Protein AF-A0A7S3C843-F1 (afdb_monomer)

Radius of gyration: 23.88 Å; Cα contacts (8 Å, |Δi|>4): 652; chains: 1; bounding box: 52×76×63 Å

Mean predicted aligned error: 11.48 Å

Nearest PDB structures (foldseek):
  3i95-assembly1_A  TM=9.327E-01  e=3.873E-18  Synechocystis sp. PCC 6803
  5b4j-assembly1_A  TM=9.428E-01  e=2.076E-17  Synechocystis sp. PCC 6803
  2g18-assembly1_A  TM=9.348E-01  e=5.065E-17  Anabaena sp.
  7ykb-assembly1_A  TM=9.194E-01  e=2.844E-17  Synechocystis sp. PCC 6803 substr. Kazusa
  4eoc-assembly1_A  TM=9.017E-01  e=1.970E-17  Synechocystis sp. PCC 6803 substr. Kazusa

Foldseek 3Di:
DDDDDDDDDDDDDDDDDDDDDDDDDDDDDDDDDDDDDPDQDEDDDDDDDDDDDDDDDDLDFDPLLVLLVVLQVQLVVDLVPDPCPPPDPLVSQLVSQQVCLVRYQSPPDPCLVVDAVLLSSLVSSLSSCLSCLQCVVPVVVPDDGQKFFDPAPPQKDWFDPVVAPQQLTKIKHWGWMGGLFFLIWIWMWMAGNQQKIKTKTWTHTQLQWQAFIWIKMWITGNNRTFKIKIFRFGLAPVRDDDVLLVVQLVVLCCVLPVPFDADDDPPLCSVTGDPSIGIHGDPDVSNSVSVSSSCSSSSSSSSVVSVVTAGHQDLVSSLRSQVSLVSNLVVQLVPVVQLVSCCNRHNNVCSNCCSDPPPRDGQDFAPDQDDQVLFDQWDATSNDIDGEGSADWHFHADPVVHGTTIDHGHRDDPGNSVRRVVSRVVVVPDD

Solvent-accessible surface area (backbone atoms only — not comparable to full-atom values): 25040 Å² total; per-residue (Å²): 143,82,84,82,87,81,91,77,91,84,85,82,82,85,85,81,90,80,89,86,82,88,86,89,84,88,84,82,87,79,94,74,91,76,78,92,78,89,78,67,57,77,62,80,89,84,86,90,84,90,83,92,76,90,79,77,94,68,74,74,62,46,73,68,51,58,53,33,56,49,51,38,52,52,51,57,48,51,64,72,77,45,87,51,82,84,45,53,76,64,60,33,49,33,48,49,25,52,55,45,28,75,49,43,55,70,69,82,54,89,60,49,88,78,50,50,70,67,50,43,42,46,52,33,29,52,52,46,40,57,47,30,63,58,29,68,78,31,64,87,68,80,49,78,76,46,70,41,84,38,94,60,90,62,45,61,48,67,35,54,75,90,83,26,60,68,61,40,30,32,40,40,39,43,47,44,26,28,38,89,60,27,66,34,38,38,41,37,42,37,45,28,68,65,33,45,30,43,37,36,40,38,36,40,46,32,46,33,34,88,46,48,36,36,39,36,42,39,32,29,51,72,79,38,62,55,38,39,37,39,36,61,17,32,30,45,85,85,58,57,61,57,66,70,54,52,53,50,49,54,50,49,43,50,73,59,42,71,86,61,75,69,52,87,73,62,86,72,40,76,77,40,46,32,99,75,48,46,32,38,61,45,88,50,70,64,47,48,52,36,49,49,53,45,50,40,49,50,52,44,51,50,56,60,53,52,71,77,54,65,68,44,85,48,43,68,61,28,20,39,26,40,44,28,43,45,53,42,25,56,56,57,64,64,38,58,72,64,43,54,55,37,28,62,23,61,33,64,70,50,26,52,49,40,39,49,67,64,74,36,52,56,90,78,56,36,80,58,83,79,54,62,85,70,46,61,68,60,33,79,55,87,66,41,80,26,73,35,65,67,68,54,66,30,64,26,57,36,82,92,80,73,45,58,24,33,34,83,30,54,91,62,52,73,30,32,52,52,42,51,54,49,47,54,54,54,63,75,66,60,132

InterPro domains:
  IPR009249 Ferredoxin-dependent bilin reductase [PF05996] (168-361)
  IPR009249 Ferredoxin-dependent bilin reductase [PTHR34557] (167-374)

Secondary structure (DSSP, 8-state):
--PPPPP-----PPP------------------------PEEP-------------------HHHHHHHHHHHHHHHHHHHSGGGGS-HHHHHHHHHHHHHHHEE----TTGGGS-HHHHHHHHHHHHHHHHHTTTTTGGGTPPPS-EE---S-SEEE--TTTS-GGG-EEEEEEEEE-SSEEEEEEEEEEETTSEEEEEEEEEEPTTS---EEEEEEEEETTEEEEEEEEEE--STT-PPPHHHHHHHHHHHHHHHTT--PPPPPGGGGGTS-TT-EEE---SHHHHHHHHHHHHHHHHHHHHHHTTPPPP--HHHHHHHHHHHHHHHHHHHT-HHHHHHHHHHH-HHHHHHIIIIIIS-----BSSPPPGGGS-SEEEETTEEEE-----EEEEEETTTTEEEEEE-SS--HHHHHHHHHHHHHHTT--

Structure (mmCIF, N/CA/C/O backbone):
data_AF-A0A7S3C843-F1
#
_entry.id   AF-A0A7S3C843-F1
#
loop_
_atom_site.group_PDB
_atom_site.id
_atom_site.type_symbol
_atom_site.label_atom_id
_atom_site.label_alt_id
_atom_site.label_comp_id
_atom_site.label_asym_id
_atom_site.label_entity_id
_atom_site.label_seq_id
_atom_site.pdbx_PDB_ins_code
_atom_site.Cartn_x
_atom_site.Cartn_y
_atom_site.Cartn_z
_atom_site.occupancy
_atom_site.B_iso_or_equiv
_atom_site.auth_seq_id
_atom_site.auth_comp_id
_atom_site.auth_asym_id
_atom_site.auth_atom_id
_atom_site.pdbx_PDB_model_num
ATOM 1 N N . LYS A 1 1 ? -27.748 18.998 30.155 1.00 36.44 1 LYS A N 1
ATOM 2 C CA . LYS A 1 1 ? -26.646 19.684 30.873 1.00 36.44 1 LYS A CA 1
ATOM 3 C C . LYS A 1 1 ? -25.645 18.632 31.328 1.00 36.44 1 LYS A C 1
ATOM 5 O O . LYS A 1 1 ? -25.916 17.992 32.326 1.00 36.44 1 LYS A O 1
ATOM 10 N N . MET A 1 2 ? -24.563 18.433 30.580 1.00 24.30 2 MET A N 1
ATOM 11 C CA . MET A 1 2 ? -23.246 17.974 31.047 1.00 24.30 2 MET A CA 1
ATOM 12 C C . MET A 1 2 ? -22.292 18.064 29.848 1.00 24.30 2 MET A C 1
ATOM 14 O O . MET A 1 2 ? -22.716 17.914 28.704 1.00 24.30 2 MET A O 1
ATOM 18 N N . ALA A 1 3 ? -21.071 18.502 30.132 1.00 25.56 3 ALA A N 1
ATOM 19 C CA . ALA A 1 3 ? -20.174 19.208 29.230 1.00 25.56 3 ALA A CA 1
ATOM 20 C C . ALA A 1 3 ? -19.275 18.280 28.397 1.00 25.56 3 ALA A C 1
ATOM 22 O O . ALA A 1 3 ? -18.884 17.208 28.848 1.00 25.56 3 ALA A O 1
ATOM 23 N N . ARG A 1 4 ? -18.930 18.748 27.191 1.00 22.98 4 ARG A N 1
ATOM 24 C CA . ARG A 1 4 ? -17.869 18.219 26.320 1.00 22.98 4 ARG A CA 1
ATOM 25 C C . ARG A 1 4 ? -16.496 18.693 26.832 1.00 22.98 4 ARG A C 1
ATOM 27 O O . ARG A 1 4 ? -16.410 19.873 27.181 1.00 22.98 4 ARG A O 1
ATOM 34 N N . PRO A 1 5 ? -15.426 17.879 26.819 1.00 29.84 5 PRO A N 1
ATOM 35 C CA . PRO A 1 5 ? -14.073 18.385 27.016 1.00 29.84 5 PRO A CA 1
ATOM 36 C C . PRO A 1 5 ? -13.508 18.941 25.700 1.00 29.84 5 PRO A C 1
ATOM 38 O O . PRO A 1 5 ? -13.669 18.343 24.638 1.00 29.84 5 PRO A O 1
ATOM 41 N N . GLN A 1 6 ? -12.867 20.106 25.790 1.00 25.61 6 GLN A N 1
ATOM 42 C CA . GLN A 1 6 ? -12.070 20.730 24.735 1.00 25.61 6 GLN A CA 1
ATOM 43 C C . GLN A 1 6 ? -10.631 20.204 24.806 1.00 25.61 6 GLN A C 1
ATOM 45 O O . GLN A 1 6 ? -10.041 20.166 25.884 1.00 25.61 6 GLN A O 1
ATOM 50 N N . VAL A 1 7 ? -10.069 19.834 23.657 1.00 25.56 7 VAL A N 1
ATOM 51 C CA . VAL A 1 7 ? -8.661 19.451 23.495 1.00 25.56 7 VAL A CA 1
ATOM 52 C C . VAL A 1 7 ? -7.821 20.729 23.403 1.00 25.56 7 VAL A C 1
ATOM 54 O O . VAL A 1 7 ? -8.026 21.542 22.502 1.00 25.56 7 VAL A O 1
ATOM 57 N N . HIS A 1 8 ? -6.893 20.925 24.343 1.00 27.30 8 HIS A N 1
ATOM 58 C CA . HIS A 1 8 ? -5.912 22.011 24.316 1.00 27.30 8 HIS A CA 1
ATOM 59 C C . HIS A 1 8 ? -4.513 21.480 23.985 1.00 27.30 8 HIS A C 1
ATOM 61 O O . HIS A 1 8 ? -4.028 20.523 24.580 1.00 27.30 8 HIS A O 1
ATOM 67 N N . SER A 1 9 ? -3.872 22.177 23.050 1.00 27.25 9 SER A N 1
ATOM 68 C CA . SER A 1 9 ? -2.492 22.044 22.586 1.00 27.25 9 SER A CA 1
ATOM 69 C C . SER A 1 9 ? -1.447 22.109 23.707 1.00 27.25 9 SER A C 1
ATOM 71 O O . SER A 1 9 ? -1.445 23.070 24.482 1.00 27.25 9 SER A O 1
ATOM 73 N N . VAL A 1 10 ? -0.475 21.191 23.706 1.00 28.03 10 VAL A N 1
ATOM 74 C CA . VAL A 1 10 ? 0.749 21.296 24.516 1.00 28.03 10 VAL A CA 1
ATOM 75 C C . VAL A 1 10 ? 1.973 20.948 23.662 1.00 28.03 10 VAL A C 1
ATOM 77 O O . VAL A 1 10 ? 2.312 19.789 23.470 1.00 28.03 10 VAL A O 1
ATOM 80 N N . LEU A 1 11 ? 2.678 21.977 23.185 1.00 26.28 11 LEU A N 1
ATOM 81 C CA . LEU A 1 11 ? 4.095 21.899 22.812 1.00 26.28 11 LEU A CA 1
ATOM 82 C C . LEU A 1 11 ? 4.837 22.966 23.622 1.00 26.28 11 LEU A C 1
ATOM 84 O O . LEU A 1 11 ? 4.934 24.131 23.235 1.00 26.28 11 LEU A O 1
ATOM 88 N N . ALA A 1 12 ? 5.322 22.563 24.797 1.00 28.03 12 ALA A N 1
ATOM 89 C CA . ALA A 1 12 ? 6.159 23.387 25.657 1.00 28.03 12 ALA A CA 1
ATOM 90 C C . ALA A 1 12 ? 7.621 23.325 25.183 1.00 28.03 12 ALA A C 1
ATOM 92 O O . ALA A 1 12 ? 8.272 22.283 25.224 1.00 28.03 12 ALA A O 1
ATOM 93 N N . ARG A 1 13 ? 8.139 24.477 24.747 1.00 29.27 13 ARG A N 1
ATOM 94 C CA . ARG A 1 13 ? 9.551 24.712 24.417 1.00 29.27 13 ARG A CA 1
ATOM 95 C C . ARG A 1 13 ? 10.411 24.688 25.688 1.00 29.27 13 ARG A C 1
ATOM 97 O O . ARG A 1 13 ? 10.157 25.462 26.610 1.00 29.27 13 ARG A O 1
ATOM 104 N N . ARG A 1 14 ? 11.483 23.886 25.711 1.00 28.53 14 ARG A N 1
ATOM 105 C CA . ARG A 1 14 ? 12.612 24.079 26.641 1.00 28.53 14 ARG A CA 1
ATOM 106 C C . ARG A 1 14 ? 13.579 25.102 26.050 1.00 28.53 14 ARG A C 1
ATOM 108 O O . ARG A 1 14 ? 14.001 24.978 24.907 1.00 28.53 14 ARG A O 1
ATOM 115 N N . GLY A 1 15 ? 13.863 26.139 26.832 1.00 23.67 15 GLY A N 1
ATOM 116 C CA . GLY A 1 15 ? 14.666 27.284 26.426 1.00 23.67 15 GLY A CA 1
ATOM 117 C C . GLY A 1 15 ? 16.170 27.093 26.598 1.00 23.67 15 GLY A C 1
ATOM 118 O O . GLY A 1 15 ? 16.641 26.313 27.423 1.00 23.67 15 GLY A O 1
ATOM 119 N N . THR A 1 16 ? 16.916 27.917 25.872 1.00 24.72 16 THR A N 1
ATOM 120 C CA . THR A 1 16 ? 18.294 28.281 26.199 1.00 24.72 16 THR A CA 1
ATOM 121 C C . THR A 1 16 ? 18.397 29.799 26.067 1.00 24.72 16 THR A C 1
ATOM 123 O O . THR A 1 16 ? 18.003 30.378 25.056 1.00 24.72 16 THR A O 1
ATOM 126 N N . ARG A 1 17 ? 18.822 30.456 27.151 1.00 23.31 17 ARG A N 1
ATOM 127 C CA . ARG A 1 17 ? 18.999 31.910 27.259 1.00 23.31 17 ARG A CA 1
ATOM 128 C C . ARG A 1 17 ? 20.296 32.332 26.574 1.00 23.31 17 ARG A C 1
ATOM 130 O O . ARG A 1 17 ? 21.337 31.817 26.958 1.00 23.31 17 ARG A O 1
ATOM 137 N N . VAL A 1 18 ? 20.246 33.380 25.754 1.00 25.23 18 VAL A N 1
ATOM 138 C CA . VAL A 1 18 ? 21.264 34.446 25.728 1.00 25.23 18 VAL A CA 1
ATOM 139 C C . VAL A 1 18 ? 20.517 35.758 25.492 1.00 25.23 18 VAL A C 1
ATOM 141 O O . VAL A 1 18 ? 19.729 35.870 24.557 1.00 25.23 18 VAL A O 1
ATOM 144 N N . GLY A 1 19 ? 20.669 36.706 26.416 1.00 21.83 19 GLY A N 1
ATOM 145 C CA . GLY A 1 19 ? 19.950 37.977 26.396 1.00 21.83 19 GLY A CA 1
ATOM 146 C C . GLY A 1 19 ? 20.633 39.034 25.538 1.00 21.83 19 GLY A C 1
ATOM 147 O O . GLY A 1 19 ? 21.819 38.920 25.259 1.00 21.83 19 GLY A O 1
ATOM 148 N N . LEU A 1 20 ? 19.888 40.093 25.215 1.00 25.27 20 LEU A N 1
ATOM 149 C CA . LEU A 1 20 ? 20.370 41.473 25.251 1.00 25.27 20 LEU A CA 1
ATOM 150 C C . LEU A 1 20 ? 19.180 42.447 25.373 1.00 25.27 20 LEU A C 1
ATOM 152 O O . LEU A 1 20 ? 18.074 42.215 24.899 1.00 25.27 20 LEU A O 1
ATOM 156 N N . THR A 1 21 ? 19.454 43.482 26.150 1.00 22.86 21 THR A N 1
ATOM 157 C CA . THR A 1 21 ? 18.641 44.481 26.859 1.00 22.86 21 THR A CA 1
ATOM 158 C C . THR A 1 21 ? 17.896 45.554 26.041 1.00 22.86 21 THR A C 1
ATOM 160 O O . THR A 1 21 ? 18.440 46.036 25.057 1.00 22.86 21 THR A O 1
ATOM 163 N N . ARG A 1 22 ? 16.809 46.076 26.667 1.00 26.02 22 ARG A N 1
ATOM 164 C CA . ARG A 1 22 ? 16.236 47.462 26.643 1.00 26.02 22 ARG A CA 1
ATOM 165 C C . ARG A 1 22 ? 15.576 47.925 25.326 1.00 26.02 22 ARG A C 1
ATOM 167 O O . ARG A 1 22 ? 16.169 47.810 24.276 1.00 26.02 22 ARG A O 1
ATOM 174 N N . GLY A 1 23 ? 14.391 48.538 25.281 1.00 25.89 23 GLY A N 1
ATOM 175 C CA . GLY A 1 23 ? 13.518 49.179 26.272 1.00 25.89 23 GLY A CA 1
ATOM 176 C C . GLY A 1 23 ? 12.208 49.664 25.591 1.00 25.89 23 GLY A C 1
ATOM 177 O O . GLY A 1 23 ? 11.987 49.342 24.429 1.00 25.89 23 GLY A O 1
ATOM 178 N N . PRO A 1 24 ? 11.316 50.384 26.296 1.00 28.98 24 PRO A N 1
ATOM 179 C CA . PRO A 1 24 ? 9.861 50.199 26.194 1.00 28.98 24 PRO A CA 1
ATOM 180 C C . PRO A 1 24 ? 9.113 51.350 25.499 1.00 28.98 24 PRO A C 1
ATOM 182 O O . PRO A 1 24 ? 9.615 52.472 25.503 1.00 28.98 24 PRO A O 1
ATOM 185 N N . ARG A 1 25 ? 7.863 51.115 25.049 1.00 25.77 25 ARG A N 1
ATOM 186 C CA . ARG A 1 25 ? 6.730 52.049 25.264 1.00 25.77 25 ARG A CA 1
ATOM 187 C C . ARG A 1 25 ? 5.358 51.534 24.781 1.00 25.77 25 ARG A C 1
ATOM 189 O O . ARG A 1 25 ? 5.129 51.342 23.598 1.00 25.77 25 ARG A O 1
ATOM 196 N N . THR A 1 26 ? 4.467 51.398 25.769 1.00 25.95 26 THR A N 1
ATOM 197 C CA . THR A 1 26 ? 3.042 51.802 25.803 1.00 25.95 26 THR A CA 1
ATOM 198 C C . THR A 1 26 ? 2.061 51.290 24.740 1.00 25.95 26 THR A C 1
ATOM 200 O O . THR A 1 26 ? 1.999 51.808 23.632 1.00 25.95 26 THR A O 1
ATOM 203 N N . LEU A 1 27 ? 1.158 50.410 25.185 1.00 22.50 27 LEU A N 1
ATOM 204 C CA . LEU A 1 27 ? -0.226 50.298 24.706 1.00 22.50 27 LEU A CA 1
ATOM 205 C C . LEU A 1 27 ? -1.167 50.941 25.742 1.00 22.50 27 LEU A C 1
ATOM 207 O O . LEU A 1 27 ? -0.947 50.751 26.942 1.00 22.50 27 LEU A O 1
ATOM 211 N N . PRO A 1 28 ? -2.261 51.584 25.307 1.00 26.00 28 PRO A N 1
ATOM 212 C CA . PRO A 1 28 ? -3.542 51.423 25.979 1.00 26.00 28 PRO A CA 1
ATOM 213 C C . PRO A 1 28 ? -4.562 50.772 25.037 1.00 26.00 28 PRO A C 1
ATOM 215 O O . PRO A 1 28 ? -4.565 50.991 23.828 1.00 26.00 28 PRO A O 1
ATOM 218 N N . GLY A 1 29 ? -5.377 49.898 25.623 1.00 21.94 29 GLY A N 1
ATOM 219 C CA . GLY A 1 29 ? -6.205 48.934 24.918 1.00 21.94 29 GLY A CA 1
ATOM 220 C C . GLY A 1 29 ? -7.397 49.480 24.140 1.00 21.94 29 GLY A C 1
ATOM 221 O O . GLY A 1 29 ? -7.821 50.622 24.266 1.00 21.94 29 GLY A O 1
ATOM 222 N N . SER A 1 30 ? -8.010 48.570 23.397 1.00 23.31 30 SER A N 1
ATOM 223 C CA . SER A 1 30 ? -9.452 48.331 23.445 1.00 23.31 30 SER A CA 1
ATOM 224 C C . SER A 1 30 ? -9.757 47.025 22.717 1.00 23.31 30 SER A C 1
ATOM 226 O O . SER A 1 30 ? -9.279 46.758 21.619 1.00 23.31 30 SER A O 1
ATOM 228 N N . TYR A 1 31 ? -10.531 46.182 23.394 1.00 22.77 31 TYR A N 1
ATOM 229 C CA . TYR A 1 31 ? -11.172 45.002 22.837 1.00 22.77 31 TYR A CA 1
ATOM 230 C C . TYR A 1 31 ? -12.146 45.424 21.729 1.00 22.77 31 TYR A C 1
ATOM 232 O O . TYR A 1 31 ? -13.127 46.112 22.007 1.00 22.77 31 TYR A O 1
ATOM 240 N N . GLN A 1 32 ? -11.953 44.914 20.515 1.00 23.64 32 GLN A N 1
ATOM 241 C CA . GLN A 1 32 ? -13.051 44.650 19.590 1.00 23.64 32 GLN A CA 1
ATOM 242 C C . GLN A 1 32 ? -12.909 43.232 19.042 1.00 23.64 32 GLN A C 1
ATOM 244 O O . GLN A 1 32 ? -11.845 42.808 18.598 1.00 23.64 32 GLN A O 1
ATOM 249 N N . ARG A 1 33 ? -14.011 42.486 19.155 1.00 29.23 33 ARG A N 1
ATOM 250 C CA . ARG A 1 33 ? -14.178 41.120 18.664 1.00 29.23 33 ARG A CA 1
ATOM 251 C C . ARG A 1 33 ? -13.987 41.085 17.149 1.00 29.23 33 ARG A C 1
ATOM 253 O O . ARG A 1 33 ? -14.754 41.709 16.425 1.00 29.23 33 ARG A O 1
ATOM 260 N N . LEU A 1 34 ? -13.057 40.256 16.702 1.00 24.86 34 LEU A N 1
ATOM 261 C CA . LEU A 1 34 ? -13.110 39.535 15.434 1.00 24.86 34 LEU A CA 1
ATOM 262 C C . LEU A 1 34 ? -13.009 38.065 15.860 1.00 24.86 34 LEU A C 1
ATOM 264 O O . LEU A 1 34 ? -12.123 37.705 16.624 1.00 24.86 34 LEU A O 1
ATOM 268 N N . GLY A 1 35 ? -13.997 37.221 15.606 1.00 24.06 35 GLY A N 1
ATOM 269 C CA . GLY A 1 35 ? -14.542 36.994 14.280 1.00 24.06 35 GLY A CA 1
ATOM 270 C C . GLY A 1 35 ? -14.019 35.626 13.873 1.00 24.06 35 GLY A C 1
ATOM 271 O O . GLY A 1 35 ? -12.868 35.491 13.485 1.00 24.06 35 GLY A O 1
ATOM 272 N N . ASP A 1 36 ? -14.868 34.635 14.103 1.00 34.62 36 ASP A N 1
ATOM 273 C CA . ASP A 1 36 ? -14.740 33.224 13.762 1.00 34.62 36 ASP A CA 1
ATOM 274 C C . ASP A 1 36 ? -14.067 32.996 12.392 1.00 34.62 36 ASP A C 1
ATOM 276 O O . ASP A 1 36 ? -14.477 33.580 11.386 1.00 34.62 36 ASP A O 1
ATOM 280 N N . SER A 1 37 ? -13.042 32.143 12.335 1.00 26.69 37 SER A N 1
ATOM 281 C CA . SER A 1 37 ? -12.449 31.703 11.068 1.00 26.69 37 SER A CA 1
ATOM 282 C C . SER A 1 37 ? -11.856 30.300 11.176 1.00 26.69 37 SER A C 1
ATOM 284 O O . SER A 1 37 ? -10.647 30.099 11.095 1.00 26.69 37 SER A O 1
ATOM 286 N N . SER A 1 38 ? -12.733 29.305 11.302 1.00 31.91 38 SER A N 1
ATOM 287 C CA . SER A 1 38 ? -12.462 27.942 10.841 1.00 31.91 38 SER A CA 1
ATOM 288 C C . SER A 1 38 ? -12.795 27.850 9.345 1.00 31.91 38 SER A C 1
ATOM 290 O O . SER A 1 38 ? -13.901 27.496 8.942 1.00 31.91 38 SER A O 1
ATOM 292 N N . ARG A 1 39 ? -11.845 28.211 8.473 1.00 35.91 39 ARG A N 1
ATOM 293 C CA . ARG A 1 39 ? -11.982 27.993 7.022 1.00 35.91 39 ARG A CA 1
ATOM 294 C C . ARG A 1 39 ? -11.252 26.715 6.616 1.00 35.91 39 ARG A C 1
ATOM 296 O O . ARG A 1 39 ? -10.141 26.775 6.111 1.00 35.91 39 ARG A O 1
ATOM 303 N N . ARG A 1 40 ? -11.903 25.559 6.788 1.00 41.59 40 ARG A N 1
ATOM 304 C CA . ARG A 1 40 ? -11.527 24.348 6.036 1.00 41.59 40 ARG A CA 1
ATOM 305 C C . ARG A 1 40 ? -11.926 24.541 4.575 1.00 41.59 40 ARG A C 1
ATOM 307 O O . ARG A 1 40 ? -13.097 24.807 4.287 1.00 41.59 40 ARG A O 1
ATOM 314 N N . ARG A 1 41 ? -10.967 24.434 3.655 1.00 43.31 41 ARG A N 1
ATOM 315 C CA . ARG A 1 41 ? -11.225 24.515 2.210 1.00 43.31 41 ARG A CA 1
ATOM 316 C C . ARG A 1 41 ? -11.734 23.150 1.742 1.00 43.31 41 ARG A C 1
ATOM 318 O O . ARG A 1 41 ? -11.061 22.145 1.926 1.00 43.31 41 ARG A O 1
ATOM 325 N N . ARG A 1 42 ? -12.951 23.103 1.191 1.00 43.72 42 ARG A N 1
ATOM 326 C CA . ARG A 1 42 ? -13.553 21.869 0.661 1.00 43.72 42 ARG A CA 1
ATOM 327 C C . ARG A 1 42 ? -13.195 21.710 -0.811 1.00 43.72 42 ARG A C 1
ATOM 329 O O . ARG A 1 42 ? -13.479 22.618 -1.591 1.00 43.72 42 ARG A O 1
ATOM 336 N N . LEU A 1 43 ? -12.665 20.549 -1.179 1.00 43.09 43 LEU A N 1
ATOM 337 C CA . LEU A 1 43 ? -12.611 20.092 -2.563 1.00 43.09 43 LEU A CA 1
ATOM 338 C C . LEU A 1 43 ? -13.863 19.253 -2.833 1.00 43.09 43 LEU A C 1
ATOM 340 O O . LEU A 1 43 ? -14.112 18.260 -2.156 1.00 43.09 43 LEU A O 1
ATOM 344 N N . ALA A 1 44 ? -14.716 19.714 -3.748 1.00 35.34 44 ALA A N 1
ATOM 345 C CA . ALA A 1 44 ? -15.945 19.019 -4.120 1.00 35.34 44 ALA A CA 1
ATOM 346 C C . ALA A 1 44 ? -15.765 18.339 -5.481 1.00 35.34 44 ALA A C 1
ATOM 348 O O . ALA A 1 44 ? -15.570 19.026 -6.483 1.00 35.34 44 ALA A O 1
ATOM 349 N N . SER A 1 45 ? -15.897 17.014 -5.526 1.00 35.88 45 SER A N 1
ATOM 350 C CA . SER A 1 45 ? -16.210 16.279 -6.750 1.00 35.88 45 SER A CA 1
ATOM 351 C C . SER A 1 45 ? -17.714 16.403 -7.046 1.00 35.88 45 SER A C 1
ATOM 353 O O . SER A 1 45 ? -18.552 16.318 -6.146 1.00 35.88 45 SER A O 1
ATOM 355 N N . ARG A 1 46 ? -18.091 16.664 -8.304 1.00 30.20 46 ARG A N 1
ATOM 356 C CA . ARG A 1 46 ? -19.495 16.626 -8.770 1.00 30.20 46 ARG A CA 1
ATOM 357 C C . ARG A 1 46 ? -19.689 15.407 -9.673 1.00 30.20 46 ARG A C 1
ATOM 359 O O . ARG A 1 46 ? -18.890 15.262 -10.594 1.00 30.20 46 ARG A O 1
ATOM 366 N N . PRO A 1 47 ? -20.793 14.644 -9.532 1.00 34.94 47 PRO A N 1
ATOM 367 C CA . PRO A 1 47 ? -21.258 13.807 -10.634 1.00 34.94 47 PRO A CA 1
ATOM 368 C C . PRO A 1 47 ? -22.717 14.058 -11.083 1.00 34.94 47 PRO A C 1
ATOM 370 O O . PRO A 1 47 ? -23.619 14.306 -10.286 1.00 34.94 47 PRO A O 1
ATOM 373 N N . SER A 1 48 ? -22.903 13.862 -12.396 1.00 28.83 48 SER A N 1
ATOM 374 C CA . SER A 1 48 ? -24.099 13.465 -13.171 1.00 28.83 48 SER A CA 1
ATOM 375 C C . SER A 1 48 ? -25.253 14.449 -13.466 1.00 28.83 48 SER A C 1
ATOM 377 O O . SER A 1 48 ? -26.005 14.861 -12.589 1.00 28.83 48 SER A O 1
ATOM 379 N N . SER A 1 49 ? -25.478 14.679 -14.768 1.00 29.89 49 SER A N 1
ATOM 380 C CA . SER A 1 49 ? -26.806 14.696 -15.410 1.00 29.89 49 SER A CA 1
ATOM 381 C C . SER A 1 49 ? -26.646 14.381 -16.907 1.00 29.89 49 SER A C 1
ATOM 383 O O . SER A 1 49 ? -25.865 15.046 -17.585 1.00 29.89 49 SER A O 1
ATOM 385 N N . GLY A 1 50 ? -27.340 13.351 -17.402 1.00 28.59 50 GLY A N 1
ATOM 386 C CA . GLY A 1 50 ? -27.248 12.859 -18.782 1.00 28.59 50 GLY A CA 1
ATOM 387 C C . GLY A 1 50 ? -28.101 13.606 -19.819 1.00 28.59 50 GLY A C 1
ATOM 388 O O . GLY A 1 50 ? -29.010 14.358 -19.477 1.00 28.59 50 GLY A O 1
ATOM 389 N N . GLY A 1 51 ? -27.804 13.327 -21.093 1.00 27.17 51 GLY A N 1
ATOM 390 C CA . GLY A 1 51 ? -28.563 13.693 -22.298 1.00 27.17 51 GLY A CA 1
ATOM 391 C C . GLY A 1 51 ? -27.692 13.527 -23.560 1.00 27.17 51 GLY A C 1
ATOM 392 O O . GLY A 1 51 ? -26.534 13.937 -23.513 1.00 27.17 51 GLY A O 1
ATOM 393 N N . PRO A 1 52 ? -28.169 12.900 -24.658 1.00 40.22 52 PRO A N 1
ATOM 394 C CA . PRO A 1 52 ? -27.310 12.448 -25.752 1.00 40.22 52 PRO A CA 1
ATOM 395 C C . PRO A 1 52 ? -27.074 13.553 -26.791 1.00 40.22 52 PRO A C 1
ATOM 397 O O . PRO A 1 52 ? -28.014 14.189 -27.264 1.00 40.22 52 PRO A O 1
ATOM 400 N N . GLY A 1 53 ? -25.820 13.739 -27.193 1.00 28.30 53 GLY A N 1
ATOM 401 C CA . GLY A 1 53 ? -25.431 14.611 -28.298 1.00 28.30 53 GLY A CA 1
ATOM 402 C C . GLY A 1 53 ? -24.029 14.245 -28.769 1.00 28.30 53 GLY A C 1
ATOM 403 O O . GLY A 1 53 ? -23.090 14.263 -27.981 1.00 28.30 53 GLY A O 1
ATOM 404 N N . ALA A 1 54 ? -23.911 13.840 -30.030 1.00 40.72 54 ALA A N 1
ATOM 405 C CA . ALA A 1 54 ? -22.671 13.379 -30.635 1.00 40.72 54 ALA A CA 1
ATOM 406 C C . ALA A 1 54 ? -21.713 14.541 -30.977 1.00 40.72 54 ALA A C 1
ATOM 408 O O . ALA A 1 54 ? -22.122 15.500 -31.633 1.00 40.72 54 ALA A O 1
ATOM 409 N N . GLY A 1 55 ? -20.434 14.366 -30.607 1.00 27.19 55 GLY A N 1
ATOM 410 C CA . GLY A 1 55 ? -19.238 15.060 -31.121 1.00 27.19 55 GLY A CA 1
ATOM 411 C C . GLY A 1 55 ? -18.642 16.157 -30.215 1.00 27.19 55 GLY A C 1
ATOM 412 O O . GLY A 1 55 ? -19.382 16.752 -29.435 1.00 27.19 55 GLY A O 1
ATOM 413 N N . PRO A 1 56 ? -17.348 16.525 -30.364 1.00 33.19 56 PRO A N 1
ATOM 414 C CA . PRO A 1 56 ? -16.159 15.731 -30.709 1.00 33.19 56 PRO A CA 1
ATOM 415 C C . PRO A 1 56 ? -15.501 15.153 -29.432 1.00 33.19 56 PRO A C 1
ATOM 417 O O . PRO A 1 56 ? -15.755 15.640 -28.333 1.00 33.19 56 PRO A O 1
ATOM 420 N N . GLU A 1 57 ? -14.662 14.121 -29.553 1.00 41.12 57 GLU A N 1
ATOM 421 C CA . GLU A 1 57 ? -13.939 13.505 -28.425 1.00 41.12 57 GLU A CA 1
ATOM 422 C C . GLU A 1 57 ? -12.999 14.509 -27.735 1.00 41.12 57 GLU A C 1
ATOM 424 O O . GLU A 1 57 ? -11.833 14.671 -28.084 1.00 41.12 57 GLU A O 1
ATOM 429 N N . THR A 1 58 ? -13.517 15.214 -26.732 1.00 33.88 58 THR A N 1
ATOM 430 C CA . THR A 1 58 ? -12.704 15.896 -25.731 1.00 33.88 58 THR A CA 1
ATOM 431 C C . THR A 1 58 ? -12.068 14.828 -24.856 1.00 33.88 58 THR A C 1
ATOM 433 O O . THR A 1 58 ? -12.792 14.053 -24.230 1.00 33.88 58 THR A O 1
ATOM 436 N N . THR A 1 59 ? -10.739 14.790 -24.800 1.00 38.19 59 THR A N 1
ATOM 437 C CA . THR A 1 59 ? -9.954 13.982 -23.862 1.00 38.19 59 THR A CA 1
ATOM 438 C C . THR A 1 59 ? -10.461 14.206 -22.436 1.00 38.19 59 THR A C 1
ATOM 440 O O . THR A 1 59 ? -10.145 15.198 -21.782 1.00 38.19 59 THR A O 1
ATOM 443 N N . THR A 1 60 ? -11.318 13.310 -21.945 1.00 46.41 60 THR A N 1
ATOM 444 C CA . THR A 1 60 ? -11.868 13.401 -20.592 1.00 46.41 60 THR A CA 1
ATOM 445 C C . THR A 1 60 ? -10.773 13.032 -19.596 1.00 46.41 60 THR A C 1
ATOM 447 O O . THR A 1 60 ? -10.455 11.856 -19.423 1.00 46.41 60 THR A O 1
ATOM 450 N N . THR A 1 61 ? -10.175 14.031 -18.949 1.00 56.72 61 THR A N 1
ATOM 451 C CA . THR A 1 61 ? -9.240 13.834 -17.834 1.00 56.72 61 THR A CA 1
ATOM 452 C C . THR A 1 61 ? -9.940 13.088 -16.693 1.00 56.72 61 THR A C 1
ATOM 454 O O . THR A 1 61 ? -11.048 13.454 -16.299 1.00 56.72 61 THR A O 1
ATOM 457 N N . SER A 1 62 ? -9.313 12.032 -16.164 1.00 67.94 62 SER A N 1
ATOM 458 C CA . SER A 1 62 ? -9.907 11.222 -15.090 1.00 67.94 62 SER A CA 1
ATOM 459 C C . SER A 1 62 ? -10.075 12.027 -13.790 1.00 67.94 62 SER A C 1
ATOM 461 O O . SER A 1 62 ? -9.278 12.918 -13.496 1.00 67.94 62 SER A O 1
ATOM 463 N N . GLU A 1 63 ? -11.078 11.690 -12.967 1.00 70.81 63 GLU A N 1
ATOM 464 C CA . GLU A 1 63 ? -11.296 12.333 -11.656 1.00 70.81 63 GLU A CA 1
ATOM 465 C C . GLU A 1 63 ? -10.054 12.233 -10.757 1.00 70.81 63 GLU A C 1
ATOM 467 O O . GLU A 1 63 ? -9.674 13.205 -10.104 1.00 70.81 63 GLU A O 1
ATOM 472 N N . SER A 1 64 ? -9.372 11.083 -10.776 1.00 68.75 64 SER A N 1
ATOM 473 C CA . SER A 1 64 ? -8.128 10.894 -10.025 1.00 68.75 64 SER A CA 1
ATOM 474 C C . SER A 1 64 ? -7.046 11.882 -10.455 1.00 68.75 64 SER A C 1
ATOM 476 O O . SER A 1 64 ? -6.344 12.413 -9.594 1.00 68.75 64 SER A O 1
ATOM 478 N N . GLN A 1 65 ? -6.935 12.164 -11.756 1.00 70.19 65 GLN A N 1
ATOM 479 C CA . GLN A 1 65 ? -5.939 13.099 -12.268 1.00 70.19 65 GLN A CA 1
ATOM 480 C C . GLN A 1 65 ? -6.258 14.544 -11.873 1.00 70.19 65 GLN A C 1
ATOM 482 O O . GLN A 1 65 ? -5.369 15.270 -11.444 1.00 70.19 65 GLN A O 1
ATOM 487 N N . LEU A 1 66 ? -7.530 14.950 -11.908 1.00 72.38 66 LEU A N 1
ATOM 488 C CA . LEU A 1 66 ? -7.932 16.286 -11.452 1.00 72.38 66 LEU A CA 1
ATOM 489 C C . LEU A 1 66 ? -7.593 16.517 -9.971 1.00 72.38 66 LEU A C 1
ATOM 491 O O . LEU A 1 66 ? -7.107 17.586 -9.600 1.00 72.38 66 LEU A O 1
ATOM 495 N N . VAL A 1 67 ? -7.828 15.508 -9.125 1.00 72.88 67 VAL A N 1
ATOM 496 C CA . VAL A 1 67 ? -7.454 15.560 -7.703 1.00 72.88 67 VAL A CA 1
ATOM 497 C C . VAL A 1 67 ? -5.936 15.606 -7.543 1.00 72.88 67 VAL A C 1
ATOM 499 O O . VAL A 1 67 ? -5.436 16.352 -6.707 1.00 72.88 67 VAL A O 1
ATOM 502 N N . HIS A 1 68 ? -5.199 14.832 -8.340 1.00 72.25 68 HIS A N 1
ATOM 503 C CA . HIS A 1 68 ? -3.740 14.834 -8.335 1.00 72.25 68 HIS A CA 1
ATOM 504 C C . HIS A 1 68 ? -3.177 16.233 -8.641 1.00 72.25 68 HIS A C 1
ATOM 506 O O . HIS A 1 68 ? -2.434 16.780 -7.827 1.00 72.25 68 HIS A O 1
ATOM 512 N N . ASP A 1 69 ? -3.613 16.849 -9.743 1.00 70.75 69 ASP A N 1
ATOM 513 C CA . ASP A 1 69 ? -3.141 18.168 -10.181 1.00 70.75 69 ASP A CA 1
ATOM 514 C C . ASP A 1 69 ? -3.452 19.272 -9.154 1.00 70.75 69 ASP A C 1
ATOM 516 O O . ASP A 1 69 ? -2.661 20.192 -8.935 1.00 70.75 69 ASP A O 1
ATOM 520 N N . GLU A 1 70 ? -4.618 19.208 -8.504 1.00 74.06 70 GLU A N 1
ATOM 521 C CA . GLU A 1 70 ? -4.980 20.151 -7.444 1.00 74.06 70 GLU A CA 1
ATOM 522 C C . GLU A 1 70 ? -4.130 19.961 -6.185 1.00 74.06 70 GLU A C 1
ATOM 524 O O . GLU A 1 70 ? -3.652 20.950 -5.629 1.00 74.06 70 GLU A O 1
ATOM 529 N N . VAL A 1 71 ? -3.913 18.717 -5.743 1.00 72.12 71 VAL A N 1
ATOM 530 C CA . VAL A 1 71 ? -3.044 18.431 -4.592 1.00 72.12 71 VAL A CA 1
ATOM 531 C C . VAL A 1 71 ? -1.631 18.939 -4.860 1.00 72.12 71 VAL A C 1
ATOM 533 O O . VAL A 1 71 ? -1.080 19.627 -4.002 1.00 72.12 71 VAL A O 1
ATOM 536 N N . GLY A 1 72 ? -1.085 18.699 -6.056 1.00 67.19 72 GLY A N 1
ATOM 537 C CA . GLY A 1 72 ? 0.204 19.258 -6.472 1.00 67.19 72 GLY A CA 1
ATOM 538 C C . GLY A 1 72 ? 0.241 20.784 -6.340 1.00 67.19 72 GLY A C 1
ATOM 539 O O . GLY A 1 72 ? 1.116 21.331 -5.668 1.00 67.19 72 GLY A O 1
ATOM 540 N N . ARG A 1 73 ? -0.778 21.488 -6.858 1.00 70.81 73 ARG A N 1
ATOM 541 C CA . ARG A 1 73 ? -0.879 22.955 -6.729 1.00 70.81 73 ARG A CA 1
ATOM 542 C C . ARG A 1 73 ? -0.954 23.440 -5.281 1.00 70.81 73 ARG A C 1
ATOM 544 O O . ARG A 1 73 ? -0.370 24.478 -4.966 1.00 70.81 73 ARG A O 1
ATOM 551 N N . LEU A 1 74 ? -1.680 22.737 -4.411 1.00 71.19 74 LEU A N 1
ATOM 552 C CA . LEU A 1 74 ? -1.792 23.089 -2.992 1.00 71.19 74 LEU A CA 1
ATOM 553 C C . LEU A 1 74 ? -0.467 22.885 -2.254 1.00 71.19 74 LEU A C 1
ATOM 555 O O . LEU A 1 74 ? -0.081 23.747 -1.467 1.00 71.19 74 LEU A O 1
ATOM 559 N N . VAL A 1 75 ? 0.249 21.799 -2.547 1.00 66.62 75 VAL A N 1
ATOM 560 C CA . VAL A 1 75 ? 1.591 21.527 -2.014 1.00 66.62 75 VAL A CA 1
ATOM 561 C C . VAL A 1 75 ? 2.570 22.614 -2.444 1.00 66.62 75 VAL A C 1
ATOM 563 O O . VAL A 1 75 ? 3.245 23.196 -1.594 1.00 66.62 75 VAL A O 1
ATOM 566 N N . ASP A 1 76 ? 2.584 22.977 -3.726 1.00 65.00 76 ASP A N 1
ATOM 567 C CA . ASP A 1 76 ? 3.456 24.035 -4.241 1.00 65.00 76 ASP A CA 1
ATOM 568 C C . ASP A 1 76 ? 3.155 25.408 -3.633 1.00 65.00 76 ASP A C 1
ATOM 570 O O . ASP A 1 76 ? 4.067 26.215 -3.425 1.00 65.00 76 ASP A O 1
ATOM 574 N N . ALA A 1 77 ? 1.878 25.716 -3.390 1.00 66.44 77 ALA A N 1
ATOM 575 C CA . ALA A 1 77 ? 1.467 26.952 -2.730 1.00 66.44 77 ALA A CA 1
ATOM 576 C C . ALA A 1 77 ? 1.888 26.951 -1.253 1.00 66.44 77 ALA A C 1
ATOM 578 O O . ALA A 1 77 ? 2.535 27.896 -0.801 1.00 66.44 77 ALA A O 1
ATOM 579 N N . ALA A 1 78 ? 1.620 25.858 -0.531 1.00 65.12 78 ALA A N 1
ATOM 580 C CA . ALA A 1 78 ? 1.993 25.705 0.869 1.00 65.12 78 ALA A CA 1
ATOM 581 C C . ALA A 1 78 ? 3.508 25.826 1.064 1.00 65.12 78 ALA A C 1
ATOM 583 O O . ALA A 1 78 ? 3.947 26.551 1.950 1.00 65.12 78 ALA A O 1
ATOM 584 N N . VAL A 1 79 ? 4.323 25.202 0.204 1.00 59.38 79 VAL A N 1
ATOM 585 C CA . VAL A 1 79 ? 5.795 25.307 0.237 1.00 59.38 79 VAL A CA 1
ATOM 586 C C . VAL A 1 79 ? 6.287 26.745 0.034 1.00 59.38 79 VAL A C 1
ATOM 588 O O . VAL A 1 79 ? 7.307 27.121 0.613 1.00 59.38 79 VAL A O 1
ATOM 591 N N . ARG A 1 80 ? 5.582 27.554 -0.766 1.00 60.78 80 ARG A N 1
ATOM 592 C CA . ARG A 1 80 ? 5.936 28.959 -1.036 1.00 60.78 80 ARG A CA 1
ATOM 593 C C . ARG A 1 80 ? 5.539 29.918 0.088 1.00 60.78 80 ARG A C 1
ATOM 595 O O . ARG A 1 80 ? 6.225 30.917 0.284 1.00 60.78 80 ARG A O 1
ATOM 602 N N . GLU A 1 81 ? 4.454 29.637 0.806 1.00 58.97 81 GLU A N 1
ATOM 603 C CA . GLU A 1 81 ? 3.854 30.559 1.786 1.00 58.97 81 GLU A CA 1
ATOM 604 C C . GLU A 1 81 ? 4.350 30.371 3.234 1.00 58.97 81 GLU A C 1
ATOM 606 O O . GLU A 1 81 ? 4.070 31.194 4.105 1.00 58.97 81 GLU A O 1
ATOM 611 N N . SER A 1 82 ? 5.106 29.314 3.517 1.00 55.44 82 SER A N 1
ATOM 612 C CA . SER A 1 82 ? 5.378 28.828 4.877 1.00 55.44 82 SER A CA 1
ATOM 613 C C . SER A 1 82 ? 6.868 28.818 5.250 1.00 55.44 82 SER A C 1
ATOM 615 O O . SER A 1 82 ? 7.772 28.819 4.415 1.00 55.44 82 SER A O 1
ATOM 617 N N . GLY A 1 83 ? 7.148 28.762 6.556 1.00 58.72 83 GLY A N 1
ATOM 618 C CA . GLY A 1 83 ? 8.500 28.739 7.128 1.00 58.72 83 GLY A CA 1
ATOM 619 C C . GLY A 1 83 ? 9.318 27.461 6.873 1.00 58.72 83 GLY A C 1
ATOM 620 O O . GLY A 1 83 ? 10.316 27.249 7.562 1.00 58.72 83 GLY A O 1
ATOM 621 N N . TYR A 1 84 ? 8.944 26.602 5.916 1.00 62.97 84 TYR A N 1
ATOM 622 C CA . TYR A 1 84 ? 9.660 25.347 5.640 1.00 62.97 84 TYR A CA 1
ATOM 623 C C . TYR A 1 84 ? 11.008 25.537 4.927 1.00 62.97 84 TYR A C 1
ATOM 625 O O . TYR A 1 84 ? 11.704 24.557 4.669 1.00 62.97 84 TYR A O 1
ATOM 633 N N . GLY A 1 85 ? 11.411 26.777 4.626 1.00 56.47 85 GLY A N 1
ATOM 634 C CA . GLY A 1 85 ? 12.686 27.093 3.972 1.00 56.47 85 GLY A CA 1
ATOM 635 C C . GLY A 1 85 ? 13.926 26.539 4.688 1.00 56.47 85 GLY A C 1
ATOM 636 O O . GLY A 1 85 ? 14.930 26.288 4.029 1.00 56.47 85 GLY A O 1
ATOM 637 N N . ALA A 1 86 ? 13.837 26.304 6.003 1.00 61.34 86 ALA A N 1
ATOM 638 C CA . ALA A 1 86 ? 14.915 25.745 6.822 1.00 61.34 86 ALA A CA 1
ATOM 639 C C . ALA A 1 86 ? 14.950 24.202 6.881 1.00 61.34 86 ALA A C 1
ATOM 641 O O . ALA A 1 86 ? 15.908 23.651 7.414 1.00 61.34 86 ALA A O 1
ATOM 642 N N . LEU A 1 87 ? 13.925 23.508 6.370 1.00 62.34 87 LEU A N 1
ATOM 643 C CA . LEU A 1 87 ? 13.868 22.042 6.333 1.00 62.34 87 LEU A CA 1
ATOM 644 C C . LEU A 1 87 ? 14.527 21.509 5.058 1.00 62.34 87 LEU A C 1
ATOM 646 O O . LEU A 1 87 ? 14.426 22.143 3.995 1.00 62.34 87 LEU A O 1
ATOM 650 N N . SER A 1 88 ? 15.138 20.322 5.144 1.00 62.69 88 SER A N 1
ATOM 651 C CA . SER A 1 88 ? 15.574 19.587 3.951 1.00 62.69 88 SER A CA 1
ATOM 652 C C . SER A 1 88 ? 14.375 19.292 3.027 1.00 62.69 88 SER A C 1
ATOM 654 O O . SER A 1 88 ? 13.233 19.284 3.497 1.00 62.69 88 SER A O 1
ATOM 656 N N . PRO A 1 89 ? 14.581 19.061 1.715 1.00 58.34 89 PRO A N 1
ATOM 657 C CA . PRO A 1 89 ? 13.481 18.781 0.787 1.00 58.34 89 PRO A CA 1
ATOM 658 C C . PRO A 1 89 ? 12.544 17.652 1.249 1.00 58.34 89 PRO A C 1
ATOM 660 O O . PRO A 1 89 ? 11.328 17.786 1.123 1.00 58.34 89 PRO A O 1
ATOM 663 N N . GLY A 1 90 ? 13.083 16.592 1.860 1.00 56.72 90 GLY A N 1
ATOM 664 C CA . GLY A 1 90 ? 12.272 15.478 2.352 1.00 56.72 90 GLY A CA 1
ATOM 665 C C . GLY A 1 90 ? 11.515 15.755 3.643 1.00 56.72 90 GLY A C 1
ATOM 666 O O . GLY A 1 90 ? 10.311 15.513 3.724 1.00 56.72 90 GLY A O 1
ATOM 667 N N . GLU A 1 91 ? 12.162 16.373 4.633 1.00 63.78 91 GLU A N 1
ATOM 668 C CA . GLU A 1 91 ? 11.465 16.820 5.848 1.00 63.78 91 GLU A CA 1
ATOM 669 C C . GLU A 1 91 ? 10.356 17.825 5.518 1.00 63.78 91 GLU A C 1
ATOM 671 O O . GLU A 1 91 ? 9.294 17.822 6.140 1.00 63.78 91 GLU A O 1
ATOM 676 N N . ARG A 1 92 ? 10.590 18.666 4.505 1.00 65.25 92 ARG A N 1
ATOM 677 C CA . ARG A 1 92 ? 9.609 19.612 3.988 1.00 65.25 92 ARG A CA 1
ATOM 678 C C . ARG A 1 92 ? 8.400 18.900 3.399 1.00 65.25 92 ARG A C 1
ATOM 680 O O . ARG A 1 92 ? 7.294 19.272 3.764 1.00 65.25 92 ARG A O 1
ATOM 687 N N . ARG A 1 93 ? 8.576 17.883 2.550 1.00 64.94 93 ARG A N 1
ATOM 688 C CA . ARG A 1 93 ? 7.455 17.117 1.977 1.00 64.94 93 ARG A CA 1
ATOM 689 C C . ARG A 1 93 ? 6.619 16.425 3.045 1.00 64.94 93 ARG A C 1
ATOM 691 O O . ARG A 1 93 ? 5.409 16.622 3.071 1.00 64.94 93 ARG A O 1
ATOM 698 N N . ALA A 1 94 ? 7.251 15.692 3.963 1.00 63.75 94 ALA A N 1
ATOM 699 C CA . ALA A 1 94 ? 6.538 15.027 5.055 1.00 63.75 94 ALA A CA 1
ATOM 700 C C . ALA A 1 94 ? 5.768 16.036 5.923 1.00 63.75 94 ALA A C 1
ATOM 702 O O . ALA A 1 94 ? 4.608 15.816 6.273 1.00 63.75 94 ALA A O 1
ATOM 703 N N . ARG A 1 95 ? 6.388 17.183 6.234 1.00 70.12 95 ARG A N 1
ATOM 704 C CA . ARG A 1 95 ? 5.748 18.223 7.040 1.00 70.12 95 ARG A CA 1
ATOM 705 C C . ARG A 1 95 ? 4.605 18.922 6.307 1.00 70.12 95 ARG A C 1
ATOM 707 O O . ARG A 1 95 ? 3.551 19.116 6.900 1.00 70.12 95 ARG A O 1
ATOM 714 N N . VAL A 1 96 ? 4.794 19.258 5.034 1.00 69.62 96 VAL A N 1
ATOM 715 C CA . VAL A 1 96 ? 3.754 19.844 4.179 1.00 69.62 96 VAL A CA 1
ATOM 716 C C . VAL A 1 96 ? 2.593 18.874 4.019 1.00 69.62 96 VAL A C 1
ATOM 718 O O . VAL A 1 96 ? 1.451 19.302 4.099 1.00 69.62 96 VAL A O 1
ATOM 721 N N . ALA A 1 97 ? 2.856 17.576 3.859 1.00 68.31 97 ALA A N 1
ATOM 722 C CA . ALA A 1 97 ? 1.807 16.570 3.774 1.00 68.31 97 ALA A CA 1
ATOM 723 C C . ALA A 1 97 ? 0.997 16.469 5.071 1.00 68.31 97 ALA A C 1
ATOM 725 O O . ALA A 1 97 ? -0.224 16.433 5.004 1.00 68.31 97 ALA A O 1
ATOM 726 N N . LEU A 1 98 ? 1.648 16.482 6.239 1.00 67.62 98 LEU A N 1
ATOM 727 C CA . LEU A 1 98 ? 0.962 16.496 7.537 1.00 67.62 98 LEU A CA 1
ATOM 728 C C . LEU A 1 98 ? 0.127 17.767 7.734 1.00 67.62 98 LEU A C 1
ATOM 730 O O . LEU A 1 98 ? -1.042 17.684 8.115 1.00 67.62 98 LEU A O 1
ATOM 734 N N . ASP A 1 99 ? 0.711 18.931 7.447 1.00 73.12 99 ASP A N 1
ATOM 735 C CA . ASP A 1 99 ? 0.037 20.217 7.613 1.00 73.12 99 ASP A CA 1
ATOM 736 C C . ASP A 1 99 ? -1.150 20.320 6.623 1.00 73.12 99 ASP A C 1
ATOM 738 O O . ASP A 1 99 ? -2.278 20.584 7.042 1.00 73.12 99 ASP A O 1
ATOM 742 N N . LEU A 1 100 ? -0.970 19.958 5.345 1.00 69.19 100 LEU A N 1
ATOM 743 C CA . LEU A 1 100 ? -2.053 19.911 4.350 1.00 69.19 100 LEU A CA 1
ATOM 744 C C . LEU A 1 100 ? -3.116 18.866 4.669 1.00 69.19 100 LEU A C 1
ATOM 746 O O . LEU A 1 100 ? -4.297 19.163 4.532 1.00 69.19 100 LEU A O 1
ATOM 750 N N . ALA A 1 101 ? -2.742 17.665 5.108 1.00 67.50 101 ALA A N 1
ATOM 751 C CA . ALA A 1 101 ? -3.699 16.621 5.472 1.00 67.50 101 ALA A CA 1
ATOM 752 C C . ALA A 1 101 ? -4.603 17.043 6.643 1.00 67.50 101 ALA A C 1
ATOM 754 O O . ALA A 1 101 ? -5.733 16.561 6.753 1.00 67.50 101 ALA A O 1
ATOM 755 N N . SER A 1 102 ? -4.123 17.956 7.497 1.00 66.81 102 SER A N 1
ATOM 756 C CA . SER A 1 102 ? -4.896 18.529 8.603 1.00 66.81 102 SER A CA 1
ATOM 757 C C . SER A 1 102 ? -5.857 19.653 8.173 1.00 66.81 102 SER A C 1
ATOM 759 O O . SER A 1 102 ? -6.880 19.884 8.827 1.00 66.81 102 SER A O 1
ATOM 761 N N . GLU A 1 103 ? -5.567 20.324 7.054 1.00 68.19 103 GLU A N 1
ATOM 762 C CA . GLU A 1 103 ? -6.312 21.489 6.556 1.00 68.19 103 GLU A CA 1
ATOM 763 C C . GLU A 1 103 ? -7.249 21.165 5.383 1.00 68.19 103 GLU A C 1
ATOM 765 O O . GLU A 1 103 ? -8.305 21.795 5.226 1.00 68.19 103 GLU A O 1
ATOM 770 N N . VAL A 1 104 ? -6.876 20.172 4.574 1.00 64.56 104 VAL A N 1
ATOM 771 C CA . VAL A 1 104 ? -7.547 19.766 3.341 1.00 64.56 104 VAL A CA 1
ATOM 772 C C . VAL A 1 104 ? -8.307 18.466 3.579 1.00 64.56 104 VAL A C 1
ATOM 774 O O . VAL A 1 104 ? -7.737 17.407 3.819 1.00 64.56 104 VAL A O 1
ATOM 777 N N . ASP A 1 105 ? -9.630 18.547 3.467 1.00 68.50 105 ASP A N 1
ATOM 778 C CA . ASP A 1 105 ? -10.493 17.371 3.394 1.00 68.50 105 ASP A CA 1
ATOM 779 C C . ASP A 1 105 ? -10.564 16.927 1.928 1.00 68.50 105 ASP A C 1
ATOM 781 O O . ASP A 1 105 ? -11.356 17.473 1.153 1.00 68.50 105 ASP A O 1
ATOM 785 N N . LEU A 1 106 ? -9.692 15.988 1.538 1.00 67.62 106 LEU A N 1
ATOM 786 C CA . LEU A 1 106 ? -9.618 15.501 0.158 1.00 67.62 106 LEU A CA 1
ATOM 787 C C . LEU A 1 106 ? -10.898 14.780 -0.277 1.00 67.62 106 LEU A C 1
ATOM 789 O O . LEU A 1 106 ? -11.164 14.706 -1.475 1.00 67.62 106 LEU A O 1
ATOM 793 N N . ARG A 1 107 ? -11.677 14.239 0.677 1.00 68.69 107 ARG A N 1
ATOM 794 C CA . ARG A 1 107 ? -12.883 13.424 0.429 1.00 68.69 107 ARG A CA 1
ATOM 795 C C . ARG A 1 107 ? -12.688 12.379 -0.659 1.00 68.69 107 ARG A C 1
ATOM 797 O O . ARG A 1 107 ? -13.619 12.053 -1.392 1.00 68.69 107 ARG A O 1
ATOM 804 N N . THR A 1 108 ? -11.470 11.863 -0.779 1.00 73.56 108 THR A N 1
ATOM 805 C CA . THR A 1 108 ? -11.154 10.856 -1.780 1.00 73.56 108 THR A CA 1
ATOM 806 C C . THR A 1 108 ? -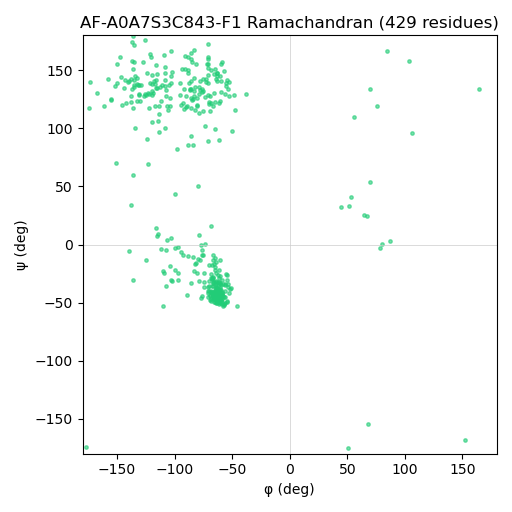12.009 9.626 -1.515 1.00 73.56 108 THR A C 1
ATOM 808 O O . THR A 1 108 ? -12.574 9.084 -2.458 1.00 73.56 108 THR A O 1
ATOM 811 N N . HIS A 1 109 ? -12.175 9.243 -0.254 1.00 83.25 109 HIS A N 1
ATOM 812 C CA . HIS A 1 109 ? -12.953 8.077 0.138 1.00 83.25 109 HIS A CA 1
ATOM 813 C C . HIS A 1 109 ? -14.337 8.451 0.695 1.00 83.25 109 HIS A C 1
ATOM 815 O O . HIS A 1 109 ? -14.484 9.385 1.488 1.00 83.25 109 HIS A O 1
ATOM 821 N N . ARG A 1 110 ? -15.355 7.681 0.306 1.00 88.06 110 ARG A N 1
ATOM 822 C CA . ARG A 1 110 ? -16.747 7.781 0.770 1.00 88.06 110 ARG A CA 1
ATOM 823 C C . ARG A 1 110 ? -16.907 7.374 2.232 1.00 88.06 110 ARG A C 1
ATOM 825 O O . ARG A 1 110 ? -17.799 7.896 2.890 1.00 88.06 110 ARG A O 1
ATOM 832 N N . LEU A 1 111 ? -16.056 6.479 2.733 1.00 90.75 111 LEU A N 1
ATOM 833 C CA . LEU A 1 111 ? -16.075 5.989 4.112 1.00 90.75 111 LEU A CA 1
ATOM 834 C C . LEU A 1 111 ? -15.434 6.946 5.122 1.00 90.75 111 LEU A C 1
ATOM 836 O O . LEU A 1 111 ? -15.635 6.756 6.318 1.00 90.75 111 LEU A O 1
ATOM 840 N N . LEU A 1 112 ? -14.708 7.987 4.690 1.00 87.56 112 LEU A N 1
ATOM 841 C CA . LEU A 1 112 ? -14.023 8.915 5.610 1.00 87.56 112 LEU A CA 1
ATOM 842 C C . LEU A 1 112 ? -14.930 9.517 6.695 1.00 87.56 112 LEU A C 1
ATOM 844 O O . LEU A 1 112 ? -14.487 9.586 7.839 1.00 87.56 112 LEU A O 1
ATOM 848 N N . PRO A 1 113 ? -16.180 9.930 6.407 1.00 87.75 113 PRO A N 1
ATOM 849 C CA . PRO A 1 113 ? -17.068 10.468 7.436 1.00 87.75 113 PRO A CA 1
ATOM 850 C C . PRO A 1 113 ? -17.463 9.458 8.522 1.00 87.75 113 PRO A C 1
ATOM 852 O O . PRO A 1 113 ? -17.893 9.876 9.595 1.00 87.75 113 PRO A O 1
ATOM 855 N N . ASP A 1 114 ? -17.325 8.158 8.246 1.00 90.06 114 ASP A N 1
ATOM 856 C CA . ASP A 1 114 ? -17.816 7.067 9.092 1.00 90.06 114 ASP A CA 1
ATOM 857 C C . ASP A 1 114 ? -16.689 6.319 9.830 1.00 90.06 114 ASP A C 1
ATOM 859 O O . ASP A 1 114 ? -16.958 5.420 10.633 1.00 90.06 114 ASP A O 1
ATOM 863 N N . VAL A 1 115 ? -15.424 6.662 9.568 1.00 93.00 115 VAL A N 1
ATOM 864 C CA . VAL A 1 115 ? -14.250 6.043 10.204 1.00 93.00 115 VAL A CA 1
ATOM 865 C C . VAL A 1 115 ? -13.646 6.932 11.288 1.00 93.00 115 VAL A C 1
ATOM 867 O O . VAL A 1 115 ? -13.953 8.115 11.419 1.00 93.00 115 VAL A O 1
ATOM 870 N N . ASN A 1 116 ? -12.770 6.339 12.093 1.00 93.88 116 ASN A N 1
ATOM 871 C CA . ASN A 1 116 ? -12.003 7.015 13.124 1.00 93.88 116 ASN A CA 1
ATOM 872 C C . ASN A 1 116 ? -11.251 8.235 12.560 1.00 93.88 116 ASN A C 1
ATOM 874 O O . ASN A 1 116 ? -10.659 8.165 11.485 1.00 93.88 116 ASN A O 1
ATOM 878 N N . GLU A 1 117 ? -11.206 9.338 13.308 1.00 92.06 117 GLU A N 1
ATOM 879 C CA . GLU A 1 117 ? -10.539 10.572 12.864 1.00 92.06 117 GLU A CA 1
ATOM 880 C C . GLU A 1 117 ? -9.048 10.379 12.542 1.00 92.06 117 GLU A C 1
ATOM 882 O O . GLU A 1 117 ? -8.523 11.003 11.620 1.00 92.06 117 GLU A O 1
ATOM 887 N N . SER A 1 118 ? -8.384 9.449 13.232 1.00 93.69 118 SER A N 1
ATOM 888 C CA . SER A 1 118 ? -6.992 9.083 12.960 1.00 93.69 118 SER A CA 1
ATOM 889 C C . SER A 1 118 ? -6.840 8.393 11.604 1.00 93.69 118 SER A C 1
ATOM 891 O O . SER A 1 118 ? -5.812 8.546 10.952 1.00 93.69 118 SER A O 1
ATOM 893 N N . PHE A 1 119 ? -7.869 7.673 11.142 1.00 94.19 119 PHE A N 1
ATOM 894 C CA . PHE A 1 119 ? -7.868 7.032 9.824 1.00 94.19 119 PHE A CA 1
ATOM 895 C C . PHE A 1 119 ? -8.072 8.072 8.734 1.00 94.19 119 PHE A C 1
ATOM 897 O O . PHE A 1 119 ? -7.444 7.975 7.686 1.00 94.19 119 PHE A O 1
ATOM 904 N N . VAL A 1 120 ? -8.901 9.088 8.995 1.00 91.31 120 VAL A N 1
ATOM 905 C CA . VAL A 1 120 ? -9.061 10.226 8.083 1.00 91.31 120 VAL A CA 1
ATOM 906 C C . VAL A 1 120 ? -7.731 10.947 7.900 1.00 91.31 120 VAL A C 1
ATOM 908 O O . VAL A 1 120 ? -7.311 11.180 6.768 1.00 91.31 120 VAL A O 1
ATOM 911 N N . LEU A 1 121 ? -7.040 11.248 9.003 1.00 89.94 121 LEU A N 1
ATOM 912 C CA . LEU A 1 121 ? -5.727 11.883 8.950 1.00 89.94 121 LEU A CA 1
ATOM 913 C C . LEU A 1 121 ? -4.707 11.009 8.209 1.00 89.94 121 LEU A C 1
ATOM 915 O O . LEU A 1 121 ? -4.044 11.498 7.300 1.00 89.94 121 LEU A O 1
ATOM 919 N N . LEU A 1 122 ? -4.606 9.724 8.556 1.00 92.69 122 LEU A N 1
ATOM 920 C CA . LEU A 1 122 ? -3.685 8.786 7.914 1.00 92.69 122 LEU A CA 1
ATOM 921 C C . LEU A 1 122 ? -3.954 8.648 6.406 1.00 92.69 122 LEU A C 1
ATOM 923 O O . LEU A 1 122 ? -3.019 8.743 5.615 1.00 92.69 122 LEU A O 1
ATOM 927 N N . ALA A 1 123 ? -5.213 8.466 6.000 1.00 92.44 123 ALA A N 1
ATOM 928 C CA . ALA A 1 123 ? -5.597 8.353 4.594 1.00 92.44 123 ALA A CA 1
ATOM 929 C C . ALA A 1 123 ? -5.247 9.627 3.813 1.00 92.44 123 ALA A C 1
ATOM 931 O O . ALA A 1 123 ? -4.683 9.543 2.723 1.00 92.44 123 ALA A O 1
ATOM 932 N N . ASN A 1 124 ? -5.512 10.804 4.390 1.00 88.56 124 ASN A N 1
ATOM 933 C CA . ASN A 1 124 ? -5.128 12.076 3.782 1.00 88.56 124 ASN A CA 1
ATOM 934 C C . ASN A 1 124 ? -3.606 12.207 3.655 1.00 88.56 124 ASN A C 1
ATOM 936 O O . ASN A 1 124 ? -3.131 12.614 2.600 1.00 88.56 124 ASN A O 1
ATOM 940 N N . VAL A 1 125 ? -2.839 11.847 4.690 1.00 88.25 125 VAL A N 1
ATOM 941 C CA . VAL A 1 125 ? -1.368 11.853 4.637 1.00 88.25 125 VAL A CA 1
ATOM 942 C C . VAL A 1 125 ? -0.878 10.963 3.498 1.00 88.25 125 VAL A C 1
ATOM 944 O O . VAL A 1 125 ? -0.121 11.433 2.655 1.00 88.25 125 VAL A O 1
ATOM 947 N N . VAL A 1 126 ? -1.346 9.715 3.422 1.00 91.81 126 VAL A N 1
ATOM 948 C CA . VAL A 1 126 ? -0.948 8.769 2.369 1.00 91.81 126 VAL A CA 1
ATOM 949 C C . VAL A 1 126 ? -1.286 9.314 0.976 1.00 91.81 126 VAL A C 1
ATOM 951 O O . VAL A 1 126 ? -0.411 9.370 0.116 1.00 91.81 126 VAL A O 1
ATOM 954 N N . GLU A 1 127 ? -2.518 9.780 0.758 1.00 87.94 127 GLU A N 1
ATOM 955 C CA . GLU A 1 127 ? -2.966 10.324 -0.532 1.00 87.94 127 GLU A CA 1
ATOM 956 C C . GLU A 1 127 ? -2.194 11.585 -0.943 1.00 87.94 127 GLU A C 1
ATOM 958 O O . GLU A 1 127 ? -1.753 11.687 -2.089 1.00 87.94 127 GLU A O 1
ATOM 963 N N . VAL A 1 128 ? -1.982 12.536 -0.025 1.00 83.12 128 VAL A N 1
ATOM 964 C CA . VAL A 1 128 ? -1.182 13.739 -0.307 1.00 83.12 128 VAL A CA 1
ATOM 965 C C . VAL A 1 128 ? 0.249 13.349 -0.655 1.00 83.12 128 VAL A C 1
ATOM 967 O O . VAL A 1 128 ? 0.817 13.887 -1.604 1.00 83.12 128 VAL A O 1
ATOM 970 N N . MET A 1 129 ? 0.837 12.403 0.072 1.00 84.69 129 MET A N 1
ATOM 971 C CA . MET A 1 129 ? 2.218 11.987 -0.143 1.00 84.69 129 MET A CA 1
ATOM 972 C C . MET A 1 129 ? 2.420 11.209 -1.430 1.00 84.69 129 MET A C 1
ATOM 974 O O . MET A 1 129 ? 3.407 11.444 -2.111 1.00 84.69 129 MET A O 1
ATOM 978 N N . TRP A 1 130 ? 1.503 10.324 -1.802 1.00 88.00 130 TRP A N 1
ATOM 979 C CA . TRP A 1 130 ? 1.575 9.655 -3.094 1.00 88.00 130 TRP A CA 1
ATOM 980 C C . TRP A 1 130 ? 1.393 10.646 -4.243 1.00 88.00 130 TRP A C 1
ATOM 982 O O . TRP A 1 130 ? 2.191 10.663 -5.173 1.00 88.00 130 TRP A O 1
ATOM 992 N N . ARG A 1 131 ? 0.400 11.535 -4.159 1.00 80.56 131 ARG A N 1
ATOM 993 C CA . ARG A 1 131 ? 0.111 12.493 -5.237 1.00 80.56 131 ARG A CA 1
ATOM 994 C C . ARG A 1 131 ? 1.172 13.575 -5.370 1.00 80.56 131 ARG A C 1
ATOM 996 O O . ARG A 1 131 ? 1.407 14.058 -6.461 1.00 80.56 131 ARG A O 1
ATOM 1003 N N . SER A 1 132 ? 1.813 13.975 -4.282 1.00 74.31 132 SER A N 1
ATOM 1004 C CA . SER A 1 132 ? 2.904 14.944 -4.366 1.00 74.31 132 SER A CA 1
ATOM 1005 C C . SER A 1 132 ? 4.250 14.266 -4.580 1.00 74.31 132 SER A C 1
ATOM 1007 O O . SER A 1 132 ? 5.020 14.704 -5.416 1.00 74.31 132 SER A O 1
ATOM 1009 N N . GLY A 1 133 ? 4.547 13.174 -3.885 1.00 72.25 133 GLY A N 1
ATOM 1010 C CA . GLY A 1 133 ? 5.885 12.592 -3.817 1.00 72.25 133 GLY A CA 1
ATOM 1011 C C . GLY A 1 133 ? 6.419 12.028 -5.133 1.00 72.25 133 GLY A C 1
ATOM 1012 O O . GLY A 1 133 ? 7.624 12.111 -5.358 1.00 72.25 133 GLY A O 1
ATOM 1013 N N . PHE A 1 134 ? 5.561 11.499 -6.011 1.00 71.56 134 PHE A N 1
ATOM 1014 C CA . PHE A 1 134 ? 6.000 10.968 -7.310 1.00 71.56 134 PHE A CA 1
ATOM 1015 C C . PHE A 1 134 ? 6.195 12.049 -8.382 1.00 71.56 134 PHE A C 1
ATOM 1017 O O . PHE A 1 134 ? 6.906 11.805 -9.354 1.00 71.56 134 PHE A O 1
ATOM 1024 N N . ASP A 1 135 ? 5.660 13.256 -8.158 1.00 63.28 135 ASP A N 1
ATOM 1025 C CA . ASP A 1 135 ? 5.591 14.325 -9.162 1.00 63.28 135 ASP A CA 1
ATOM 1026 C C . ASP A 1 135 ? 6.227 15.655 -8.736 1.00 63.28 135 ASP A C 1
ATOM 1028 O O . ASP A 1 135 ? 6.524 16.499 -9.586 1.00 63.28 135 ASP A O 1
ATOM 1032 N N . PHE A 1 136 ? 6.532 15.821 -7.443 1.00 48.03 136 PHE A N 1
ATOM 1033 C CA . PHE A 1 136 ? 7.111 17.042 -6.867 1.00 48.03 136 PHE A CA 1
ATOM 1034 C C . PHE A 1 136 ? 8.423 17.448 -7.550 1.00 48.03 136 PHE A C 1
ATOM 1036 O O . PHE A 1 136 ? 8.682 18.632 -7.747 1.00 48.03 136 PHE A O 1
ATOM 1043 N N . ASP A 1 137 ? 9.227 16.467 -7.969 1.00 48.81 137 ASP A N 1
ATOM 1044 C CA . ASP A 1 137 ? 10.504 16.705 -8.649 1.00 48.81 137 ASP A CA 1
ATOM 1045 C C . ASP A 1 137 ? 10.382 16.677 -10.195 1.00 48.81 137 ASP A C 1
ATOM 1047 O O . ASP A 1 137 ? 11.339 17.007 -10.899 1.00 48.81 137 ASP A O 1
ATOM 1051 N N . LEU A 1 138 ? 9.215 16.315 -10.757 1.00 48.38 138 LEU A N 1
ATOM 1052 C CA . LEU A 1 138 ? 9.006 16.129 -12.205 1.00 48.38 138 LEU A CA 1
ATOM 1053 C C . LEU A 1 138 ? 8.404 17.354 -12.909 1.00 48.38 138 LEU A C 1
ATOM 1055 O O . LEU A 1 138 ? 8.741 17.609 -14.071 1.00 48.38 138 LEU A O 1
ATOM 1059 N N . ALA A 1 139 ? 7.591 18.156 -12.213 1.00 45.69 139 ALA A N 1
ATOM 1060 C CA . ALA A 1 139 ? 6.991 19.370 -12.778 1.00 45.69 139 ALA A CA 1
ATOM 1061 C C . ALA A 1 139 ? 8.049 20.411 -13.199 1.00 45.69 139 ALA A C 1
ATOM 1063 O O . ALA A 1 139 ? 7.911 21.064 -14.234 1.00 45.69 139 ALA A O 1
ATOM 1064 N N . ALA A 1 140 ? 9.161 20.506 -12.461 1.00 44.41 140 ALA A N 1
ATOM 1065 C CA . ALA A 1 140 ? 10.290 21.372 -12.810 1.00 44.41 140 ALA A CA 1
ATOM 1066 C C . ALA A 1 140 ? 11.041 20.922 -14.083 1.00 44.41 140 ALA A C 1
ATOM 1068 O O . ALA A 1 140 ? 11.770 21.714 -14.678 1.00 44.41 140 ALA A O 1
ATOM 1069 N N . ALA A 1 141 ? 10.861 19.667 -14.512 1.00 48.97 141 ALA A N 1
ATOM 1070 C CA . ALA A 1 141 ? 11.561 19.058 -15.641 1.00 48.97 141 ALA A CA 1
ATOM 1071 C C . ALA A 1 141 ? 10.686 18.887 -16.900 1.00 48.97 141 ALA A C 1
ATOM 1073 O O . ALA A 1 141 ? 11.150 18.302 -17.879 1.00 48.97 141 ALA A O 1
ATOM 1074 N N . GLY A 1 142 ? 9.430 19.356 -16.890 1.00 53.59 142 GLY A N 1
ATOM 1075 C CA . GLY A 1 142 ? 8.510 19.225 -18.029 1.00 53.59 142 GLY A CA 1
ATOM 1076 C C . GLY A 1 142 ? 8.129 17.777 -18.364 1.00 53.59 142 GLY A C 1
ATOM 1077 O O . GLY A 1 142 ? 7.834 17.471 -19.518 1.00 53.59 142 GLY A O 1
ATOM 1078 N N . ARG A 1 143 ? 8.184 16.871 -17.379 1.00 59.91 143 ARG A N 1
ATOM 1079 C CA . ARG A 1 143 ? 7.860 15.446 -17.551 1.00 59.91 143 ARG A CA 1
ATOM 1080 C C . ARG A 1 143 ? 6.393 15.173 -17.210 1.00 59.91 143 ARG A C 1
ATOM 1082 O O . ARG A 1 143 ? 5.804 15.869 -16.390 1.00 59.91 143 ARG A O 1
ATOM 1089 N N . THR A 1 144 ? 5.815 14.158 -17.850 1.00 61.03 144 THR A N 1
ATOM 1090 C CA . THR A 1 144 ? 4.469 13.654 -17.535 1.00 61.03 144 THR A CA 1
ATOM 1091 C C . THR A 1 144 ? 4.415 13.089 -16.114 1.00 61.03 144 THR A C 1
ATOM 1093 O O . THR A 1 144 ? 5.420 12.502 -15.696 1.00 61.03 144 THR A O 1
ATOM 1096 N N . PRO A 1 145 ? 3.270 13.197 -15.412 1.00 67.56 145 PRO A N 1
ATOM 1097 C CA . PRO A 1 145 ? 3.131 12.657 -14.065 1.00 67.56 145 PRO A CA 1
ATOM 1098 C C . PRO A 1 145 ? 3.487 11.166 -13.983 1.00 67.56 145 PRO A C 1
ATOM 1100 O O . PRO A 1 145 ? 3.157 10.414 -14.899 1.00 67.56 145 PRO A O 1
ATOM 1103 N N . ASP A 1 146 ? 4.137 10.714 -12.915 1.00 77.50 146 ASP A N 1
ATOM 1104 C CA . ASP A 1 146 ? 4.443 9.302 -12.643 1.00 77.50 146 ASP A CA 1
ATOM 1105 C C . ASP A 1 146 ? 3.447 8.691 -11.643 1.00 77.50 146 ASP A C 1
ATOM 1107 O O . ASP A 1 146 ? 3.818 7.973 -10.714 1.00 77.50 146 ASP A O 1
ATOM 1111 N N . PHE A 1 147 ? 2.162 8.995 -11.829 1.00 83.50 147 PHE A N 1
ATOM 1112 C CA . PHE A 1 147 ? 1.073 8.544 -10.970 1.00 83.50 147 PHE A CA 1
ATOM 1113 C C . PHE A 1 147 ? -0.203 8.300 -11.786 1.00 83.50 147 PHE A C 1
ATOM 1115 O O . PHE A 1 147 ? -0.736 9.201 -12.437 1.00 83.50 147 PHE A O 1
ATOM 1122 N N . TYR A 1 148 ? -0.706 7.066 -11.751 1.00 83.06 148 TYR A N 1
ATOM 1123 C CA . TYR A 1 148 ? -1.823 6.618 -12.586 1.00 83.06 148 TYR A CA 1
ATOM 1124 C C . TYR A 1 148 ? -2.814 5.789 -11.776 1.00 83.06 148 TYR A C 1
ATOM 1126 O O . TYR A 1 148 ? -2.434 5.106 -10.829 1.00 83.06 148 TYR A O 1
ATOM 1134 N N . ALA A 1 149 ? -4.089 5.802 -12.165 1.00 83.12 149 ALA A N 1
ATOM 1135 C CA . ALA A 1 149 ? -5.073 4.886 -11.593 1.00 83.12 149 ALA A CA 1
ATOM 1136 C C . ALA A 1 149 ? -4.712 3.422 -11.912 1.00 83.12 149 ALA A C 1
ATOM 1138 O O . ALA A 1 149 ? -4.202 3.117 -12.996 1.00 83.12 149 ALA A O 1
ATOM 1139 N N . TYR A 1 150 ? -4.999 2.523 -10.973 1.00 82.38 150 TYR A N 1
ATOM 1140 C CA . TYR A 1 150 ? -4.855 1.081 -11.158 1.00 82.38 150 TYR A CA 1
ATOM 1141 C C . TYR A 1 150 ? -6.241 0.417 -11.265 1.00 82.38 150 TYR A C 1
ATOM 1143 O O . TYR A 1 150 ? -7.161 0.834 -10.556 1.00 82.38 150 TYR A O 1
ATOM 1151 N N . PRO A 1 151 ? -6.438 -0.597 -12.132 1.00 78.31 151 PRO A N 1
ATOM 1152 C CA . PRO A 1 151 ? -7.705 -1.324 -12.221 1.00 78.31 151 PRO A CA 1
ATOM 1153 C C . PRO A 1 151 ? -8.011 -2.096 -10.927 1.00 78.31 151 PRO A C 1
ATOM 1155 O O . PRO A 1 151 ? -7.503 -3.189 -10.697 1.00 78.31 151 PRO A O 1
ATOM 1158 N N . THR A 1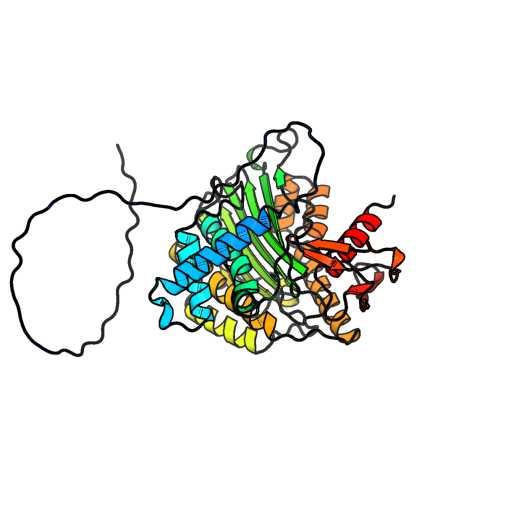 152 ? -8.856 -1.524 -10.073 1.00 79.62 152 THR A N 1
ATOM 1159 C CA . THR A 1 152 ? -9.258 -2.140 -8.804 1.00 79.62 152 THR A CA 1
ATOM 1160 C C . THR A 1 152 ? -10.360 -3.180 -9.015 1.00 79.62 152 THR A C 1
ATOM 1162 O O . THR A 1 152 ? -11.414 -2.859 -9.560 1.00 79.62 152 THR A O 1
ATOM 1165 N N . ILE A 1 153 ? -10.154 -4.411 -8.533 1.00 82.56 153 ILE A N 1
ATOM 1166 C CA . ILE A 1 153 ? -1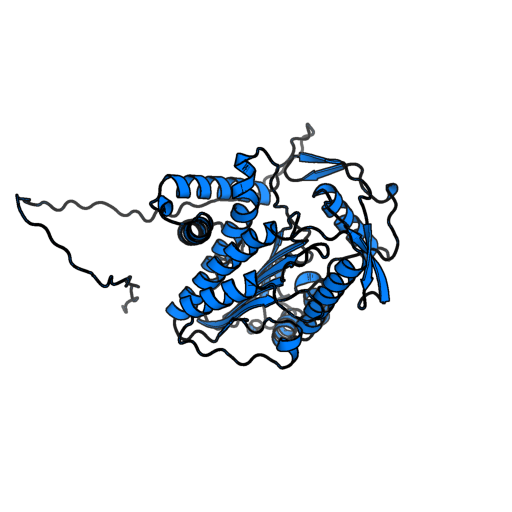1.137 -5.510 -8.639 1.00 82.56 153 ILE A CA 1
ATOM 1167 C C . ILE A 1 153 ? -12.342 -5.267 -7.715 1.00 82.56 153 ILE A C 1
ATOM 1169 O O . ILE A 1 153 ? -13.493 -5.466 -8.106 1.00 82.56 153 ILE A O 1
ATOM 1173 N N . HIS A 1 154 ? -12.087 -4.802 -6.490 1.00 87.75 154 HIS A N 1
ATOM 1174 C CA . HIS A 1 154 ? -13.115 -4.529 -5.483 1.00 87.75 154 HIS A CA 1
ATOM 1175 C C . HIS A 1 154 ? -13.045 -3.072 -4.997 1.00 87.75 154 HIS A C 1
ATOM 1177 O O . HIS A 1 154 ? -12.660 -2.839 -3.857 1.00 87.75 154 HIS A O 1
ATOM 1183 N N . PRO A 1 155 ? -13.392 -2.060 -5.817 1.00 89.56 155 PRO A N 1
ATOM 1184 C CA . PRO A 1 155 ? -13.244 -0.650 -5.425 1.00 89.56 155 PRO A CA 1
ATOM 1185 C C . PRO A 1 155 ? -14.139 -0.288 -4.236 1.00 89.56 155 PRO A C 1
ATOM 1187 O O . PRO A 1 155 ? -13.757 0.487 -3.362 1.00 89.56 155 PRO A O 1
ATOM 1190 N N . HIS A 1 156 ? -15.314 -0.911 -4.173 1.00 93.62 156 HIS A N 1
ATOM 1191 C CA . HIS A 1 156 ? -16.227 -0.850 -3.044 1.00 93.62 156 HIS A CA 1
ATOM 1192 C C . HIS A 1 156 ? -16.830 -2.236 -2.830 1.00 93.62 156 HIS A C 1
ATOM 1194 O O . HIS A 1 156 ? -17.187 -2.906 -3.801 1.00 93.62 156 HIS A O 1
ATOM 1200 N N . ALA A 1 157 ? -16.977 -2.649 -1.576 1.00 94.50 157 ALA A N 1
ATOM 1201 C CA . ALA A 1 157 ? -17.747 -3.834 -1.222 1.00 94.50 157 ALA A CA 1
ATOM 1202 C C . ALA A 1 157 ? -18.558 -3.568 0.045 1.00 94.50 157 ALA A C 1
ATOM 1204 O O . ALA A 1 157 ? -18.086 -2.922 0.977 1.00 94.50 157 ALA A O 1
ATOM 1205 N N . GLU A 1 158 ? -19.785 -4.068 0.074 1.00 96.69 158 GLU A N 1
ATOM 1206 C CA . GLU A 1 158 ? -20.691 -3.953 1.212 1.00 96.69 158 GLU A CA 1
ATOM 1207 C C . GLU A 1 158 ? -21.348 -5.309 1.453 1.00 96.69 158 GLU A C 1
ATOM 1209 O O . GLU A 1 158 ? -21.719 -6.003 0.503 1.00 96.69 158 GLU A O 1
ATOM 1214 N N . SER A 1 159 ? -21.410 -5.725 2.717 1.00 96.56 159 SER A N 1
ATOM 1215 C CA . SER A 1 159 ? -22.039 -6.984 3.111 1.00 96.56 159 SER A CA 1
ATOM 1216 C C . SER A 1 159 ? -23.508 -7.009 2.703 1.00 96.56 159 SER A C 1
ATOM 1218 O O . SER A 1 159 ? -24.220 -6.025 2.893 1.00 96.56 159 SER A O 1
ATOM 1220 N N . ASP A 1 160 ? -23.994 -8.162 2.240 1.00 95.12 160 ASP A N 1
ATOM 1221 C CA . ASP A 1 160 ? -25.423 -8.341 1.987 1.00 95.12 160 ASP A CA 1
ATOM 1222 C C . ASP A 1 160 ? -26.191 -8.365 3.327 1.00 95.12 160 ASP A C 1
ATOM 1224 O O . ASP A 1 160 ? -26.010 -9.294 4.128 1.00 95.12 160 ASP A O 1
ATOM 1228 N N . PRO A 1 161 ? -27.066 -7.377 3.598 1.00 94.19 161 PRO A N 1
ATOM 1229 C CA . PRO A 1 161 ? -27.787 -7.297 4.862 1.00 94.19 161 PRO A CA 1
ATOM 1230 C C . PRO A 1 161 ? -28.771 -8.457 5.079 1.00 94.19 161 PRO A C 1
ATOM 1232 O O . PRO A 1 161 ? -29.196 -8.657 6.221 1.00 94.19 161 PRO A O 1
ATOM 1235 N N . ALA A 1 162 ? -29.135 -9.202 4.027 1.00 95.56 162 ALA A N 1
ATOM 1236 C CA . ALA A 1 162 ? -29.978 -10.393 4.107 1.00 95.56 162 ALA A CA 1
ATOM 1237 C C . ALA A 1 162 ? -29.194 -11.662 4.485 1.00 95.56 162 ALA A C 1
ATOM 1239 O O . ALA A 1 162 ? -29.787 -12.605 5.008 1.00 95.56 162 ALA A O 1
ATOM 1240 N N . LEU A 1 163 ? -27.878 -11.691 4.243 1.00 93.62 163 LEU A N 1
ATOM 1241 C CA . LEU A 1 163 ? -27.021 -12.857 4.498 1.00 93.62 163 LEU A CA 1
ATOM 1242 C C . LEU A 1 163 ? -26.163 -12.710 5.760 1.00 93.62 163 LEU A C 1
ATOM 1244 O O . LEU A 1 163 ? -25.657 -13.706 6.276 1.00 93.62 163 LEU A O 1
ATOM 1248 N N . VAL A 1 164 ? -25.991 -11.482 6.257 1.00 96.44 164 VAL A N 1
ATOM 1249 C CA . VAL A 1 164 ? -25.045 -11.154 7.330 1.00 96.44 164 VAL A CA 1
ATOM 1250 C C . VAL A 1 164 ? -25.759 -10.461 8.488 1.00 96.44 164 VAL A C 1
ATOM 1252 O O . VAL A 1 164 ? -26.483 -9.473 8.309 1.00 96.44 164 VAL A O 1
ATOM 1255 N N . GLU A 1 165 ? -25.539 -10.975 9.700 1.00 95.19 165 GLU A N 1
ATOM 1256 C CA . GLU A 1 165 ? -26.073 -10.375 10.925 1.00 95.19 165 GLU A CA 1
ATOM 1257 C C . GLU A 1 165 ? -25.555 -8.938 11.110 1.00 95.19 165 GLU A C 1
ATOM 1259 O O . GLU A 1 165 ? -24.392 -8.685 10.789 1.00 95.19 165 GLU A O 1
ATOM 1264 N N . PRO A 1 166 ? -26.365 -8.005 11.656 1.00 95.12 166 PRO A N 1
ATOM 1265 C CA . PRO A 1 166 ? -26.021 -6.583 11.728 1.00 95.12 166 PRO A CA 1
ATOM 1266 C C . PRO A 1 166 ? -24.597 -6.311 12.217 1.00 95.12 166 PRO A C 1
ATOM 1268 O O . PRO A 1 166 ? -23.802 -5.740 11.487 1.00 95.12 166 PRO A O 1
ATOM 1271 N N . ALA A 1 167 ? -24.211 -6.872 13.367 1.00 95.69 167 ALA A N 1
ATOM 1272 C CA . ALA A 1 167 ? -22.886 -6.686 13.965 1.00 95.69 167 ALA A CA 1
ATOM 1273 C C . ALA A 1 167 ? -21.700 -7.031 13.036 1.00 95.69 167 ALA A C 1
ATOM 1275 O O . ALA A 1 167 ? -20.609 -6.494 13.207 1.00 95.69 167 ALA A O 1
ATOM 1276 N N . LYS A 1 168 ? -21.893 -7.918 12.053 1.00 97.00 168 LYS A N 1
ATOM 1277 C CA . LYS A 1 168 ? -20.852 -8.329 11.101 1.00 97.00 168 LYS A CA 1
ATOM 1278 C C . LYS A 1 168 ? -20.941 -7.625 9.752 1.00 97.00 168 LYS A C 1
ATOM 1280 O O . LYS A 1 168 ? -20.071 -7.839 8.915 1.00 97.00 168 LYS A O 1
ATOM 1285 N N . ARG A 1 169 ? -21.945 -6.782 9.515 1.00 97.81 169 ARG A N 1
ATOM 1286 C CA . ARG A 1 169 ? -22.057 -6.039 8.257 1.00 97.81 169 ARG A CA 1
ATOM 1287 C C . ARG A 1 169 ? -20.917 -5.050 8.135 1.00 97.81 169 ARG A C 1
ATOM 1289 O O . ARG A 1 169 ? -20.625 -4.300 9.067 1.00 97.81 169 ARG A O 1
ATOM 1296 N N . MET A 1 170 ? -20.269 -5.077 6.983 1.00 97.62 170 MET A N 1
ATOM 1297 C CA . MET A 1 170 ? -19.020 -4.385 6.741 1.00 97.62 170 MET A CA 1
ATOM 1298 C C . MET A 1 170 ? -19.061 -3.666 5.402 1.00 97.62 170 MET A C 1
ATOM 1300 O O . MET A 1 170 ? -19.571 -4.189 4.414 1.00 97.62 170 MET A O 1
ATOM 1304 N N . ARG A 1 171 ? -18.475 -2.474 5.377 1.00 97.56 171 ARG A N 1
ATOM 1305 C CA . ARG A 1 171 ? -18.185 -1.714 4.165 1.00 97.56 171 ARG A CA 1
ATOM 1306 C C . ARG A 1 171 ? -16.677 -1.632 3.985 1.00 97.56 171 ARG A C 1
ATOM 1308 O O . ARG A 1 171 ? -15.951 -1.375 4.945 1.00 97.56 171 ARG A O 1
ATOM 1315 N N . LEU A 1 172 ? -16.238 -1.854 2.757 1.00 97.06 172 LEU A N 1
ATOM 1316 C CA . LEU A 1 172 ? -14.861 -1.787 2.292 1.00 97.06 172 LEU A CA 1
ATOM 1317 C C . LEU A 1 172 ? -14.779 -0.759 1.168 1.00 97.06 172 LEU A C 1
ATOM 1319 O O . LEU A 1 172 ? -15.646 -0.705 0.291 1.00 97.06 172 LEU A O 1
ATOM 1323 N N . GLU A 1 173 ? -13.717 0.030 1.172 1.00 96.50 173 GLU A N 1
ATOM 1324 C CA . GLU A 1 173 ? -13.403 0.972 0.110 1.00 96.50 173 GLU A CA 1
ATOM 1325 C C . GLU A 1 173 ? -11.916 0.927 -0.207 1.00 96.50 173 GLU A C 1
ATOM 1327 O O . GLU A 1 173 ? -11.081 1.183 0.659 1.00 96.50 173 GLU A O 1
ATOM 1332 N N . ASN A 1 174 ? -11.605 0.652 -1.470 1.00 95.31 174 ASN A N 1
ATOM 1333 C CA . ASN A 1 174 ? -10.251 0.524 -1.976 1.00 95.31 174 ASN A CA 1
ATOM 1334 C C . ASN A 1 174 ? -9.965 1.611 -2.997 1.00 95.31 174 ASN A C 1
ATOM 1336 O O . ASN A 1 174 ? -10.753 1.857 -3.913 1.00 95.31 174 ASN A O 1
ATOM 1340 N N . LYS A 1 175 ? -8.794 2.222 -2.862 1.00 92.94 175 LYS A N 1
ATOM 1341 C CA . LYS A 1 175 ? -8.206 3.071 -3.886 1.00 92.94 175 LYS A CA 1
ATOM 1342 C C . LYS A 1 175 ? -6.844 2.561 -4.258 1.00 92.94 175 LYS A C 1
ATOM 1344 O O . LYS A 1 175 ? -6.016 2.294 -3.389 1.00 92.94 175 LYS A O 1
ATOM 1349 N N . GLU A 1 176 ? -6.636 2.437 -5.559 1.00 91.88 176 GLU A N 1
ATOM 1350 C CA . GLU A 1 176 ? -5.416 1.864 -6.082 1.00 91.88 176 GLU A CA 1
ATOM 1351 C C . GLU A 1 176 ? -4.837 2.709 -7.200 1.00 91.88 176 GLU A C 1
ATOM 1353 O O . GLU A 1 176 ? -5.535 3.197 -8.095 1.00 91.88 176 GLU A O 1
ATOM 1358 N N . TYR A 1 177 ? -3.524 2.847 -7.137 1.00 90.81 177 TYR A N 1
ATOM 1359 C CA . TYR A 1 177 ? -2.733 3.606 -8.082 1.00 90.81 177 TYR A CA 1
ATOM 1360 C C . TYR A 1 177 ? -1.489 2.816 -8.466 1.00 90.81 177 TYR A C 1
ATOM 1362 O O . TYR A 1 177 ? -1.180 1.778 -7.884 1.00 90.81 177 TYR A O 1
ATOM 1370 N N . GLN A 1 178 ? -0.758 3.315 -9.446 1.00 89.38 178 GLN A N 1
ATOM 1371 C CA . GLN A 1 178 ? 0.511 2.756 -9.880 1.00 89.38 178 GLN A CA 1
ATOM 1372 C C . GLN A 1 178 ? 1.444 3.860 -10.365 1.00 89.38 178 GLN A C 1
ATOM 1374 O O . GLN A 1 178 ? 1.010 4.956 -10.723 1.00 89.38 178 GLN A O 1
ATOM 1379 N N . THR A 1 179 ? 2.728 3.529 -10.412 1.00 88.19 179 THR A N 1
ATOM 1380 C CA . THR A 1 179 ? 3.798 4.383 -10.933 1.00 88.19 179 THR A CA 1
ATOM 1381 C C . THR A 1 179 ? 4.737 3.550 -11.803 1.00 88.19 179 THR A C 1
ATOM 1383 O O . THR A 1 179 ? 4.588 2.329 -11.946 1.00 88.19 179 THR A O 1
ATOM 1386 N N . SER A 1 180 ? 5.758 4.178 -12.372 1.00 85.12 180 SER A N 1
ATOM 1387 C CA . SER A 1 180 ? 6.834 3.497 -13.090 1.00 85.12 180 SER A CA 1
ATOM 1388 C C . SER A 1 180 ? 7.628 2.525 -12.210 1.00 85.12 180 SER A C 1
ATOM 1390 O O . SER A 1 180 ? 8.236 1.595 -12.743 1.00 85.12 180 SER A O 1
ATOM 1392 N N . ARG A 1 181 ? 7.601 2.705 -10.879 1.00 90.31 181 ARG A N 1
ATOM 1393 C CA . ARG A 1 181 ? 8.338 1.904 -9.882 1.00 90.31 181 ARG A CA 1
ATOM 1394 C C . ARG A 1 181 ? 7.465 0.975 -9.061 1.00 90.31 181 ARG A C 1
ATOM 1396 O O . ARG A 1 181 ? 7.892 -0.131 -8.740 1.00 90.31 181 ARG A O 1
ATOM 1403 N N . PHE A 1 182 ? 6.254 1.410 -8.742 1.00 93.25 182 PHE A N 1
ATOM 1404 C CA . PHE A 1 182 ? 5.306 0.650 -7.946 1.00 93.25 182 PHE A CA 1
ATOM 1405 C C . PHE A 1 182 ? 4.200 0.130 -8.848 1.00 93.25 182 PHE A C 1
ATOM 1407 O O . PHE A 1 182 ? 3.486 0.912 -9.474 1.00 93.25 182 PHE A O 1
ATOM 1414 N N . ARG A 1 183 ? 4.052 -1.197 -8.917 1.00 92.12 183 ARG A N 1
ATOM 1415 C CA . ARG A 1 183 ? 2.956 -1.809 -9.679 1.00 92.12 183 ARG A CA 1
ATOM 1416 C C . ARG A 1 183 ? 1.611 -1.487 -9.048 1.00 92.12 183 ARG A C 1
ATOM 1418 O O . ARG A 1 183 ? 0.611 -1.469 -9.750 1.00 92.12 183 ARG A O 1
ATOM 1425 N N . ARG A 1 184 ? 1.597 -1.272 -7.727 1.00 93.19 184 ARG A N 1
ATOM 1426 C CA . ARG A 1 184 ? 0.373 -1.078 -6.964 1.00 93.19 184 ARG A CA 1
ATOM 1427 C C . ARG A 1 184 ? 0.630 -0.280 -5.691 1.00 93.19 184 ARG A C 1
ATOM 1429 O O . ARG A 1 184 ? 1.465 -0.657 -4.876 1.00 93.19 184 ARG A O 1
ATOM 1436 N N . LEU A 1 185 ? -0.107 0.807 -5.537 1.00 95.62 185 LEU A N 1
ATOM 1437 C CA . LEU A 1 185 ? -0.232 1.630 -4.342 1.00 95.62 185 LEU A CA 1
ATOM 1438 C C . LEU A 1 185 ? -1.676 1.481 -3.878 1.00 95.62 185 LEU A C 1
ATOM 1440 O O . LEU A 1 185 ? -2.575 1.980 -4.547 1.00 95.62 185 LEU A O 1
ATOM 1444 N N . HIS A 1 186 ? -1.914 0.749 -2.799 1.00 96.88 186 HIS A N 1
ATOM 1445 C CA . HIS A 1 186 ? -3.252 0.353 -2.371 1.00 96.88 186 HIS A CA 1
ATOM 1446 C C . HIS A 1 186 ? -3.574 0.958 -1.013 1.00 96.88 186 HIS A C 1
ATOM 1448 O O . HIS A 1 186 ? -2.869 0.684 -0.049 1.00 96.88 186 HIS A O 1
ATOM 1454 N N . LEU A 1 187 ? -4.622 1.778 -0.949 1.00 96.88 187 LEU A N 1
ATOM 1455 C CA . LEU A 1 187 ? -5.194 2.324 0.278 1.00 96.88 187 LEU A CA 1
ATOM 1456 C C . LEU A 1 187 ? -6.602 1.750 0.478 1.00 96.88 187 LEU A C 1
ATOM 1458 O O . LEU A 1 187 ? -7.492 1.955 -0.349 1.00 96.88 187 LEU A O 1
ATOM 1462 N N . GLU A 1 188 ? -6.799 1.043 1.583 1.00 97.44 188 GLU A N 1
ATOM 1463 C CA . GLU A 1 188 ? -8.056 0.411 1.974 1.00 97.44 188 GLU A CA 1
ATOM 1464 C C . GLU A 1 188 ? -8.595 1.045 3.257 1.00 97.44 188 GLU A C 1
ATOM 1466 O O . GLU A 1 188 ? -7.867 1.209 4.241 1.00 97.44 188 GLU A O 1
ATOM 1471 N N . LEU A 1 189 ? -9.896 1.333 3.263 1.00 97.69 189 LEU A N 1
ATOM 1472 C CA . LEU A 1 189 ? -10.666 1.665 4.454 1.00 97.69 189 LEU A CA 1
ATOM 1473 C C . LEU A 1 189 ? -11.789 0.654 4.647 1.00 97.69 189 LEU A C 1
ATOM 1475 O O . LEU A 1 189 ? -12.488 0.275 3.709 1.00 97.69 189 LEU A O 1
ATOM 1479 N N . ALA A 1 190 ? -11.987 0.259 5.895 1.00 97.31 190 ALA A N 1
ATOM 1480 C CA . ALA A 1 190 ? -12.942 -0.751 6.291 1.00 97.31 190 ALA A CA 1
ATOM 1481 C C . ALA A 1 190 ? -13.701 -0.311 7.543 1.00 97.31 190 ALA A C 1
ATOM 1483 O O . ALA A 1 190 ? -13.086 0.113 8.524 1.00 97.31 190 ALA A O 1
ATOM 1484 N N . ALA A 1 191 ? -15.022 -0.471 7.542 1.00 97.75 191 ALA A N 1
ATOM 1485 C CA . ALA A 1 191 ? -15.870 -0.187 8.695 1.00 97.75 191 ALA A CA 1
ATOM 1486 C C . ALA A 1 191 ? -16.939 -1.269 8.871 1.00 97.75 191 ALA A C 1
ATOM 1488 O O . ALA A 1 191 ? -17.678 -1.569 7.935 1.00 97.75 191 ALA A O 1
ATOM 1489 N N . ARG A 1 192 ? -17.034 -1.829 10.078 1.00 97.06 192 ARG A N 1
ATOM 1490 C CA . ARG A 1 192 ? -18.019 -2.841 10.471 1.00 97.06 192 ARG A CA 1
ATOM 1491 C C . ARG A 1 192 ? -18.960 -2.291 11.543 1.00 97.06 192 ARG A C 1
ATOM 1493 O O . ARG A 1 192 ? -18.552 -1.467 12.361 1.00 97.06 192 ARG A O 1
ATOM 1500 N N . GLU A 1 193 ? -20.220 -2.724 11.537 1.00 96.25 193 GLU A N 1
ATOM 1501 C CA . GLU A 1 193 ? -21.261 -2.170 12.423 1.00 96.25 193 GLU A CA 1
ATOM 1502 C C . GLU A 1 193 ? -21.014 -2.428 13.922 1.00 96.25 193 GLU A C 1
ATOM 1504 O O . GLU A 1 193 ? -21.508 -1.673 14.756 1.00 96.25 193 GLU A O 1
ATOM 1509 N N . ASP A 1 194 ? -20.211 -3.433 14.293 1.00 95.69 194 ASP A N 1
ATOM 1510 C CA . ASP A 1 194 ? -19.782 -3.669 15.683 1.00 95.69 194 ASP A CA 1
ATOM 1511 C C . ASP A 1 194 ? -18.642 -2.752 16.163 1.00 95.69 194 ASP A C 1
ATOM 1513 O O . ASP A 1 194 ? -18.088 -2.958 17.244 1.00 95.69 194 ASP A O 1
ATOM 1517 N N . GLY A 1 195 ? -18.275 -1.749 15.365 1.00 96.12 195 GLY A N 1
ATOM 1518 C CA . GLY A 1 195 ? -17.254 -0.767 15.706 1.00 96.12 195 GLY A CA 1
ATOM 1519 C C . GLY A 1 195 ? -15.828 -1.182 15.345 1.00 96.12 195 GLY A C 1
ATOM 1520 O O . GLY A 1 195 ? -14.910 -0.414 15.643 1.00 96.12 195 GLY A O 1
ATOM 1521 N N . LEU A 1 196 ? -15.611 -2.345 14.712 1.00 97.88 196 LEU A N 1
ATOM 1522 C CA . LEU A 1 196 ? -14.320 -2.679 14.105 1.00 97.88 196 LEU A CA 1
ATOM 1523 C C . LEU A 1 196 ? -14.090 -1.822 12.855 1.00 97.88 196 LEU A C 1
ATOM 1525 O O . LEU A 1 196 ? -14.910 -1.797 11.939 1.00 97.88 196 LEU A O 1
ATOM 1529 N N . GLN A 1 197 ? -12.937 -1.170 12.784 1.00 98.12 197 GLN A N 1
ATOM 1530 C CA . GLN A 1 197 ? -12.497 -0.427 11.611 1.00 98.12 197 GLN A CA 1
ATOM 1531 C C . GLN A 1 197 ? -11.037 -0.753 11.307 1.00 98.12 197 GLN A C 1
ATOM 1533 O O . GLN A 1 197 ? -10.234 -0.934 12.227 1.00 98.12 197 GLN A O 1
ATOM 1538 N N . VAL A 1 198 ? -10.683 -0.800 10.022 1.00 97.69 198 VAL A N 1
ATOM 1539 C CA . VAL A 1 198 ? -9.302 -1.014 9.564 1.00 97.69 198 VAL A CA 1
ATOM 1540 C C . VAL A 1 198 ? -8.940 0.031 8.508 1.00 97.69 198 VAL A C 1
ATOM 1542 O O . VAL A 1 198 ? -9.750 0.335 7.637 1.00 97.69 198 VAL A O 1
ATOM 1545 N N . ALA A 1 199 ? -7.733 0.581 8.600 1.00 97.81 199 ALA A N 1
ATOM 1546 C CA . ALA A 1 199 ? -7.091 1.345 7.538 1.00 97.81 199 ALA A CA 1
ATOM 1547 C C . ALA A 1 199 ? -5.786 0.644 7.162 1.00 97.81 199 ALA A C 1
ATOM 1549 O O . ALA A 1 199 ? -5.004 0.290 8.046 1.00 97.81 199 ALA A O 1
ATOM 1550 N N . ARG A 1 200 ? -5.554 0.443 5.867 1.00 97.25 200 ARG A N 1
ATOM 1551 C CA . ARG A 1 200 ? -4.371 -0.244 5.345 1.00 97.25 200 ARG A CA 1
ATOM 1552 C C . ARG A 1 200 ? -3.797 0.523 4.171 1.00 97.25 200 ARG A C 1
ATOM 1554 O O . ARG A 1 200 ? -4.551 0.944 3.302 1.00 97.25 200 ARG A O 1
ATOM 1561 N N . ALA A 1 201 ? -2.476 0.654 4.121 1.00 97.81 201 ALA A N 1
ATOM 1562 C CA . ALA A 1 201 ? -1.783 1.126 2.931 1.00 97.81 201 ALA A CA 1
ATOM 1563 C C . ALA A 1 201 ? -0.624 0.190 2.583 1.00 97.81 201 ALA A C 1
ATOM 1565 O O . ALA A 1 201 ? 0.200 -0.107 3.446 1.00 97.81 201 ALA A O 1
ATOM 1566 N N . VAL A 1 202 ? -0.548 -0.260 1.331 1.00 98.00 202 VAL A N 1
ATOM 1567 C CA . VAL A 1 202 ? 0.523 -1.139 0.841 1.00 98.00 202 VAL A CA 1
ATOM 1568 C C . VAL A 1 202 ? 1.077 -0.607 -0.476 1.00 98.00 202 VAL A C 1
ATOM 1570 O O . VAL A 1 202 ? 0.323 -0.184 -1.351 1.00 98.00 202 VAL A O 1
ATOM 1573 N N . MET A 1 203 ? 2.398 -0.631 -0.629 1.00 97.88 203 MET A N 1
ATOM 1574 C CA . MET A 1 203 ? 3.093 -0.261 -1.859 1.00 97.88 203 MET A CA 1
ATOM 1575 C C . MET A 1 203 ? 3.883 -1.463 -2.356 1.00 97.88 203 MET A C 1
ATOM 1577 O O . MET A 1 203 ? 4.928 -1.811 -1.808 1.00 97.88 203 MET A O 1
ATOM 1581 N N . PHE A 1 204 ? 3.379 -2.099 -3.408 1.00 96.56 204 PHE A N 1
ATOM 1582 C CA . PHE A 1 204 ? 4.072 -3.187 -4.072 1.00 96.56 204 PHE A CA 1
ATOM 1583 C C . PHE A 1 204 ? 4.970 -2.630 -5.180 1.00 96.56 204 PHE A C 1
ATOM 1585 O O . PHE A 1 204 ? 4.466 -2.018 -6.135 1.00 96.56 204 PHE A O 1
ATOM 1592 N N . PRO A 1 205 ? 6.292 -2.844 -5.098 1.00 95.31 205 PRO A N 1
ATOM 1593 C CA . PRO A 1 205 ? 7.192 -2.476 -6.170 1.00 95.31 205 PRO A CA 1
ATOM 1594 C C . PRO A 1 205 ? 7.002 -3.397 -7.373 1.00 95.31 205 PRO A C 1
ATOM 1596 O O . PRO A 1 205 ? 6.434 -4.489 -7.276 1.00 95.31 205 PRO A O 1
ATOM 1599 N N . ARG A 1 206 ? 7.472 -2.942 -8.531 1.00 93.56 206 ARG A N 1
ATOM 1600 C CA . ARG A 1 206 ? 7.629 -3.801 -9.706 1.00 93.56 206 ARG A CA 1
ATOM 1601 C C . ARG A 1 206 ? 8.853 -4.682 -9.512 1.00 93.56 206 ARG A C 1
ATOM 1603 O O . ARG A 1 206 ? 9.875 -4.202 -9.037 1.00 93.56 206 ARG A O 1
ATOM 1610 N N . VAL A 1 207 ? 8.797 -5.931 -9.955 1.00 93.88 207 VAL A N 1
ATOM 1611 C CA . VAL A 1 207 ? 9.832 -6.961 -9.724 1.00 93.88 207 VAL A CA 1
ATOM 1612 C C . VAL A 1 207 ? 11.177 -6.661 -10.379 1.00 93.88 207 VAL A C 1
ATOM 1614 O O . VAL A 1 207 ? 12.181 -7.298 -10.084 1.00 93.88 207 VAL A O 1
ATOM 1617 N N . ARG A 1 208 ? 11.221 -5.666 -11.267 1.00 92.81 208 ARG A N 1
ATOM 1618 C CA . ARG A 1 208 ? 12.469 -5.112 -11.801 1.00 92.81 208 ARG A CA 1
ATOM 1619 C C . ARG A 1 208 ? 13.196 -4.186 -10.824 1.00 92.81 208 ARG A C 1
ATOM 1621 O O . ARG A 1 208 ? 14.313 -3.795 -11.134 1.00 92.81 208 ARG A O 1
ATOM 1628 N N . TYR A 1 209 ? 12.602 -3.808 -9.698 1.00 93.25 209 TYR A N 1
ATOM 1629 C CA . TYR A 1 209 ? 13.246 -2.985 -8.681 1.00 93.25 209 TYR A CA 1
ATOM 1630 C C . TYR A 1 209 ? 13.331 -3.749 -7.364 1.00 93.25 209 TYR A C 1
ATOM 1632 O O . TYR A 1 209 ? 12.324 -4.231 -6.855 1.00 93.25 209 TYR A O 1
ATOM 1640 N N . ASP A 1 210 ? 14.524 -3.773 -6.778 1.00 92.94 210 ASP A N 1
ATOM 1641 C CA . ASP A 1 210 ? 14.781 -4.311 -5.437 1.00 92.94 210 ASP A CA 1
ATOM 1642 C C . ASP A 1 210 ? 14.376 -3.304 -4.343 1.00 92.94 210 ASP A C 1
ATOM 1644 O O . ASP A 1 210 ? 15.158 -2.896 -3.489 1.00 92.94 210 ASP A O 1
ATOM 1648 N N . ILE A 1 211 ? 13.152 -2.791 -4.447 1.00 96.06 211 ILE A N 1
ATOM 1649 C CA . ILE A 1 211 ? 12.585 -1.843 -3.490 1.00 96.06 211 ILE A CA 1
ATOM 1650 C C . ILE A 1 211 ? 11.822 -2.654 -2.428 1.00 96.06 211 ILE A C 1
ATOM 1652 O O . ILE A 1 211 ? 11.044 -3.526 -2.800 1.00 96.06 211 ILE A O 1
ATOM 1656 N N . PRO A 1 212 ? 11.98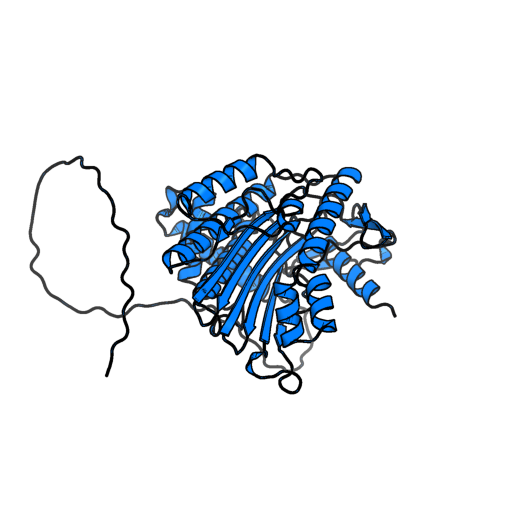5 -2.381 -1.122 1.00 97.69 212 PRO A N 1
ATOM 1657 C CA . PRO A 1 212 ? 11.180 -3.019 -0.077 1.00 97.69 212 PRO A CA 1
ATOM 1658 C C . PRO A 1 212 ? 9.665 -2.809 -0.251 1.00 97.69 212 PRO A C 1
ATOM 1660 O O . PRO A 1 212 ? 9.237 -1.760 -0.727 1.00 97.69 212 PRO A O 1
ATOM 1663 N N . ILE A 1 213 ? 8.835 -3.760 0.186 1.00 98.19 213 ILE A N 1
ATOM 1664 C CA . ILE A 1 213 ? 7.371 -3.588 0.229 1.00 98.19 213 ILE A CA 1
ATOM 1665 C C . ILE A 1 213 ? 7.019 -2.746 1.453 1.00 98.19 213 ILE A C 1
ATOM 1667 O O . ILE A 1 213 ? 7.175 -3.204 2.584 1.00 98.19 213 ILE A O 1
ATOM 1671 N N . PHE A 1 214 ? 6.514 -1.532 1.250 1.00 98.50 214 PHE A N 1
ATOM 1672 C CA . PHE A 1 214 ? 5.940 -0.752 2.344 1.00 98.50 214 PHE A CA 1
ATOM 1673 C C . PHE A 1 214 ? 4.530 -1.252 2.655 1.00 98.50 214 PHE A C 1
ATOM 1675 O O . PHE A 1 214 ? 3.702 -1.363 1.751 1.00 98.50 214 PHE A O 1
ATOM 1682 N N . ALA A 1 215 ? 4.240 -1.521 3.923 1.00 98.06 215 ALA A N 1
ATOM 1683 C CA . ALA A 1 215 ? 2.910 -1.907 4.374 1.00 98.06 215 ALA A CA 1
ATOM 1684 C C . ALA A 1 215 ? 2.621 -1.320 5.753 1.00 98.06 215 ALA A C 1
ATOM 1686 O O . ALA A 1 215 ? 3.449 -1.426 6.656 1.00 98.06 215 ALA A O 1
ATOM 1687 N N . LEU A 1 216 ? 1.432 -0.748 5.927 1.00 97.44 216 LEU A N 1
ATOM 1688 C CA . LEU A 1 216 ? 0.906 -0.335 7.223 1.00 97.44 216 LEU A CA 1
ATOM 1689 C C . LEU A 1 216 ? -0.529 -0.819 7.399 1.00 97.44 216 LEU A C 1
ATOM 1691 O O . LEU A 1 216 ? -1.321 -0.733 6.462 1.00 97.44 216 LEU A O 1
ATOM 1695 N N . ASP A 1 217 ? -0.864 -1.211 8.627 1.00 97.50 217 ASP A N 1
ATOM 1696 C CA . ASP A 1 217 ? -2.233 -1.454 9.075 1.00 97.50 217 ASP A CA 1
ATOM 1697 C C . ASP A 1 217 ? -2.488 -0.699 10.387 1.00 97.50 217 ASP A C 1
ATOM 1699 O O . ASP A 1 217 ? -1.686 -0.731 11.325 1.00 97.50 217 ASP A O 1
ATOM 1703 N N . MET A 1 218 ? -3.658 -0.077 10.489 1.00 97.94 218 MET A N 1
ATOM 1704 C CA . MET A 1 218 ? -4.180 0.536 11.704 1.00 97.94 218 MET A CA 1
ATOM 1705 C C . MET A 1 218 ? -5.577 -0.023 11.982 1.00 97.94 218 MET A C 1
ATOM 1707 O O . MET A 1 218 ? -6.450 -0.004 11.118 1.00 97.94 218 MET A O 1
ATOM 1711 N N . VAL A 1 219 ? -5.797 -0.524 13.198 1.00 98.00 219 VAL A N 1
ATOM 1712 C CA . VAL A 1 219 ? -7.056 -1.158 13.609 1.00 98.00 219 VAL A CA 1
ATOM 1713 C C . VAL A 1 219 ? -7.663 -0.395 14.775 1.00 98.00 219 VAL A C 1
ATOM 1715 O O . VAL A 1 219 ? -7.016 -0.171 15.802 1.00 98.00 219 VAL A O 1
ATOM 1718 N N . SER A 1 220 ? -8.937 -0.042 14.638 1.00 97.81 220 SER A N 1
ATOM 1719 C CA . SER A 1 220 ? -9.737 0.617 15.662 1.00 97.81 220 SER A CA 1
ATOM 1720 C C . SER A 1 220 ? -10.906 -0.272 16.060 1.00 97.81 220 SER A C 1
ATOM 1722 O O . SER A 1 220 ? -11.495 -0.951 15.223 1.00 97.81 220 SER A O 1
ATOM 1724 N N . VAL A 1 221 ? -11.218 -0.294 17.351 1.00 97.12 221 VAL A N 1
ATOM 1725 C CA . VAL A 1 221 ? -12.384 -0.992 17.897 1.00 97.12 221 VAL A CA 1
ATOM 1726 C C . VAL A 1 221 ? -13.121 -0.010 18.792 1.00 97.12 221 VAL A C 1
ATOM 1728 O O . VAL A 1 221 ? -12.531 0.539 19.724 1.00 97.12 221 VAL A O 1
ATOM 1731 N N . ASN A 1 222 ? -14.403 0.220 18.507 1.00 95.12 222 ASN A N 1
ATOM 1732 C CA . ASN A 1 222 ? -15.258 1.148 19.254 1.00 95.12 222 ASN A CA 1
ATOM 1733 C C . ASN A 1 222 ? -14.655 2.560 19.369 1.00 95.12 222 ASN A C 1
ATOM 1735 O O . ASN A 1 222 ? -14.696 3.188 20.425 1.00 95.12 222 ASN A O 1
ATOM 1739 N N . GLY A 1 223 ? -14.052 3.043 18.279 1.00 93.31 223 GLY A N 1
ATOM 1740 C CA . GLY A 1 223 ? -13.470 4.384 18.204 1.00 93.31 223 GLY A CA 1
ATOM 1741 C C . GLY A 1 223 ? -12.083 4.532 18.836 1.00 93.31 223 GLY A C 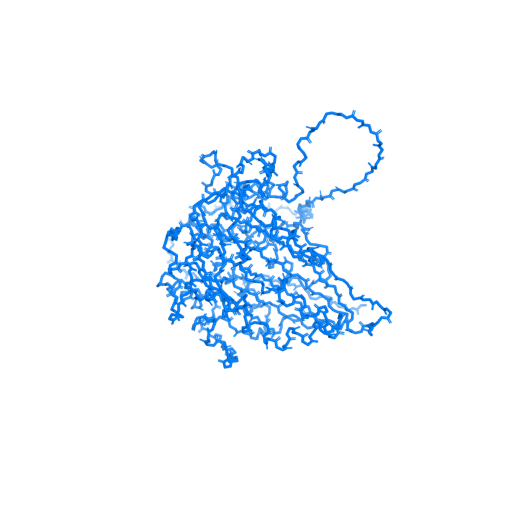1
ATOM 1742 O O . GLY A 1 223 ? -11.522 5.620 18.768 1.00 93.31 223 GLY A O 1
ATOM 1743 N N . ARG A 1 224 ? -11.492 3.469 19.396 1.00 96.31 224 ARG A N 1
ATOM 1744 C CA . ARG A 1 224 ? -10.123 3.483 19.931 1.00 96.31 224 ARG A CA 1
ATOM 1745 C C . ARG A 1 224 ? -9.184 2.699 19.022 1.00 96.31 224 ARG A C 1
ATOM 1747 O O . ARG A 1 224 ? -9.433 1.523 18.763 1.00 96.31 224 ARG A O 1
ATOM 1754 N N . VAL A 1 225 ? -8.065 3.297 18.613 1.00 97.88 225 VAL A N 1
ATOM 1755 C CA . VAL A 1 225 ? -6.995 2.568 17.911 1.00 97.88 225 VAL A CA 1
ATOM 1756 C C . VAL A 1 225 ? -6.364 1.561 18.876 1.00 97.88 225 VAL A C 1
ATOM 1758 O O . VAL A 1 225 ? -5.869 1.920 19.943 1.00 97.88 225 VAL A O 1
ATOM 1761 N N . THR A 1 226 ? -6.430 0.275 18.536 1.00 96.88 226 THR A N 1
ATOM 1762 C CA . THR A 1 226 ? -6.014 -0.833 19.417 1.00 96.88 226 THR A CA 1
ATOM 1763 C C . THR A 1 226 ? -4.757 -1.539 18.942 1.00 96.88 226 THR A C 1
ATOM 1765 O O . THR A 1 226 ? -4.072 -2.170 19.749 1.00 96.88 226 THR A O 1
ATOM 1768 N N . PHE A 1 227 ? -4.451 -1.444 17.652 1.00 97.25 227 PHE A N 1
ATOM 1769 C CA . PHE A 1 227 ? -3.321 -2.120 17.043 1.00 97.25 227 PHE A CA 1
ATOM 1770 C C . PHE A 1 227 ? -2.836 -1.328 15.837 1.00 97.25 227 PHE A C 1
ATOM 1772 O O . PHE A 1 227 ? -3.647 -0.863 15.034 1.00 97.25 227 PHE A O 1
ATOM 1779 N N . VAL A 1 228 ? -1.520 -1.188 15.727 1.00 97.88 228 VAL A N 1
ATOM 1780 C CA . VAL A 1 228 ? -0.862 -0.574 14.578 1.00 97.88 228 VAL A CA 1
ATOM 1781 C C . VAL A 1 228 ? 0.372 -1.373 14.204 1.00 97.88 228 VAL A C 1
ATOM 1783 O O . VAL A 1 228 ? 1.084 -1.868 15.081 1.00 97.88 228 VAL A O 1
ATOM 1786 N N . ILE A 1 229 ? 0.626 -1.492 12.909 1.00 97.75 229 ILE A N 1
ATOM 1787 C CA . ILE A 1 229 ? 1.834 -2.107 12.371 1.00 97.75 229 ILE A CA 1
ATOM 1788 C C . ILE A 1 229 ? 2.267 -1.356 11.118 1.00 97.75 229 ILE A C 1
ATOM 1790 O O . ILE A 1 229 ? 1.424 -0.916 10.342 1.00 97.75 229 ILE A O 1
ATOM 1794 N N . VAL A 1 230 ? 3.571 -1.183 10.941 1.00 98.31 230 VAL A N 1
ATOM 1795 C CA . VAL A 1 230 ? 4.162 -0.618 9.729 1.00 98.31 230 VAL A CA 1
ATOM 1796 C C . VAL A 1 230 ? 5.549 -1.205 9.505 1.00 98.31 230 VAL A C 1
ATOM 1798 O O . VAL A 1 230 ? 6.325 -1.374 10.451 1.00 98.31 230 VAL A O 1
ATOM 1801 N N . ASP A 1 231 ? 5.857 -1.509 8.252 1.00 98.12 231 ASP A N 1
ATOM 1802 C CA . ASP A 1 231 ? 7.142 -2.059 7.852 1.00 98.12 231 ASP A CA 1
ATOM 1803 C C . ASP A 1 231 ? 7.517 -1.657 6.421 1.00 98.12 231 ASP A C 1
ATOM 1805 O O . ASP A 1 231 ? 6.652 -1.395 5.585 1.00 98.12 231 ASP A O 1
ATOM 1809 N N . CYS A 1 232 ? 8.822 -1.657 6.151 1.00 98.12 232 CYS A N 1
ATOM 1810 C CA . CYS A 1 232 ? 9.365 -1.798 4.806 1.00 98.12 232 CYS A CA 1
ATOM 1811 C C . CYS A 1 232 ? 9.982 -3.193 4.745 1.00 98.12 232 CYS A C 1
ATOM 1813 O O . CYS A 1 232 ? 11.069 -3.405 5.271 1.00 98.12 232 CYS A O 1
ATOM 1815 N N . SER A 1 233 ? 9.272 -4.140 4.150 1.00 97.31 233 SER A N 1
ATOM 1816 C CA . SER A 1 233 ? 9.637 -5.552 4.120 1.00 97.31 233 SER A CA 1
ATOM 1817 C C . SER A 1 233 ? 10.649 -5.846 3.003 1.00 97.31 233 SER A C 1
ATOM 1819 O O . SER A 1 233 ? 10.442 -5.397 1.872 1.00 97.31 233 SER A O 1
ATOM 1821 N N . PRO A 1 234 ? 11.746 -6.576 3.274 1.00 95.31 234 PRO A N 1
ATOM 1822 C CA . PRO A 1 234 ? 12.792 -6.847 2.287 1.00 95.31 234 PRO A CA 1
ATOM 1823 C C . PRO A 1 234 ? 12.279 -7.725 1.137 1.00 95.31 234 PRO A C 1
ATOM 1825 O O . PRO A 1 234 ? 11.450 -8.613 1.338 1.00 95.31 234 PRO A O 1
ATOM 1828 N N . VAL A 1 235 ? 12.802 -7.500 -0.072 1.00 92.62 235 VAL A N 1
ATOM 1829 C CA . VAL A 1 235 ? 12.422 -8.257 -1.283 1.00 92.62 235 VAL A CA 1
ATOM 1830 C C . VAL A 1 235 ? 13.576 -9.076 -1.875 1.00 92.62 235 VAL A C 1
ATOM 1832 O O . VAL A 1 235 ? 13.472 -9.603 -2.983 1.00 92.62 235 VAL A O 1
ATOM 1835 N N . THR A 1 236 ? 14.654 -9.254 -1.115 1.00 83.25 236 THR A N 1
ATOM 1836 C CA . THR A 1 236 ? 15.773 -10.140 -1.453 1.00 83.25 236 THR A CA 1
ATOM 1837 C C . THR A 1 236 ? 15.558 -11.544 -0.881 1.00 83.25 236 THR A C 1
ATOM 1839 O O . THR A 1 236 ? 14.728 -11.774 0.009 1.00 83.25 236 THR A O 1
ATOM 1842 N N . ARG A 1 237 ? 16.281 -12.547 -1.393 1.00 71.81 237 ARG A N 1
ATOM 1843 C CA . ARG A 1 237 ? 16.176 -13.933 -0.903 1.00 71.81 237 ARG A CA 1
ATOM 1844 C C . ARG A 1 237 ? 16.694 -14.110 0.516 1.00 71.81 237 ARG A C 1
ATOM 1846 O O . ARG A 1 237 ? 16.155 -14.940 1.243 1.00 71.81 237 ARG A O 1
ATOM 1853 N N . ASP A 1 238 ? 17.740 -13.384 0.880 1.00 80.50 238 ASP A N 1
ATOM 1854 C CA . ASP A 1 238 ? 18.343 -13.433 2.212 1.00 80.50 238 ASP A CA 1
ATOM 1855 C C . ASP A 1 238 ? 17.520 -12.680 3.270 1.00 80.50 238 ASP A C 1
ATOM 1857 O O . ASP A 1 238 ? 17.844 -12.763 4.453 1.00 80.50 238 ASP A O 1
ATOM 1861 N N . GLY A 1 239 ? 16.437 -12.001 2.868 1.00 82.38 239 GLY A N 1
ATOM 1862 C CA . GLY A 1 239 ? 15.566 -11.262 3.782 1.00 82.38 239 GLY A CA 1
ATOM 1863 C C . GLY A 1 239 ? 16.267 -10.054 4.402 1.00 82.38 239 GLY A C 1
ATOM 1864 O O . GLY A 1 239 ? 15.909 -9.624 5.498 1.00 82.38 239 GLY A O 1
ATOM 1865 N N . VAL A 1 240 ? 17.288 -9.522 3.730 1.00 88.38 240 VAL A N 1
ATOM 1866 C CA . VAL A 1 240 ? 18.085 -8.404 4.227 1.00 88.38 240 VAL A CA 1
ATOM 1867 C C . VAL A 1 240 ? 17.545 -7.100 3.661 1.00 88.38 240 VAL A C 1
ATOM 1869 O O . VAL A 1 240 ? 17.371 -6.938 2.455 1.00 88.38 240 VAL A O 1
ATOM 1872 N N . LEU A 1 241 ? 17.287 -6.136 4.544 1.00 92.69 241 LEU A N 1
ATOM 1873 C CA . LEU A 1 241 ? 16.963 -4.788 4.102 1.00 92.69 241 LEU A CA 1
ATOM 1874 C C . LEU A 1 241 ? 18.200 -4.075 3.551 1.00 92.69 241 LEU A C 1
ATOM 1876 O O . LEU A 1 241 ? 19.273 -4.175 4.153 1.00 92.69 241 LEU A O 1
ATOM 1880 N N . PRO A 1 242 ? 18.054 -3.262 2.487 1.00 93.19 242 PRO A N 1
ATOM 1881 C CA . PRO A 1 242 ? 19.124 -2.377 2.060 1.00 93.19 242 PRO A CA 1
ATOM 1882 C C . PRO A 1 242 ? 19.575 -1.475 3.216 1.00 93.19 242 PRO A C 1
ATOM 1884 O O . PRO A 1 242 ? 18.748 -0.930 3.948 1.00 93.19 242 PRO A O 1
ATOM 1887 N N . GLU A 1 243 ? 20.884 -1.261 3.351 1.00 93.94 243 GLU A N 1
ATOM 1888 C CA . GLU A 1 243 ? 21.477 -0.531 4.485 1.00 93.94 243 GLU A CA 1
ATOM 1889 C C . GLU A 1 243 ? 20.856 0.861 4.696 1.00 93.94 243 GLU A C 1
ATOM 1891 O O . GLU A 1 243 ? 20.623 1.289 5.827 1.00 93.94 243 GLU A O 1
ATOM 1896 N N . VAL A 1 244 ? 20.507 1.548 3.604 1.00 93.88 244 VAL A N 1
ATOM 1897 C CA . VAL A 1 244 ? 19.822 2.848 3.654 1.00 93.88 244 VAL A CA 1
ATOM 1898 C C . VAL A 1 244 ? 18.459 2.770 4.358 1.00 93.88 244 VAL A C 1
ATOM 1900 O O . VAL A 1 244 ? 18.128 3.672 5.126 1.00 93.88 244 VAL A O 1
ATOM 1903 N N . TYR A 1 245 ? 17.696 1.686 4.169 1.00 96.12 245 TYR A N 1
ATOM 1904 C CA . TYR A 1 245 ? 16.435 1.445 4.882 1.00 96.12 245 TYR A CA 1
ATOM 1905 C C . TYR A 1 245 ? 16.692 1.106 6.344 1.00 96.12 245 TYR A C 1
ATOM 1907 O O . TYR A 1 245 ? 16.047 1.681 7.220 1.00 96.12 245 TYR A O 1
ATOM 1915 N N . THR A 1 246 ? 17.666 0.235 6.617 1.00 96.19 246 THR A N 1
ATOM 1916 C CA . THR A 1 246 ? 18.047 -0.149 7.983 1.00 96.19 246 THR A CA 1
ATOM 1917 C C . THR A 1 246 ? 18.377 1.082 8.828 1.00 96.19 246 THR A C 1
ATOM 1919 O O . THR A 1 246 ? 17.832 1.268 9.919 1.00 96.19 246 THR A O 1
ATOM 1922 N N . GLN A 1 247 ? 19.212 1.982 8.304 1.00 95.69 247 GLN A N 1
ATOM 1923 C CA . GLN A 1 247 ? 19.593 3.212 8.996 1.00 95.69 247 GLN A CA 1
ATOM 1924 C C . GLN A 1 247 ? 18.408 4.162 9.190 1.00 95.69 247 GLN A C 1
ATOM 1926 O O . GLN A 1 247 ? 18.210 4.665 10.301 1.00 95.69 247 GLN A O 1
ATOM 1931 N N . ALA A 1 248 ? 17.614 4.399 8.142 1.00 94.62 248 ALA A N 1
ATOM 1932 C CA . ALA A 1 248 ? 16.473 5.308 8.199 1.00 94.62 248 ALA A CA 1
ATOM 1933 C C . ALA A 1 248 ? 15.407 4.818 9.189 1.00 94.62 248 ALA A C 1
ATOM 1935 O O . ALA A 1 248 ? 15.021 5.552 10.099 1.00 94.62 248 ALA A O 1
ATOM 1936 N N . MET A 1 249 ? 14.991 3.553 9.092 1.00 96.88 249 MET A N 1
ATOM 1937 C CA . MET A 1 249 ? 13.992 2.966 9.987 1.00 96.88 249 MET A CA 1
ATOM 1938 C C . MET A 1 249 ? 14.470 2.946 11.442 1.00 96.88 249 MET A C 1
ATOM 1940 O O . MET A 1 249 ? 13.694 3.269 12.342 1.00 96.88 249 MET A O 1
ATOM 1944 N N . ALA A 1 250 ? 15.749 2.647 11.697 1.00 96.06 250 ALA A N 1
ATOM 1945 C CA . ALA A 1 250 ? 16.313 2.681 13.046 1.00 96.06 250 ALA A CA 1
ATOM 1946 C C . ALA A 1 250 ? 16.370 4.106 13.630 1.00 96.06 250 ALA A C 1
ATOM 1948 O O . ALA A 1 250 ? 16.177 4.299 14.834 1.00 96.06 250 ALA A O 1
ATOM 1949 N N . GLN A 1 251 ? 16.640 5.122 12.806 1.00 95.25 251 GLN A N 1
ATOM 1950 C CA . GLN A 1 251 ? 16.585 6.527 13.224 1.00 95.25 251 GLN A CA 1
ATOM 1951 C C . GLN A 1 251 ? 15.150 6.967 13.526 1.00 95.25 251 GLN A C 1
ATOM 1953 O O . GLN A 1 251 ? 14.896 7.503 14.605 1.00 95.25 251 GLN A O 1
ATOM 1958 N N . LEU A 1 252 ? 14.206 6.678 12.628 1.00 95.06 252 LEU A N 1
ATOM 1959 C CA . LEU A 1 252 ? 12.794 7.018 12.806 1.00 95.06 252 LEU A CA 1
ATOM 1960 C C . LEU A 1 252 ? 12.189 6.317 14.022 1.00 95.06 252 LEU A C 1
ATOM 1962 O O . LEU A 1 252 ? 11.484 6.944 14.810 1.00 95.06 252 LEU A O 1
ATOM 1966 N N . ARG A 1 253 ? 12.520 5.040 14.239 1.00 94.88 253 ARG A N 1
ATOM 1967 C CA . ARG A 1 253 ? 12.044 4.288 15.404 1.00 94.88 253 ARG A CA 1
ATOM 1968 C C . ARG A 1 253 ? 12.572 4.892 16.703 1.00 94.88 253 ARG A C 1
ATOM 1970 O O . ARG A 1 253 ? 11.802 5.058 17.640 1.00 94.88 253 ARG A O 1
ATOM 1977 N N . ARG A 1 254 ? 13.848 5.292 16.760 1.00 94.44 254 ARG A N 1
ATOM 1978 C CA . ARG A 1 254 ? 14.398 6.013 17.924 1.00 94.44 254 ARG A CA 1
ATOM 1979 C C . ARG A 1 254 ? 13.745 7.378 18.132 1.00 94.44 254 ARG A C 1
ATOM 1981 O O . ARG A 1 254 ? 13.574 7.785 19.271 1.00 94.44 254 ARG A O 1
ATOM 1988 N N . LYS A 1 255 ? 13.389 8.084 17.058 1.00 93.19 255 LYS A N 1
ATOM 1989 C CA . LYS A 1 255 ? 12.743 9.400 17.130 1.00 93.19 255 LYS A CA 1
ATOM 1990 C C . LYS A 1 255 ? 11.318 9.323 17.687 1.00 93.19 255 LYS A C 1
ATOM 1992 O O . LYS A 1 255 ? 10.970 10.128 18.542 1.00 93.19 255 LYS A O 1
ATOM 1997 N N . HIS A 1 256 ? 10.513 8.380 17.197 1.00 93.31 256 HIS A N 1
ATOM 1998 C CA . HIS A 1 256 ? 9.075 8.308 17.498 1.00 93.31 256 HIS A CA 1
ATOM 1999 C C . HIS A 1 256 ? 8.728 7.336 18.630 1.00 93.31 256 HIS A C 1
ATOM 2001 O O . HIS A 1 256 ? 7.715 7.512 19.295 1.00 93.31 256 HIS A O 1
ATOM 2007 N N . PHE A 1 257 ? 9.570 6.328 18.874 1.00 94.00 257 PHE A N 1
ATOM 2008 C CA . PHE A 1 257 ? 9.249 5.184 19.733 1.00 94.00 257 PHE A CA 1
ATOM 2009 C C . PHE A 1 257 ? 10.411 4.773 20.647 1.00 94.00 257 PHE A C 1
ATOM 2011 O O . PHE A 1 257 ? 10.588 3.585 20.920 1.00 94.00 257 PHE A O 1
ATOM 2018 N N . ALA A 1 258 ? 11.220 5.733 21.116 1.00 85.75 258 ALA A N 1
ATOM 2019 C CA . ALA A 1 258 ? 12.387 5.468 21.968 1.00 85.75 258 ALA A CA 1
ATOM 2020 C C . ALA A 1 258 ? 12.070 4.586 23.191 1.00 85.75 258 ALA A C 1
ATOM 2022 O O . ALA A 1 258 ? 12.885 3.749 23.568 1.00 85.75 258 ALA A O 1
ATOM 2023 N N . GLU A 1 259 ? 10.890 4.778 23.784 1.00 84.06 259 GLU A N 1
ATOM 2024 C CA . GLU A 1 259 ? 10.454 4.123 25.024 1.00 84.06 259 GLU A CA 1
ATOM 2025 C C . GLU A 1 259 ? 9.264 3.168 24.810 1.00 84.06 259 GLU A C 1
ATOM 2027 O O . GLU A 1 259 ? 8.668 2.699 25.776 1.00 84.06 259 GLU A O 1
ATOM 2032 N N . ALA A 1 260 ? 8.878 2.888 23.558 1.00 86.44 260 ALA A N 1
ATOM 2033 C CA . ALA A 1 260 ? 7.686 2.091 23.280 1.00 86.44 260 ALA A CA 1
ATOM 2034 C C . ALA A 1 260 ? 7.974 0.580 23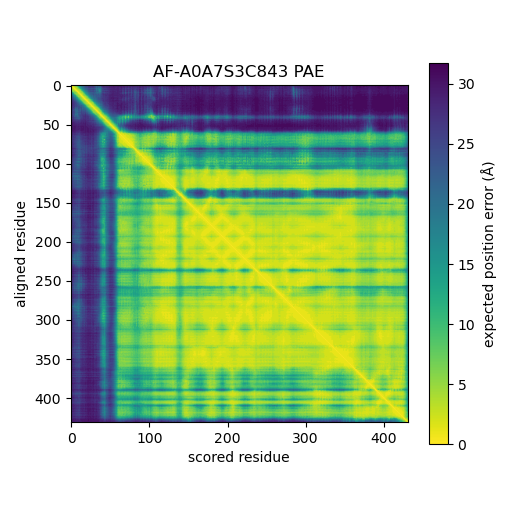.297 1.00 86.44 260 ALA A C 1
ATOM 2036 O O . ALA A 1 260 ? 8.902 0.096 22.642 1.00 86.44 260 ALA A O 1
ATOM 2037 N N . ASP A 1 261 ? 7.105 -0.172 23.973 1.00 87.19 261 ASP A N 1
ATOM 2038 C CA . ASP A 1 261 ? 7.126 -1.635 23.969 1.00 87.19 261 ASP A CA 1
ATOM 2039 C C . ASP A 1 261 ? 6.567 -2.179 22.646 1.00 87.19 261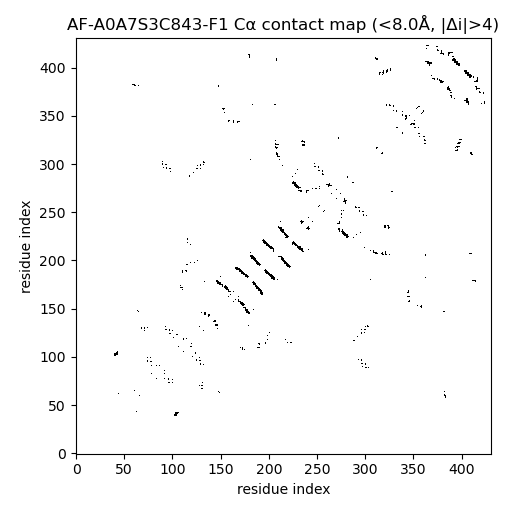 ASP A C 1
ATOM 2041 O O . ASP A 1 261 ? 5.373 -2.042 22.356 1.00 87.19 261 ASP A O 1
ATOM 2045 N N . MET A 1 262 ? 7.415 -2.842 21.856 1.00 92.00 262 MET A N 1
ATOM 2046 C CA . MET A 1 262 ? 6.983 -3.514 20.628 1.00 92.00 262 MET A CA 1
ATOM 2047 C C . MET A 1 262 ? 6.182 -4.778 20.953 1.00 92.00 262 MET A C 1
ATOM 2049 O O . MET A 1 262 ? 6.514 -5.549 21.854 1.00 92.00 262 MET A O 1
ATOM 2053 N N . VAL A 1 263 ? 5.121 -5.009 20.189 1.00 92.38 263 VAL A N 1
ATOM 2054 C CA . VAL A 1 263 ? 4.307 -6.220 20.273 1.00 92.38 263 VAL A CA 1
ATOM 2055 C C . VAL A 1 263 ? 5.064 -7.372 19.606 1.00 92.38 263 VAL A C 1
ATOM 2057 O O . VAL A 1 263 ? 5.513 -7.205 18.472 1.00 92.38 263 VAL A O 1
ATOM 2060 N N . PRO A 1 264 ? 5.164 -8.552 20.251 1.00 88.75 264 PRO A N 1
ATOM 2061 C CA . PRO A 1 264 ? 5.721 -9.737 19.613 1.00 88.75 264 PRO A CA 1
ATOM 2062 C C . PRO A 1 264 ? 4.968 -10.082 18.328 1.00 88.75 264 PRO A C 1
ATOM 2064 O O . PRO A 1 264 ? 3.733 -10.158 18.318 1.00 88.75 264 PRO A O 1
ATOM 2067 N N . LEU A 1 265 ? 5.722 -10.286 17.253 1.00 90.19 265 LEU A N 1
ATOM 2068 C CA . LEU A 1 265 ? 5.184 -10.687 15.963 1.00 90.19 265 LEU A CA 1
ATOM 2069 C C . LEU A 1 265 ? 4.924 -12.209 15.933 1.00 90.19 265 LEU A C 1
ATOM 2071 O O . LEU A 1 265 ? 5.529 -12.952 16.708 1.00 90.19 265 LEU A O 1
ATOM 2075 N N . PRO A 1 266 ? 4.001 -12.695 15.082 1.00 86.12 266 PRO A N 1
ATOM 2076 C CA . PRO A 1 266 ? 3.842 -14.129 14.831 1.00 86.12 266 PRO A CA 1
ATOM 2077 C C . PRO A 1 266 ? 5.125 -14.765 14.274 1.00 86.12 266 PRO A C 1
ATOM 2079 O O . PRO A 1 266 ? 5.883 -14.094 13.591 1.00 86.12 266 PRO A O 1
ATOM 2082 N N . GLU A 1 267 ? 5.315 -16.073 14.460 1.00 86.25 267 GLU A N 1
ATOM 2083 C CA . GLU A 1 267 ? 6.513 -16.802 13.991 1.00 86.25 267 GLU A CA 1
ATOM 2084 C C . GLU A 1 267 ? 6.766 -16.670 12.478 1.00 86.25 267 GLU A C 1
ATOM 2086 O O . GLU A 1 267 ? 7.904 -16.593 12.028 1.00 86.25 267 GLU A O 1
ATOM 2091 N N . TRP A 1 268 ? 5.705 -16.590 11.670 1.00 85.62 268 TRP A N 1
ATOM 2092 C CA . TRP A 1 268 ? 5.842 -16.396 10.226 1.00 85.62 268 TRP A CA 1
ATOM 2093 C C . TRP A 1 268 ? 6.334 -14.996 9.841 1.00 85.62 268 TRP A C 1
ATOM 2095 O O . TRP A 1 268 ? 6.778 -14.804 8.711 1.00 85.62 268 TRP A O 1
ATOM 2105 N N . ALA A 1 269 ? 6.243 -14.016 10.743 1.00 88.44 269 ALA A N 1
ATOM 2106 C CA . ALA A 1 269 ? 6.588 -12.635 10.447 1.00 88.44 269 ALA A CA 1
ATOM 2107 C C . ALA A 1 269 ? 8.071 -12.477 10.121 1.00 88.44 269 ALA A C 1
ATOM 2109 O O . ALA A 1 269 ? 8.385 -11.752 9.189 1.00 88.44 269 ALA A O 1
ATOM 2110 N N . ASP A 1 270 ? 8.961 -13.214 10.787 1.00 87.56 270 ASP A N 1
ATOM 2111 C CA . ASP A 1 270 ? 10.409 -13.150 10.536 1.00 87.56 270 ASP A CA 1
ATOM 2112 C C . ASP A 1 270 ? 10.792 -13.624 9.120 1.00 87.56 270 ASP A C 1
ATOM 2114 O O . ASP A 1 270 ? 11.897 -13.368 8.650 1.00 87.56 270 ASP A O 1
ATOM 2118 N N . GLN A 1 271 ? 9.881 -14.305 8.413 1.00 89.62 271 GLN A N 1
ATOM 2119 C CA . GLN A 1 271 ? 10.100 -14.744 7.032 1.00 89.62 271 GLN A CA 1
ATOM 2120 C C . GLN A 1 271 ? 9.823 -13.650 5.998 1.00 89.62 271 GLN A C 1
ATOM 2122 O O . GLN A 1 271 ? 10.208 -13.811 4.836 1.00 89.62 271 GLN A O 1
ATOM 2127 N N . ILE A 1 272 ? 9.106 -12.584 6.378 1.00 93.06 272 ILE A N 1
ATOM 2128 C CA . ILE A 1 272 ? 8.667 -11.550 5.432 1.00 93.06 272 ILE A CA 1
ATOM 2129 C C . ILE A 1 272 ? 8.845 -10.118 5.935 1.00 93.06 272 ILE A C 1
ATOM 2131 O O . ILE A 1 272 ? 9.035 -9.232 5.114 1.00 93.06 272 ILE A O 1
ATOM 2135 N N . LEU A 1 273 ? 8.760 -9.870 7.241 1.00 95.00 273 LEU A N 1
ATOM 2136 C CA . LEU A 1 273 ? 8.870 -8.545 7.838 1.00 95.00 273 LEU A CA 1
ATOM 2137 C C . LEU A 1 273 ? 10.317 -8.252 8.204 1.00 95.00 273 LEU A C 1
ATOM 2139 O O . LEU A 1 273 ? 11.096 -9.145 8.537 1.00 95.00 273 LEU A O 1
ATOM 2143 N N . SER A 1 274 ? 10.672 -6.975 8.179 1.00 94.75 274 SER A N 1
ATOM 2144 C CA . SER A 1 274 ? 11.996 -6.564 8.602 1.00 94.75 274 SER A CA 1
ATOM 2145 C C . SER A 1 274 ? 12.178 -6.675 10.123 1.00 94.75 274 SER A C 1
ATOM 2147 O O . SER A 1 274 ? 11.223 -6.487 10.887 1.00 94.75 274 SER A O 1
ATOM 2149 N N . PRO A 1 275 ? 13.426 -6.829 10.607 1.00 91.75 275 PRO A N 1
ATOM 2150 C CA . PRO A 1 275 ? 13.742 -6.737 12.038 1.00 91.75 275 PRO A CA 1
ATOM 2151 C C . PRO A 1 275 ? 13.397 -5.375 12.670 1.00 91.75 275 PRO A C 1
ATOM 2153 O O . PRO A 1 275 ? 13.424 -5.217 13.894 1.00 91.75 275 PRO A O 1
ATOM 2156 N N . LEU A 1 276 ? 13.128 -4.361 11.841 1.00 94.69 276 LEU A N 1
ATOM 2157 C CA . LEU A 1 276 ? 12.789 -3.002 12.251 1.00 94.69 276 LEU A CA 1
ATOM 2158 C C . LEU A 1 276 ? 11.292 -2.699 12.133 1.00 94.69 276 LEU A C 1
ATOM 2160 O O . LEU A 1 276 ? 10.909 -1.559 12.408 1.00 94.69 276 LEU A O 1
ATOM 2164 N N . CYS A 1 277 ? 10.467 -3.697 11.795 1.00 96.44 277 CYS A N 1
ATOM 2165 C CA . CYS A 1 277 ? 9.014 -3.596 11.797 1.00 96.44 277 CYS A CA 1
ATOM 2166 C C . CYS A 1 277 ? 8.524 -2.981 13.115 1.00 96.44 277 CYS A C 1
ATOM 2168 O O . CYS A 1 277 ? 8.868 -3.431 14.214 1.00 96.44 277 CYS A O 1
ATOM 2170 N N . VAL A 1 278 ? 7.690 -1.949 13.009 1.00 97.06 278 VAL A N 1
ATOM 2171 C CA . VAL A 1 278 ? 7.047 -1.321 14.163 1.00 97.06 278 VAL A CA 1
ATOM 2172 C C . VAL A 1 278 ? 5.680 -1.956 14.330 1.00 97.06 278 VAL A C 1
ATOM 2174 O O . VAL A 1 278 ? 4.848 -1.868 13.438 1.00 97.06 278 VAL A O 1
ATOM 2177 N N . CYS A 1 279 ? 5.437 -2.576 15.481 1.00 96.75 279 CYS A N 1
ATOM 2178 C CA . CYS A 1 279 ? 4.160 -3.196 15.820 1.00 96.75 279 CYS A CA 1
ATOM 2179 C C . CYS A 1 279 ? 3.798 -2.820 17.256 1.00 96.75 279 CYS A C 1
ATOM 2181 O O . CYS A 1 279 ? 4.544 -3.133 18.183 1.00 96.75 279 CYS A O 1
ATOM 2183 N N . LEU A 1 280 ? 2.687 -2.110 17.453 1.00 96.12 280 LEU A N 1
ATOM 2184 C CA . LEU A 1 280 ? 2.343 -1.467 18.724 1.00 96.12 280 LEU A CA 1
ATOM 2185 C C . LEU A 1 280 ? 0.864 -1.659 19.081 1.00 96.12 280 LEU A C 1
ATOM 2187 O O . LEU A 1 280 ? -0.000 -1.867 18.227 1.00 96.12 280 LEU A O 1
ATOM 2191 N N . ARG A 1 281 ? 0.564 -1.525 20.377 1.00 96.50 281 ARG A N 1
ATOM 2192 C CA . ARG A 1 281 ? -0.796 -1.306 20.891 1.00 96.50 281 ARG A CA 1
ATOM 2193 C C . ARG A 1 281 ? -0.868 0.089 21.512 1.00 96.50 281 ARG A C 1
ATOM 2195 O O . ARG A 1 281 ? -0.471 0.221 22.673 1.00 96.50 281 ARG A O 1
ATOM 2202 N N . PRO A 1 282 ? -1.354 1.104 20.777 1.00 95.19 282 PRO A N 1
ATOM 2203 C CA . PRO A 1 282 ? -1.451 2.464 21.293 1.00 95.19 282 PRO A CA 1
ATOM 2204 C C . PRO A 1 282 ? -2.247 2.522 22.603 1.00 95.19 282 PRO A C 1
ATOM 2206 O O . PRO A 1 282 ? -3.286 1.863 22.767 1.00 95.19 282 PRO A O 1
ATOM 2209 N N . ARG A 1 283 ? -1.737 3.284 23.570 1.00 93.38 283 ARG A N 1
ATOM 2210 C CA . ARG A 1 283 ? -2.336 3.485 24.894 1.00 93.38 283 ARG A CA 1
ATOM 2211 C C . ARG A 1 283 ? -3.050 4.830 24.979 1.00 93.38 283 ARG A C 1
ATOM 2213 O O . ARG A 1 283 ? -4.091 4.878 25.637 1.00 93.38 283 ARG A O 1
ATOM 2220 N N . SER A 1 284 ? -2.571 5.839 24.254 1.00 93.88 284 SER A N 1
ATOM 2221 C CA . SER A 1 284 ? -3.156 7.182 24.184 1.00 93.88 284 SER A CA 1
ATOM 2222 C C . SER A 1 284 ? -3.200 7.753 22.760 1.00 93.88 284 SER A C 1
ATOM 2224 O O . SER A 1 284 ? -2.676 7.154 21.819 1.00 93.88 284 SER A O 1
ATOM 2226 N N . ASP A 1 285 ? -3.821 8.923 22.605 1.00 92.94 285 ASP A N 1
ATOM 2227 C CA . ASP A 1 285 ? -3.888 9.643 21.326 1.00 92.94 285 ASP A CA 1
ATOM 2228 C C . ASP A 1 285 ? -2.508 10.175 20.898 1.00 92.94 285 ASP A C 1
ATOM 2230 O O . ASP A 1 285 ? -2.231 10.316 19.704 1.00 92.94 285 ASP A O 1
ATOM 2234 N N . GLU A 1 286 ? -1.603 10.415 21.852 1.00 93.56 286 GLU A N 1
ATOM 2235 C CA . GLU A 1 286 ? -0.203 10.741 21.572 1.00 93.56 286 GLU A CA 1
ATOM 2236 C C . GLU A 1 286 ? 0.525 9.574 20.896 1.00 93.56 286 GLU A C 1
ATOM 2238 O O . GLU A 1 286 ? 1.255 9.809 19.934 1.00 93.56 286 GLU A O 1
ATOM 2243 N N . ASP A 1 287 ? 0.286 8.326 21.321 1.00 95.00 287 ASP A N 1
ATOM 2244 C CA . ASP A 1 287 ? 0.865 7.143 20.666 1.00 95.00 287 ASP A CA 1
ATOM 2245 C C . ASP A 1 287 ? 0.367 7.012 19.220 1.00 95.00 287 ASP A C 1
ATOM 2247 O O . ASP A 1 287 ? 1.136 6.693 18.309 1.00 95.00 287 ASP A O 1
ATOM 2251 N N . VAL A 1 288 ? -0.924 7.279 18.993 1.00 96.12 288 VAL A N 1
ATOM 2252 C CA . VAL A 1 288 ? -1.522 7.267 17.648 1.00 96.12 288 VAL A CA 1
ATOM 2253 C C . VAL A 1 288 ? -0.920 8.375 16.784 1.00 96.12 288 VAL A C 1
ATOM 2255 O O . VAL A 1 288 ? -0.544 8.130 15.637 1.00 96.12 288 VAL A O 1
ATOM 2258 N N . SER A 1 289 ? -0.760 9.575 17.341 1.00 92.81 289 SER A N 1
ATOM 2259 C CA . SER A 1 289 ? -0.149 10.716 16.651 1.00 92.81 289 SER A CA 1
ATOM 2260 C C . SER A 1 289 ? 1.320 10.457 16.304 1.00 92.81 289 SER A C 1
ATOM 2262 O O . SER A 1 289 ? 1.746 10.748 15.186 1.00 92.81 289 SER A O 1
ATOM 2264 N N . ALA A 1 290 ? 2.088 9.862 17.224 1.00 93.75 290 ALA A N 1
ATOM 2265 C CA . ALA A 1 290 ? 3.468 9.444 16.983 1.00 93.75 290 ALA A CA 1
ATOM 2266 C C . ALA A 1 290 ? 3.545 8.388 15.872 1.00 93.75 290 ALA A C 1
ATOM 2268 O O . ALA A 1 290 ? 4.409 8.467 15.001 1.00 93.75 290 ALA A O 1
ATOM 2269 N N . PHE A 1 291 ? 2.597 7.447 15.837 1.00 96.62 291 PHE A N 1
ATOM 2270 C CA . PHE A 1 291 ? 2.515 6.461 14.764 1.00 96.62 291 PHE A CA 1
ATOM 2271 C C . PHE A 1 291 ? 2.214 7.069 13.396 1.00 96.62 291 PHE A C 1
ATOM 2273 O O . PHE A 1 291 ? 2.891 6.735 12.424 1.00 96.62 291 PHE A O 1
ATOM 2280 N N . ILE A 1 292 ? 1.260 7.995 13.309 1.00 94.81 292 ILE A N 1
ATOM 2281 C CA . ILE A 1 292 ? 0.966 8.697 12.052 1.00 94.81 292 ILE A CA 1
ATOM 2282 C C . ILE A 1 292 ? 2.180 9.524 11.603 1.00 94.81 292 ILE A C 1
ATOM 2284 O O . ILE A 1 292 ? 2.540 9.484 10.427 1.00 94.81 292 ILE A O 1
ATOM 2288 N N . GLY A 1 293 ? 2.855 10.213 12.530 1.00 90.56 293 GLY A N 1
ATOM 2289 C CA . GLY A 1 293 ? 4.086 10.957 12.246 1.00 90.56 293 GLY A CA 1
ATOM 2290 C C . GLY A 1 293 ? 5.220 10.065 11.733 1.00 90.56 293 GLY A C 1
ATOM 2291 O O . GLY A 1 293 ? 5.860 10.399 10.736 1.00 90.56 293 GLY A O 1
ATOM 2292 N N . TYR A 1 294 ? 5.429 8.902 12.356 1.00 95.25 294 TYR A N 1
ATOM 2293 C CA . TYR A 1 294 ? 6.379 7.896 11.879 1.00 95.25 294 TYR A CA 1
ATOM 2294 C C . TYR A 1 294 ? 6.029 7.414 10.466 1.00 95.25 294 TYR A C 1
ATOM 2296 O O . TYR A 1 294 ? 6.907 7.377 9.606 1.00 95.25 294 TYR A O 1
ATOM 2304 N N . CYS A 1 295 ? 4.759 7.078 10.208 1.00 96.19 295 CYS A N 1
ATOM 2305 C CA . CYS A 1 295 ? 4.310 6.617 8.892 1.00 96.19 295 CYS A CA 1
ATOM 2306 C C . CYS A 1 295 ? 4.534 7.680 7.817 1.00 96.19 295 CYS A C 1
ATOM 2308 O O . CYS A 1 295 ? 4.998 7.343 6.733 1.00 96.19 295 CYS A O 1
ATOM 2310 N N . ALA A 1 296 ? 4.262 8.952 8.122 1.00 90.62 296 ALA A N 1
ATOM 2311 C CA . ALA A 1 296 ? 4.516 10.058 7.206 1.00 90.62 296 ALA A CA 1
ATOM 2312 C C . ALA A 1 296 ? 6.010 10.174 6.865 1.00 90.62 296 ALA A C 1
ATOM 2314 O O . ALA A 1 296 ? 6.382 10.261 5.702 1.00 90.62 296 ALA A O 1
ATOM 2315 N N . GLU A 1 297 ? 6.903 10.133 7.852 1.00 90.88 297 GLU A N 1
ATOM 2316 C CA . GLU A 1 297 ? 8.340 10.236 7.574 1.00 90.88 297 GLU A CA 1
ATOM 2317 C C . GLU A 1 297 ? 8.892 9.004 6.843 1.00 90.88 297 GLU A C 1
ATOM 2319 O O . GLU A 1 297 ? 9.680 9.152 5.906 1.00 90.88 297 GLU A O 1
ATOM 2324 N N . LEU A 1 298 ? 8.451 7.799 7.221 1.00 95.81 298 LEU A N 1
ATOM 2325 C CA . LEU A 1 298 ? 8.873 6.561 6.570 1.00 95.81 298 LEU A CA 1
ATOM 2326 C C . LEU A 1 298 ? 8.367 6.485 5.128 1.00 95.81 298 LEU A C 1
ATOM 2328 O O . LEU A 1 298 ? 9.136 6.130 4.239 1.00 95.81 298 LEU A O 1
ATOM 2332 N N . LEU A 1 299 ? 7.107 6.851 4.881 1.00 95.00 299 LEU A N 1
ATOM 2333 C CA . LEU A 1 299 ? 6.537 6.890 3.538 1.00 95.00 299 LEU A CA 1
ATOM 2334 C C . LEU A 1 299 ? 7.289 7.890 2.651 1.00 95.00 299 LEU A C 1
ATOM 2336 O O . LEU A 1 299 ? 7.574 7.592 1.494 1.00 95.00 299 LEU A O 1
ATOM 2340 N N . ASN A 1 300 ? 7.673 9.049 3.197 1.00 87.75 300 ASN A N 1
ATOM 2341 C CA . ASN A 1 300 ? 8.409 10.067 2.444 1.00 87.75 300 ASN A CA 1
ATOM 2342 C C . ASN A 1 300 ? 9.781 9.530 2.046 1.00 87.75 300 ASN A C 1
ATOM 2344 O O . ASN A 1 300 ? 10.161 9.581 0.878 1.00 87.75 300 ASN A O 1
ATOM 2348 N N . PHE A 1 301 ? 10.494 8.971 3.027 1.00 90.38 301 PHE A N 1
ATOM 2349 C CA . PHE A 1 301 ? 11.770 8.315 2.795 1.00 90.38 301 PHE A CA 1
ATOM 2350 C C . PHE A 1 301 ? 11.640 7.200 1.755 1.00 90.38 301 PHE A C 1
ATOM 2352 O O . PHE A 1 301 ? 12.463 7.117 0.852 1.00 90.38 301 PHE A O 1
ATOM 2359 N N . HIS A 1 302 ? 10.607 6.363 1.845 1.00 95.25 302 HIS A N 1
ATOM 2360 C CA . HIS A 1 302 ? 10.397 5.254 0.923 1.00 95.25 302 HIS A CA 1
ATOM 2361 C C . HIS A 1 302 ? 10.192 5.734 -0.522 1.00 95.25 302 HIS A C 1
ATOM 2363 O O . HIS A 1 302 ? 10.836 5.216 -1.436 1.00 95.25 302 HIS A O 1
ATOM 2369 N N . ILE A 1 303 ? 9.369 6.768 -0.725 1.00 90.69 303 ILE A N 1
ATOM 2370 C CA . ILE A 1 303 ? 9.148 7.387 -2.040 1.00 90.69 303 ILE A CA 1
ATOM 2371 C C . ILE A 1 303 ? 10.456 7.968 -2.588 1.00 90.69 303 ILE A C 1
ATOM 2373 O O . ILE A 1 303 ? 10.838 7.657 -3.715 1.00 90.69 303 ILE A O 1
ATOM 2377 N N . GLU A 1 304 ? 11.189 8.746 -1.792 1.00 84.94 304 GLU A N 1
ATOM 2378 C CA . GLU A 1 304 ? 12.472 9.332 -2.201 1.00 84.94 304 GLU A CA 1
ATOM 2379 C C . GLU A 1 304 ? 13.509 8.271 -2.542 1.00 84.94 304 GLU A C 1
ATOM 2381 O O . GLU A 1 304 ? 14.113 8.287 -3.617 1.00 84.94 304 GLU A O 1
ATOM 2386 N N . CYS A 1 305 ? 13.693 7.320 -1.631 1.00 89.06 305 CYS A N 1
ATOM 2387 C CA . CYS A 1 305 ? 14.685 6.271 -1.749 1.00 89.06 305 CYS A CA 1
ATOM 2388 C C . CYS A 1 305 ? 14.385 5.372 -2.953 1.00 89.06 305 CYS A C 1
ATOM 2390 O O . CYS A 1 305 ? 15.322 4.942 -3.619 1.00 89.06 305 CYS A O 1
ATOM 2392 N N . SER A 1 306 ? 13.107 5.163 -3.307 1.00 90.00 306 SER A N 1
ATOM 2393 C CA . SER A 1 306 ? 12.706 4.393 -4.495 1.00 90.00 306 SER A CA 1
ATOM 2394 C C . SER A 1 306 ? 13.355 4.902 -5.791 1.00 90.00 306 SER A C 1
ATOM 2396 O O . SER A 1 306 ? 13.658 4.116 -6.692 1.00 90.00 306 SER A O 1
ATOM 2398 N N . SER A 1 307 ? 13.636 6.207 -5.882 1.00 85.06 307 SER A N 1
ATOM 2399 C CA . SER A 1 307 ? 14.277 6.816 -7.050 1.00 85.06 307 SER A CA 1
ATOM 2400 C C . SER A 1 307 ? 15.725 6.348 -7.246 1.00 85.06 307 SER A C 1
ATOM 2402 O O . SER A 1 307 ? 16.177 6.256 -8.390 1.00 85.06 307 SER A O 1
ATOM 2404 N N . CYS A 1 308 ? 16.403 5.967 -6.158 1.00 86.69 308 CYS A N 1
ATOM 2405 C CA . CYS A 1 308 ? 17.790 5.504 -6.139 1.00 86.69 308 CYS A CA 1
ATOM 2406 C C . CYS A 1 308 ? 17.953 4.046 -6.601 1.00 86.69 308 CYS A C 1
ATOM 2408 O O . CYS A 1 308 ? 19.072 3.619 -6.885 1.00 86.69 308 CYS A O 1
ATOM 2410 N N . PHE A 1 309 ? 16.863 3.276 -6.696 1.00 89.50 309 PHE A N 1
ATOM 2411 C CA . PHE A 1 309 ? 16.908 1.890 -7.160 1.00 89.50 309 PHE A CA 1
ATOM 2412 C C . PHE A 1 309 ? 16.851 1.834 -8.685 1.00 89.50 309 PHE A C 1
ATOM 2414 O O . PHE A 1 309 ? 15.928 2.346 -9.324 1.00 89.50 309 PHE A O 1
ATOM 2421 N N . SER A 1 310 ? 17.854 1.189 -9.276 1.00 89.75 310 SER A N 1
ATOM 2422 C CA . SER A 1 310 ? 17.925 0.983 -10.722 1.00 89.75 310 SER A CA 1
ATOM 2423 C C . SER A 1 310 ? 17.102 -0.232 -11.140 1.00 89.75 310 SER A C 1
ATOM 2425 O O . SER A 1 310 ? 17.085 -1.242 -10.441 1.00 89.75 310 SER A O 1
ATOM 2427 N N . ALA A 1 311 ? 16.454 -0.150 -12.304 1.00 90.12 311 ALA A N 1
ATOM 2428 C CA . ALA A 1 311 ? 15.755 -1.295 -12.874 1.00 90.12 311 ALA A CA 1
ATOM 2429 C C . ALA A 1 311 ? 16.758 -2.402 -13.235 1.00 90.12 311 ALA A C 1
ATOM 2431 O O . ALA A 1 311 ? 17.670 -2.186 -14.041 1.00 90.12 311 ALA A O 1
ATOM 2432 N N . SER A 1 312 ? 16.560 -3.592 -12.679 1.00 89.88 312 SER A N 1
ATOM 2433 C CA . SER A 1 312 ? 17.280 -4.796 -13.059 1.00 89.88 312 SER A CA 1
ATOM 2434 C C . SER A 1 312 ? 16.967 -5.181 -14.504 1.00 89.88 312 SER A C 1
ATOM 2436 O O . SER A 1 312 ? 15.840 -5.057 -14.994 1.00 89.88 312 SER A O 1
ATOM 2438 N N . ARG A 1 313 ? 17.998 -5.664 -15.197 1.00 86.56 313 ARG A N 1
ATOM 2439 C CA . ARG A 1 313 ? 17.899 -6.261 -16.536 1.00 86.56 313 ARG A CA 1
ATOM 2440 C C . ARG A 1 313 ? 18.187 -7.762 -16.520 1.00 86.56 313 ARG A C 1
ATOM 2442 O O . ARG A 1 313 ? 18.052 -8.413 -17.556 1.00 86.56 313 ARG A O 1
ATOM 2449 N N . GLU A 1 314 ? 18.546 -8.302 -15.362 1.00 92.69 314 GLU A N 1
ATOM 2450 C CA . GLU A 1 314 ? 18.895 -9.705 -15.186 1.00 92.69 314 GLU A CA 1
ATOM 2451 C C . GLU A 1 314 ? 17.654 -10.498 -14.772 1.00 92.69 314 GLU A C 1
ATOM 2453 O O . GLU A 1 314 ? 17.032 -10.208 -13.749 1.00 92.69 314 GLU A O 1
ATOM 2458 N N . GLU A 1 315 ? 17.291 -11.512 -15.563 1.00 94.06 315 GLU A N 1
ATOM 2459 C CA . GLU A 1 315 ? 16.117 -12.358 -15.291 1.00 94.06 315 GLU A CA 1
ATOM 2460 C C . GLU A 1 315 ? 16.242 -13.103 -13.959 1.00 94.06 315 GLU A C 1
ATOM 2462 O O . GLU A 1 315 ? 15.244 -13.298 -13.269 1.00 94.06 315 GLU A O 1
ATOM 2467 N N . SER A 1 316 ? 17.463 -13.470 -13.561 1.00 93.81 316 SER A N 1
ATOM 2468 C CA . SER A 1 316 ? 17.739 -14.120 -12.277 1.00 93.81 316 SER A CA 1
ATOM 2469 C C . SER A 1 316 ? 17.412 -13.213 -11.091 1.00 93.81 316 SER A C 1
ATOM 2471 O O . SER A 1 316 ? 16.704 -13.641 -10.183 1.00 93.81 316 SER A O 1
ATOM 2473 N N . ALA A 1 317 ? 17.857 -11.955 -11.124 1.00 92.75 317 ALA A N 1
ATOM 2474 C CA . ALA A 1 317 ? 17.560 -10.974 -10.083 1.00 92.75 317 ALA A CA 1
ATOM 2475 C C . ALA A 1 317 ? 16.058 -10.653 -10.032 1.00 92.75 317 ALA A C 1
ATOM 2477 O O . ALA A 1 317 ? 15.462 -10.645 -8.963 1.00 92.75 317 ALA A O 1
ATOM 2478 N N . MET A 1 318 ? 15.411 -10.480 -11.190 1.00 94.06 318 MET A N 1
ATOM 2479 C CA . MET A 1 318 ? 13.959 -10.268 -11.241 1.00 94.06 318 MET A CA 1
ATOM 2480 C C . MET A 1 318 ? 13.174 -11.479 -10.725 1.00 94.06 318 MET A C 1
ATOM 2482 O O . MET A 1 318 ? 12.166 -11.314 -10.045 1.00 94.06 318 MET A O 1
ATOM 2486 N N . THR A 1 319 ? 13.638 -12.697 -11.015 1.00 94.88 319 THR A N 1
ATOM 2487 C CA . THR A 1 319 ? 13.060 -13.936 -10.472 1.00 94.88 319 THR A CA 1
ATOM 2488 C C . THR A 1 319 ? 13.186 -13.985 -8.953 1.00 94.88 319 THR A C 1
ATOM 2490 O O . THR A 1 319 ? 12.271 -14.438 -8.269 1.00 94.88 319 THR A O 1
ATOM 2493 N N . GLU A 1 320 ? 14.302 -13.512 -8.405 1.00 93.88 320 GLU A N 1
ATOM 2494 C CA . GLU A 1 320 ? 14.511 -13.448 -6.963 1.00 93.88 320 GLU A CA 1
ATOM 2495 C C . GLU A 1 320 ? 13.521 -12.495 -6.284 1.00 93.88 320 GLU A C 1
ATOM 2497 O O . GLU A 1 320 ? 12.816 -12.912 -5.358 1.00 93.88 320 GLU A O 1
ATOM 2502 N N . THR A 1 321 ? 13.402 -11.269 -6.800 1.00 94.50 321 THR A N 1
ATOM 2503 C CA . THR A 1 321 ? 12.430 -10.275 -6.325 1.00 94.50 321 THR A CA 1
ATOM 2504 C C . THR A 1 321 ? 10.995 -10.782 -6.482 1.00 94.50 321 THR A C 1
ATOM 2506 O O . THR A 1 321 ? 10.193 -10.684 -5.552 1.00 94.50 321 THR A O 1
ATOM 2509 N N . TYR A 1 322 ? 10.670 -11.416 -7.615 1.00 95.06 322 TYR A N 1
ATOM 2510 C CA . TYR A 1 322 ? 9.363 -12.037 -7.845 1.00 95.06 322 TYR A CA 1
ATOM 2511 C C . TYR A 1 322 ? 9.030 -13.072 -6.767 1.00 95.06 322 TYR A C 1
ATOM 2513 O O . TYR A 1 322 ? 7.978 -13.001 -6.130 1.00 95.06 322 TYR A O 1
ATOM 2521 N N . ARG A 1 323 ? 9.954 -14.002 -6.494 1.00 94.19 323 ARG A N 1
ATOM 2522 C CA . ARG A 1 323 ? 9.782 -15.015 -5.444 1.00 94.19 323 ARG A CA 1
ATOM 2523 C C . ARG A 1 323 ? 9.657 -14.392 -4.058 1.00 94.19 323 ARG A C 1
ATOM 2525 O O . ARG A 1 323 ? 8.965 -14.952 -3.214 1.00 94.19 323 ARG A O 1
ATOM 2532 N N . ALA A 1 324 ? 10.311 -13.264 -3.786 1.00 94.69 324 ALA A N 1
ATOM 2533 C CA . ALA A 1 324 ? 10.131 -12.555 -2.522 1.00 94.69 324 ALA A CA 1
ATOM 2534 C C . ALA A 1 324 ? 8.723 -11.965 -2.389 1.00 94.69 324 ALA A C 1
ATOM 2536 O O . ALA A 1 324 ? 8.094 -12.139 -1.346 1.00 94.69 324 ALA A O 1
ATOM 2537 N N . HIS A 1 325 ? 8.181 -11.379 -3.459 1.00 95.50 325 HIS A N 1
ATOM 2538 C CA . HIS A 1 325 ? 6.785 -10.940 -3.491 1.00 95.50 325 HIS A CA 1
ATOM 2539 C C . HIS A 1 325 ? 5.818 -12.122 -3.301 1.00 95.50 325 HIS A C 1
ATOM 2541 O O . HIS A 1 325 ? 4.867 -12.009 -2.528 1.00 95.50 325 HIS A O 1
ATOM 2547 N N . GLU A 1 326 ? 6.076 -13.278 -3.931 1.00 94.81 326 GLU A N 1
ATOM 2548 C CA . GLU A 1 326 ? 5.284 -14.498 -3.708 1.00 94.81 326 GLU A CA 1
ATOM 2549 C C . GLU A 1 326 ? 5.345 -14.970 -2.255 1.00 94.81 326 GLU A C 1
ATOM 2551 O O . GLU A 1 326 ? 4.309 -15.312 -1.683 1.00 94.81 326 GLU A O 1
ATOM 2556 N N . ARG A 1 327 ? 6.534 -14.983 -1.636 1.00 94.56 327 ARG A N 1
ATOM 2557 C CA . ARG A 1 327 ? 6.684 -15.334 -0.216 1.00 94.56 327 ARG A CA 1
ATOM 2558 C C . ARG A 1 327 ? 5.905 -14.370 0.672 1.00 94.56 327 ARG A C 1
ATOM 2560 O O . ARG A 1 327 ? 5.179 -14.840 1.545 1.00 94.56 327 ARG A O 1
ATOM 2567 N N . TYR A 1 328 ? 6.012 -13.061 0.437 1.00 95.38 328 TYR A N 1
ATOM 2568 C CA . TYR A 1 328 ? 5.264 -12.045 1.178 1.00 95.38 328 TYR A CA 1
ATOM 2569 C C . TYR A 1 328 ? 3.751 -12.289 1.081 1.00 95.38 328 TYR A C 1
ATOM 2571 O O . TYR A 1 328 ? 3.072 -12.424 2.100 1.00 95.38 328 TYR A O 1
ATOM 2579 N N . ALA A 1 329 ? 3.234 -12.442 -0.142 1.00 94.81 329 ALA A N 1
ATOM 2580 C CA . ALA A 1 329 ? 1.815 -12.674 -0.388 1.00 94.81 329 ALA A CA 1
ATOM 2581 C C . ALA A 1 329 ? 1.314 -13.982 0.244 1.00 94.81 329 ALA A C 1
ATOM 2583 O O . ALA A 1 329 ? 0.314 -13.969 0.957 1.00 94.81 329 ALA A O 1
ATOM 2584 N N . LYS A 1 330 ? 2.032 -15.101 0.061 1.00 93.69 330 LYS A N 1
ATOM 2585 C CA . LYS A 1 330 ? 1.667 -16.413 0.629 1.00 93.69 330 LYS A CA 1
ATOM 2586 C C . LYS A 1 330 ? 1.524 -16.367 2.151 1.00 93.69 330 LYS A C 1
ATOM 2588 O O . LYS A 1 330 ? 0.554 -16.905 2.684 1.00 93.69 330 LYS A O 1
ATOM 2593 N N . HIS A 1 331 ? 2.461 -15.724 2.845 1.00 93.94 331 HIS A N 1
ATOM 2594 C CA . HIS A 1 331 ? 2.389 -15.587 4.300 1.00 93.94 331 HIS A CA 1
ATOM 2595 C C . HIS A 1 331 ? 1.230 -14.685 4.728 1.00 93.94 331 HIS A C 1
ATOM 2597 O O . HIS A 1 331 ? 0.492 -15.033 5.650 1.00 93.94 331 HIS A O 1
ATOM 2603 N N . GLN A 1 332 ? 0.999 -13.582 4.011 1.00 94.19 332 GLN A N 1
ATOM 2604 C CA . GLN A 1 332 ? -0.131 -12.698 4.287 1.00 94.19 332 GLN A CA 1
ATOM 2605 C C . GLN A 1 332 ? -1.492 -13.353 4.004 1.00 94.19 332 GLN A C 1
ATOM 2607 O O . GLN A 1 332 ? -2.446 -13.110 4.739 1.00 94.19 332 GLN A O 1
ATOM 2612 N N . TRP A 1 333 ? -1.605 -14.256 3.023 1.00 92.94 333 TRP A N 1
ATOM 2613 C CA . TRP A 1 333 ? -2.820 -15.061 2.814 1.00 92.94 333 TRP A CA 1
ATOM 2614 C C . TRP A 1 333 ? -3.149 -15.962 4.008 1.00 92.94 333 TRP A C 1
ATOM 2616 O O . TRP A 1 333 ? -4.322 -16.240 4.262 1.00 92.94 333 TRP A O 1
ATOM 2626 N N . GLY A 1 334 ? -2.124 -16.386 4.754 1.00 89.62 334 GLY A N 1
ATOM 2627 C CA . GLY A 1 334 ? -2.250 -17.128 6.008 1.00 89.62 334 GLY A CA 1
ATOM 2628 C C . GLY A 1 334 ? -2.632 -16.267 7.218 1.00 89.62 334 GLY A C 1
ATOM 2629 O O . GLY A 1 334 ? -2.783 -16.800 8.319 1.00 89.62 334 GLY A O 1
ATOM 2630 N N . ASN A 1 335 ? -2.805 -14.948 7.059 1.00 90.31 335 ASN A N 1
ATOM 2631 C CA . ASN A 1 335 ? -3.207 -14.058 8.145 1.00 90.31 335 ASN A CA 1
ATOM 2632 C C . ASN A 1 335 ? -4.674 -14.294 8.544 1.00 90.31 335 ASN A C 1
ATOM 2634 O O . ASN A 1 335 ? -5.607 -13.639 8.066 1.00 90.31 335 ASN A O 1
ATOM 2638 N N . GLN A 1 336 ? -4.863 -15.221 9.485 1.00 89.38 336 GLN A N 1
ATOM 2639 C CA . GLN A 1 336 ? -6.181 -15.653 9.936 1.00 89.38 336 GLN A CA 1
ATOM 2640 C C . GLN A 1 336 ? -7.015 -14.519 10.547 1.00 89.38 336 GLN A C 1
ATOM 2642 O O . GLN A 1 336 ? -8.238 -14.570 10.479 1.00 89.38 336 GLN A O 1
ATOM 2647 N N . LYS A 1 337 ? -6.400 -13.477 11.126 1.00 91.06 337 LYS A N 1
ATOM 2648 C CA . LYS A 1 337 ? -7.159 -12.360 11.718 1.00 91.06 337 LYS A CA 1
ATOM 2649 C C . LYS A 1 337 ? -7.913 -11.580 10.647 1.00 91.06 337 LYS A C 1
ATOM 2651 O O . LYS A 1 337 ? -9.115 -11.372 10.788 1.00 91.06 337 LYS A O 1
ATOM 2656 N N . THR A 1 338 ? -7.221 -11.198 9.575 1.00 93.12 338 THR A N 1
ATOM 2657 C CA . THR A 1 338 ? -7.836 -10.509 8.433 1.00 93.12 338 THR A CA 1
ATOM 2658 C C . THR A 1 338 ? -8.849 -11.420 7.748 1.00 93.12 338 THR A C 1
ATOM 2660 O O . THR A 1 338 ? -9.988 -11.014 7.524 1.00 93.12 338 THR A O 1
ATOM 2663 N N . ARG A 1 339 ? -8.470 -12.682 7.500 1.00 95.12 339 ARG A N 1
ATOM 2664 C CA . ARG A 1 339 ? -9.341 -13.658 6.840 1.00 95.12 339 ARG A CA 1
ATOM 2665 C C . ARG A 1 339 ? -10.647 -13.879 7.605 1.00 95.12 339 ARG A C 1
ATOM 2667 O O . ARG A 1 339 ? -11.709 -13.715 7.022 1.00 95.12 339 ARG A O 1
ATOM 2674 N N . SER A 1 340 ? -10.590 -14.153 8.909 1.00 96.25 340 SER A N 1
ATOM 2675 C CA . SER A 1 340 ? -11.789 -14.382 9.728 1.00 96.25 340 SER A CA 1
ATOM 2676 C C . SER A 1 340 ? -12.732 -13.175 9.761 1.00 96.25 340 SER A C 1
ATOM 2678 O O . SER A 1 340 ? -13.946 -13.354 9.827 1.00 96.25 340 SER A O 1
ATOM 2680 N N . VAL A 1 341 ? -12.205 -11.943 9.719 1.00 96.62 341 VAL A N 1
ATOM 2681 C CA . VAL A 1 341 ? -13.034 -10.728 9.637 1.00 96.62 341 VAL A CA 1
ATOM 2682 C C . VAL A 1 341 ? -13.774 -10.668 8.302 1.00 96.62 341 VAL A C 1
ATOM 2684 O O . VAL A 1 341 ? -14.975 -10.422 8.300 1.00 96.62 341 VAL A O 1
ATOM 2687 N N . LEU A 1 342 ? -13.088 -10.931 7.188 1.00 97.56 342 LEU A N 1
ATOM 2688 C CA . LEU A 1 342 ? -13.700 -10.938 5.857 1.00 97.56 342 LEU A CA 1
ATOM 2689 C C . LEU A 1 342 ? -14.715 -12.078 5.700 1.00 97.56 342 LEU A C 1
ATOM 2691 O O . LEU A 1 342 ? -15.816 -11.851 5.209 1.00 97.56 342 LEU A O 1
ATOM 2695 N N . GLU A 1 343 ? -14.383 -13.286 6.159 1.00 97.44 343 GLU A N 1
ATOM 2696 C CA . GLU A 1 343 ? -15.273 -14.453 6.092 1.00 97.44 343 GLU A CA 1
ATOM 2697 C C . GLU A 1 343 ? -16.566 -14.221 6.875 1.00 97.44 343 GLU A C 1
ATOM 2699 O O . GLU A 1 343 ? -17.648 -14.559 6.398 1.00 97.44 343 GLU A O 1
ATOM 2704 N N . ALA A 1 344 ? -16.466 -13.593 8.048 1.00 97.19 344 ALA A N 1
ATOM 2705 C CA . ALA A 1 344 ? -17.613 -13.241 8.875 1.00 97.19 344 ALA A CA 1
ATOM 2706 C C . ALA A 1 344 ? -18.55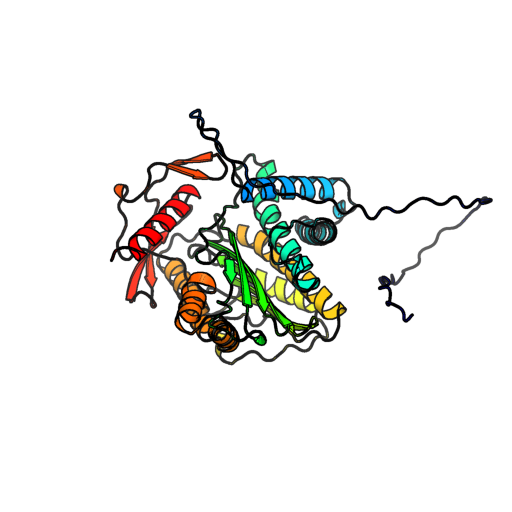5 -12.226 8.199 1.00 97.19 344 ALA A C 1
ATOM 2708 O O . ALA A 1 344 ? -19.759 -12.269 8.448 1.00 97.19 344 ALA A O 1
ATOM 2709 N N . SER A 1 345 ? -18.013 -11.335 7.366 1.00 97.94 345 SER A N 1
ATOM 2710 C CA . SER A 1 345 ? -18.753 -10.229 6.748 1.00 97.94 345 SER A CA 1
ATOM 2711 C C . SER A 1 345 ? -19.193 -10.498 5.303 1.00 97.94 345 SER A C 1
ATOM 2713 O O . SER A 1 345 ? -20.110 -9.841 4.821 1.00 97.94 345 SER A O 1
ATOM 2715 N N . PHE A 1 346 ? -18.543 -11.415 4.583 1.00 97.62 346 PHE A N 1
ATOM 2716 C CA . PHE A 1 346 ? -18.766 -11.630 3.144 1.00 97.62 346 PHE A CA 1
ATOM 2717 C C . PHE A 1 346 ? -18.771 -13.109 2.719 1.00 97.62 346 PHE A C 1
ATOM 2719 O O . PHE A 1 346 ? -19.051 -13.423 1.562 1.00 97.62 346 PHE A O 1
ATOM 2726 N N . GLY A 1 347 ? -18.468 -14.035 3.633 1.00 97.06 347 GLY A N 1
ATOM 2727 C CA . GLY A 1 347 ? -18.348 -15.463 3.343 1.00 97.06 347 GLY A CA 1
ATOM 2728 C C . GLY A 1 347 ? -16.972 -15.887 2.808 1.00 97.06 347 GLY A C 1
ATOM 2729 O O . GLY A 1 347 ? -16.133 -15.073 2.419 1.00 97.06 347 GLY A O 1
ATOM 2730 N N . ALA A 1 348 ? -16.740 -17.204 2.797 1.00 96.00 348 ALA A N 1
ATOM 2731 C CA . ALA A 1 348 ? -15.432 -17.808 2.523 1.00 96.00 348 ALA A CA 1
ATOM 2732 C C . ALA A 1 348 ? -14.889 -17.533 1.114 1.00 96.00 348 ALA A C 1
ATOM 2734 O O . ALA A 1 348 ? -13.713 -17.209 0.959 1.00 96.00 348 ALA A O 1
ATOM 2735 N N . ASN A 1 349 ? -15.744 -17.624 0.091 1.00 95.38 349 ASN A N 1
ATOM 2736 C CA . ASN A 1 349 ? -15.324 -17.432 -1.300 1.00 95.38 349 ASN A CA 1
ATOM 2737 C C . ASN A 1 349 ? -14.887 -15.987 -1.561 1.00 95.38 349 ASN A C 1
ATOM 2739 O O . ASN A 1 349 ? -13.854 -15.761 -2.189 1.00 95.38 349 ASN A O 1
ATOM 2743 N N . PHE A 1 350 ? -15.645 -15.013 -1.041 1.00 95.69 350 PHE A N 1
ATOM 2744 C CA . PHE A 1 350 ? -15.259 -13.609 -1.130 1.00 95.69 350 PHE A CA 1
ATOM 2745 C C . PHE A 1 350 ? -13.953 -13.372 -0.382 1.00 95.69 350 PHE A C 1
ATOM 2747 O O . PHE A 1 350 ? -13.042 -12.788 -0.949 1.00 95.69 350 PHE A O 1
ATOM 2754 N N . ALA A 1 351 ? -13.825 -13.859 0.856 1.00 96.50 351 ALA A N 1
ATOM 2755 C CA . ALA A 1 351 ? -12.611 -13.666 1.638 1.00 96.50 351 ALA A CA 1
ATOM 2756 C C . ALA A 1 351 ? -11.366 -14.242 0.945 1.00 96.50 351 ALA A C 1
ATOM 2758 O O . ALA A 1 351 ? -10.333 -13.580 0.921 1.00 96.50 351 ALA A O 1
ATOM 2759 N N . ASP A 1 352 ? -11.450 -15.432 0.342 1.00 94.81 352 ASP A N 1
ATOM 2760 C CA . ASP A 1 352 ? -10.319 -16.018 -0.385 1.00 94.81 352 ASP A CA 1
ATOM 2761 C C . ASP A 1 352 ? -9.938 -15.191 -1.623 1.00 94.81 352 ASP A C 1
ATOM 2763 O O . ASP A 1 352 ? -8.767 -14.843 -1.794 1.00 94.81 352 ASP A O 1
ATOM 2767 N N . SER A 1 353 ? -10.933 -14.801 -2.430 1.00 93.94 353 SER A N 1
ATOM 2768 C CA . SER A 1 353 ? -10.736 -13.922 -3.590 1.00 93.94 353 SER A CA 1
ATOM 2769 C C . SER A 1 353 ? -10.132 -12.581 -3.176 1.00 93.94 353 SER A C 1
ATOM 2771 O O . SER A 1 353 ? -9.140 -12.131 -3.743 1.00 93.94 353 SER A O 1
ATOM 2773 N N . TYR A 1 354 ? -10.674 -11.970 -2.126 1.00 95.50 354 TYR A N 1
ATOM 2774 C CA . TYR A 1 354 ? -10.249 -10.674 -1.625 1.00 95.50 354 TYR A CA 1
ATOM 2775 C C . TYR A 1 354 ? -8.814 -10.719 -1.089 1.00 95.50 354 TYR A C 1
ATOM 2777 O O . TYR A 1 354 ? -8.001 -9.869 -1.442 1.00 95.50 354 TYR A O 1
ATOM 2785 N N . MET A 1 355 ? -8.450 -11.745 -0.313 1.00 94.81 355 MET A N 1
ATOM 2786 C CA . MET A 1 355 ? -7.080 -11.923 0.186 1.00 94.81 355 MET A CA 1
ATOM 2787 C C . MET A 1 355 ? -6.067 -12.095 -0.957 1.00 94.81 355 MET A C 1
ATOM 2789 O O . MET A 1 355 ? -4.991 -11.499 -0.911 1.00 94.81 355 MET A O 1
ATOM 2793 N N . ARG A 1 356 ? -6.402 -12.894 -1.980 1.00 92.69 356 ARG A N 1
ATOM 2794 C CA . ARG A 1 356 ? -5.470 -13.283 -3.055 1.00 92.69 356 ARG A CA 1
ATOM 2795 C C . ARG A 1 356 ? -5.379 -12.294 -4.207 1.00 92.69 356 ARG A C 1
ATOM 2797 O O . ARG A 1 356 ? -4.328 -12.191 -4.828 1.00 92.69 356 ARG A O 1
ATOM 2804 N N . GLN A 1 357 ? -6.482 -11.628 -4.526 1.00 89.94 357 GLN A N 1
ATOM 2805 C CA . GLN A 1 357 ? -6.597 -10.783 -5.713 1.00 89.94 357 GLN A CA 1
ATOM 2806 C C . GLN A 1 357 ? -6.651 -9.298 -5.360 1.00 89.94 357 GLN A C 1
ATOM 2808 O O . GLN A 1 357 ? -6.288 -8.472 -6.187 1.00 89.94 357 GLN A O 1
ATOM 2813 N N . THR A 1 358 ? -7.090 -8.945 -4.144 1.00 91.81 358 THR A N 1
ATOM 2814 C CA . THR A 1 358 ? -7.193 -7.544 -3.708 1.00 91.81 358 THR A CA 1
ATOM 2815 C C . THR A 1 358 ? -6.158 -7.183 -2.651 1.00 91.81 358 THR A C 1
ATOM 2817 O O . THR A 1 358 ? -5.418 -6.244 -2.863 1.00 91.81 358 THR A O 1
ATOM 2820 N N . LEU A 1 359 ? -6.005 -7.891 -1.540 1.00 93.94 359 LEU A N 1
ATOM 2821 C CA . LEU A 1 359 ? -5.056 -7.436 -0.512 1.00 93.94 359 LEU A CA 1
ATOM 2822 C C . LEU A 1 359 ? -3.596 -7.733 -0.861 1.00 93.94 359 LEU A C 1
ATOM 2824 O O . LEU A 1 359 ? -2.726 -6.879 -0.714 1.00 93.94 359 LEU A O 1
ATOM 2828 N N . PHE A 1 360 ? -3.328 -8.957 -1.308 1.00 93.75 360 PHE A N 1
ATOM 2829 C CA . PHE A 1 360 ? -1.967 -9.465 -1.451 1.00 93.75 360 PHE A CA 1
ATOM 2830 C C . PHE A 1 360 ? -1.815 -10.195 -2.781 1.00 93.75 360 PHE A C 1
ATOM 2832 O O . PHE A 1 360 ? -1.531 -11.392 -2.821 1.00 93.75 360 PHE A O 1
ATOM 2839 N N . ASP A 1 361 ? -2.053 -9.476 -3.876 1.00 90.56 361 ASP A N 1
ATOM 2840 C CA . ASP A 1 361 ? -1.726 -9.989 -5.199 1.00 90.56 361 ASP A CA 1
ATOM 2841 C C . ASP A 1 361 ? -0.201 -10.010 -5.395 1.00 90.56 361 ASP A C 1
ATOM 2843 O O . ASP A 1 361 ? 0.554 -9.311 -4.716 1.00 90.56 361 ASP A O 1
ATOM 2847 N N . VAL A 1 362 ? 0.263 -10.820 -6.337 1.00 88.19 362 VAL A N 1
ATOM 2848 C CA . VAL A 1 362 ? 1.655 -10.815 -6.808 1.00 88.19 362 VAL A CA 1
ATOM 2849 C C . VAL A 1 362 ? 1.655 -10.212 -8.202 1.00 88.19 362 VAL A C 1
ATOM 2851 O O . VAL A 1 362 ? 0.642 -10.320 -8.892 1.00 88.19 362 VAL A O 1
ATOM 2854 N N . GLU A 1 363 ? 2.769 -9.597 -8.622 1.00 89.38 363 GLU A N 1
ATOM 2855 C CA . GLU A 1 363 ? 2.881 -9.044 -9.972 1.00 89.38 363 GLU A CA 1
ATOM 2856 C C . GLU A 1 363 ? 2.388 -10.074 -10.998 1.00 89.38 363 GLU A C 1
ATOM 2858 O O . GLU A 1 363 ? 2.921 -11.191 -11.076 1.00 89.38 363 GLU A O 1
ATOM 2863 N N . PRO A 1 364 ? 1.303 -9.760 -11.715 1.00 82.19 364 PRO A N 1
ATOM 2864 C CA . PRO A 1 364 ? 0.725 -10.712 -12.635 1.00 82.19 364 PRO A CA 1
ATOM 2865 C C . PRO A 1 364 ? 1.667 -10.872 -13.832 1.00 82.19 364 PRO A C 1
ATOM 2867 O O . PRO A 1 364 ? 2.243 -9.907 -14.328 1.00 82.19 364 PRO A O 1
ATOM 2870 N N . GLY A 1 365 ? 1.839 -12.108 -14.292 1.00 86.75 365 GLY A N 1
ATOM 2871 C CA . GLY A 1 365 ? 2.610 -12.413 -15.492 1.00 86.75 365 GLY A CA 1
ATOM 2872 C C . GLY A 1 365 ? 1.883 -13.426 -16.363 1.00 86.75 365 GLY A C 1
ATOM 2873 O O . GLY A 1 365 ? 1.019 -14.171 -15.890 1.00 86.75 365 GLY A O 1
ATOM 2874 N N . LEU A 1 366 ? 2.223 -13.426 -17.648 1.00 87.00 366 LEU A N 1
ATOM 2875 C CA . LEU A 1 366 ? 1.599 -14.284 -18.653 1.00 87.00 366 LEU A CA 1
ATOM 2876 C C . LEU A 1 366 ? 2.307 -15.638 -18.722 1.00 87.00 366 LEU A C 1
ATOM 2878 O O . LEU A 1 366 ? 3.534 -15.701 -18.679 1.00 87.00 366 LEU A O 1
ATOM 2882 N N . GLY A 1 367 ? 1.545 -16.726 -18.859 1.00 87.81 367 GLY A N 1
ATOM 2883 C CA . GLY A 1 367 ? 2.116 -18.074 -19.001 1.00 87.81 367 GLY A CA 1
ATOM 2884 C C . GLY A 1 367 ? 2.864 -18.281 -20.325 1.00 87.81 367 GLY A C 1
ATOM 2885 O O . GLY A 1 367 ? 3.827 -19.039 -20.391 1.00 87.81 367 GLY A O 1
ATOM 2886 N N . SER A 1 368 ? 2.463 -17.566 -21.376 1.00 87.38 368 SER A N 1
ATOM 2887 C CA . SER A 1 368 ? 3.141 -17.519 -22.673 1.00 87.38 368 SER A CA 1
ATOM 2888 C C . SER A 1 368 ? 3.647 -16.111 -22.960 1.00 87.38 368 SER A C 1
ATOM 2890 O O . SER A 1 368 ? 3.107 -15.129 -22.455 1.00 87.38 368 SER A O 1
ATOM 2892 N N . ARG A 1 369 ? 4.695 -16.001 -23.783 1.00 89.25 369 ARG A N 1
ATOM 2893 C CA . ARG A 1 369 ? 5.192 -14.695 -24.218 1.00 89.25 369 ARG A CA 1
ATOM 2894 C C . ARG A 1 369 ? 4.143 -14.058 -25.142 1.00 89.25 369 ARG A C 1
ATOM 2896 O O . ARG A 1 369 ? 3.831 -14.689 -26.152 1.00 89.25 369 ARG A O 1
ATOM 2903 N N . PRO A 1 370 ? 3.623 -12.863 -24.830 1.00 87.56 370 PRO A N 1
ATOM 2904 C CA . PRO A 1 370 ? 2.659 -12.189 -25.684 1.00 87.56 370 PRO A CA 1
ATOM 2905 C C . PRO A 1 370 ? 3.300 -11.727 -26.999 1.00 87.56 370 PRO A C 1
ATOM 2907 O O . PRO A 1 370 ? 4.498 -11.424 -27.066 1.00 87.56 370 PRO A O 1
ATOM 2910 N N . SER A 1 371 ? 2.477 -11.687 -28.039 1.00 84.75 371 SER A N 1
ATOM 2911 C CA . SER A 1 371 ? 2.741 -11.095 -29.347 1.00 84.75 371 SER A CA 1
ATOM 2912 C C . SER A 1 371 ? 2.436 -9.596 -29.333 1.00 84.75 371 SER A C 1
ATOM 2914 O O . SER A 1 371 ? 1.623 -9.130 -28.543 1.00 84.75 371 SER A O 1
ATOM 2916 N N . VAL A 1 372 ? 3.034 -8.832 -30.254 1.00 79.62 372 VAL A N 1
ATOM 2917 C CA . VAL A 1 372 ? 2.702 -7.403 -30.461 1.00 79.62 372 VAL A CA 1
ATOM 2918 C C . VAL A 1 372 ? 1.223 -7.223 -30.782 1.00 79.62 372 VAL A C 1
ATOM 2920 O O . VAL A 1 372 ? 0.612 -6.273 -30.319 1.00 79.62 372 VAL A O 1
ATOM 2923 N N . THR A 1 373 ? 0.633 -8.183 -31.492 1.00 83.62 373 THR A N 1
ATOM 2924 C CA . THR A 1 373 ? -0.795 -8.198 -31.838 1.00 83.62 373 THR A CA 1
ATOM 2925 C C . THR A 1 373 ? -1.730 -8.366 -30.643 1.00 83.62 373 THR A C 1
ATOM 2927 O O . THR A 1 373 ? -2.932 -8.186 -30.805 1.00 83.62 373 THR A O 1
ATOM 2930 N N . ASP A 1 374 ? -1.208 -8.755 -29.476 1.00 83.81 374 ASP A N 1
ATOM 2931 C CA . ASP A 1 374 ? -2.009 -8.935 -28.260 1.00 83.81 374 ASP A CA 1
ATOM 2932 C C . ASP A 1 374 ? -2.222 -7.605 -27.515 1.00 83.81 374 ASP A C 1
ATOM 2934 O O . ASP A 1 374 ? -3.017 -7.541 -26.577 1.00 83.81 374 ASP A O 1
ATOM 2938 N N . PHE A 1 375 ? -1.511 -6.547 -27.917 1.00 83.62 375 PHE A N 1
ATOM 2939 C CA . PHE A 1 375 ? -1.593 -5.220 -27.320 1.00 83.62 375 PHE A CA 1
ATOM 2940 C C . PHE A 1 375 ? -2.435 -4.278 -28.187 1.00 83.62 375 PHE A C 1
ATOM 2942 O O . PHE A 1 375 ? -2.458 -4.380 -29.411 1.00 83.62 375 PHE A O 1
ATOM 2949 N N . GLU A 1 376 ? -3.118 -3.337 -27.536 1.00 82.94 376 GLU A N 1
ATOM 2950 C CA . GLU A 1 376 ? -3.687 -2.164 -28.210 1.00 82.94 376 GLU A CA 1
ATOM 2951 C C . GLU A 1 376 ? -2.549 -1.317 -28.801 1.00 82.94 376 GLU A C 1
ATOM 2953 O O . GLU A 1 376 ? -1.481 -1.269 -28.201 1.00 82.94 376 GLU A O 1
ATOM 2958 N N . ASP A 1 377 ? -2.759 -0.630 -29.930 1.00 84.25 377 ASP A N 1
ATOM 2959 C CA . ASP A 1 377 ? -1.706 0.194 -30.554 1.00 84.25 377 ASP A CA 1
ATOM 2960 C C . ASP A 1 377 ? -1.320 1.407 -29.682 1.00 84.25 377 ASP A C 1
ATOM 2962 O O . ASP A 1 377 ? -0.163 1.835 -29.649 1.00 84.25 377 ASP A O 1
ATOM 2966 N N . GLU A 1 378 ? -2.289 1.964 -28.947 1.00 88.88 378 GLU A N 1
ATOM 2967 C CA . GLU A 1 378 ? -2.121 3.150 -28.110 1.00 88.88 378 GLU A CA 1
ATOM 2968 C C . GLU A 1 378 ? -3.001 3.079 -26.855 1.00 88.88 378 GLU A C 1
ATOM 2970 O O . GLU A 1 378 ? -4.142 2.623 -26.898 1.00 88.88 378 GLU A O 1
ATOM 2975 N N . VAL A 1 379 ? -2.497 3.600 -25.735 1.00 86.56 379 VAL A N 1
ATOM 2976 C CA . VAL A 1 379 ? -3.253 3.768 -24.487 1.00 86.56 379 VAL A CA 1
ATOM 2977 C C . VAL A 1 379 ? -3.248 5.236 -24.084 1.00 86.56 379 VAL A C 1
ATOM 2979 O O . VAL A 1 379 ? -2.197 5.867 -23.987 1.00 86.56 379 VAL A O 1
ATOM 2982 N N . VAL A 1 380 ? -4.427 5.785 -23.790 1.00 83.88 380 VAL A N 1
ATOM 2983 C CA . VAL A 1 380 ? -4.564 7.157 -23.285 1.00 83.88 380 VAL A CA 1
ATOM 2984 C C . VAL A 1 380 ? -4.498 7.164 -21.760 1.00 83.88 380 VAL A C 1
ATOM 2986 O O . VAL A 1 380 ? -5.370 6.600 -21.097 1.00 83.88 380 VAL A O 1
ATOM 2989 N N . LEU A 1 381 ? -3.496 7.841 -21.197 1.00 78.25 381 LEU A N 1
ATOM 2990 C CA . LEU A 1 381 ? -3.331 8.038 -19.756 1.00 78.25 381 LEU A CA 1
ATOM 2991 C C . LEU A 1 381 ? -3.198 9.523 -19.455 1.00 78.25 381 LEU A C 1
ATOM 2993 O O . LEU A 1 381 ? -2.402 10.223 -20.069 1.00 78.25 381 LEU A O 1
ATOM 2997 N N . ASN A 1 382 ? -3.994 10.019 -18.507 1.00 74.75 382 ASN A N 1
ATOM 2998 C CA . ASN A 1 382 ? -3.981 11.430 -18.100 1.00 74.75 382 ASN A CA 1
ATOM 2999 C C . ASN A 1 382 ? -4.113 12.413 -19.286 1.00 74.75 382 ASN A C 1
ATOM 3001 O O . ASN A 1 382 ? -3.544 13.499 -19.274 1.00 74.75 382 ASN A O 1
ATOM 3005 N N . GLY A 1 383 ? -4.863 12.021 -20.324 1.00 76.38 383 GLY A N 1
ATOM 3006 C CA . GLY A 1 383 ? -5.057 12.807 -21.548 1.00 76.38 383 GLY A CA 1
ATOM 3007 C C . GLY A 1 383 ? -3.895 12.756 -22.549 1.00 76.38 383 GLY A C 1
ATOM 3008 O O . GLY A 1 383 ? -4.025 13.322 -23.632 1.00 76.38 383 GLY A O 1
ATOM 3009 N N . ALA A 1 384 ? -2.794 12.071 -22.225 1.00 77.81 384 ALA A N 1
ATOM 3010 C CA . ALA A 1 384 ? -1.675 11.822 -23.125 1.00 77.81 384 ALA A CA 1
ATOM 3011 C C . ALA A 1 384 ? -1.813 10.452 -23.803 1.00 77.81 384 ALA A C 1
ATOM 3013 O O . ALA A 1 384 ? -2.198 9.466 -23.174 1.00 77.81 384 ALA A O 1
ATOM 3014 N N . VAL A 1 385 ? -1.490 10.398 -25.093 1.00 85.12 385 VAL A N 1
ATOM 3015 C CA . VAL A 1 385 ? -1.463 9.160 -25.878 1.00 85.12 385 VAL A CA 1
ATOM 3016 C C . VAL A 1 385 ? -0.100 8.498 -25.702 1.00 85.12 385 VAL A C 1
ATOM 3018 O O . VAL A 1 385 ? 0.934 9.126 -25.936 1.00 85.12 385 VAL A O 1
ATOM 3021 N N . HIS A 1 386 ? -0.099 7.231 -25.298 1.00 85.44 386 HIS A N 1
ATOM 3022 C CA . HIS A 1 386 ? 1.099 6.412 -25.171 1.00 85.44 386 HIS A CA 1
ATOM 3023 C C . HIS A 1 386 ? 1.050 5.285 -26.203 1.00 85.44 386 HIS A C 1
ATOM 3025 O O . HIS A 1 386 ? 0.209 4.397 -26.057 1.00 85.44 386 HIS A O 1
ATOM 3031 N N . PRO A 1 387 ? 1.929 5.280 -27.220 1.00 86.19 387 PRO A N 1
ATOM 3032 C CA . PRO A 1 387 ? 2.037 4.138 -28.114 1.00 86.19 387 PRO A CA 1
ATOM 3033 C C . PRO A 1 387 ? 2.503 2.920 -27.321 1.00 86.19 387 PRO A C 1
ATOM 3035 O O . PRO A 1 387 ? 3.362 3.033 -26.439 1.00 86.19 387 PRO A O 1
ATOM 3038 N N . VAL A 1 388 ? 1.936 1.763 -27.630 1.00 86.00 388 VAL A N 1
ATOM 3039 C CA . VAL A 1 388 ? 2.234 0.516 -26.934 1.00 86.00 388 VAL A CA 1
ATOM 3040 C C . VAL A 1 388 ? 2.993 -0.420 -27.861 1.00 86.00 388 VAL A C 1
ATOM 3042 O O . VAL A 1 388 ? 2.695 -0.573 -29.041 1.00 86.00 388 VAL A O 1
ATOM 3045 N N . SER A 1 389 ? 4.016 -1.055 -27.303 1.00 81.50 389 SER A N 1
ATOM 3046 C CA . SER A 1 389 ? 4.758 -2.137 -27.933 1.00 81.50 389 SER A CA 1
ATOM 3047 C C . SER A 1 389 ? 4.771 -3.351 -26.999 1.00 81.50 389 SER A C 1
ATOM 3049 O O . SER A 1 389 ? 4.336 -3.263 -25.853 1.00 81.50 389 SER A O 1
ATOM 3051 N N . THR A 1 390 ? 5.332 -4.486 -27.427 1.00 70.56 390 THR A N 1
ATOM 3052 C CA . THR A 1 390 ? 5.569 -5.616 -26.503 1.00 70.56 390 THR A CA 1
ATOM 3053 C C . THR A 1 390 ? 6.602 -5.332 -25.416 1.00 70.56 390 THR A C 1
ATOM 3055 O O . THR A 1 390 ? 6.791 -6.192 -24.556 1.00 70.56 390 THR A O 1
ATOM 3058 N N . GLY A 1 391 ? 7.320 -4.202 -25.485 1.00 77.00 391 GLY A N 1
ATOM 3059 C CA . GLY A 1 391 ? 8.443 -3.880 -24.608 1.00 77.00 391 GLY A CA 1
ATOM 3060 C C . GLY A 1 391 ? 9.490 -5.008 -24.509 1.00 77.00 391 GLY A C 1
ATOM 3061 O O . GLY A 1 391 ? 9.426 -6.036 -25.195 1.00 77.00 391 GLY A O 1
ATOM 3062 N N . PRO A 1 392 ? 10.516 -4.862 -23.658 1.00 85.12 392 PRO A N 1
ATOM 3063 C CA . PRO A 1 392 ? 11.311 -5.998 -23.211 1.00 85.12 392 PRO A CA 1
ATOM 3064 C C . PRO A 1 392 ? 10.519 -6.778 -22.155 1.00 85.12 392 PRO A C 1
ATOM 3066 O O . PRO A 1 392 ? 10.067 -6.193 -21.178 1.00 85.12 392 PRO A O 1
ATOM 3069 N N . LEU A 1 393 ? 10.413 -8.099 -22.277 1.00 91.19 393 LEU A N 1
ATOM 3070 C CA . LEU A 1 393 ? 9.851 -8.956 -21.226 1.00 91.19 393 LEU A CA 1
ATOM 3071 C C . LEU A 1 393 ? 10.952 -9.777 -20.560 1.00 91.19 393 LEU A C 1
ATOM 3073 O O . LEU A 1 393 ? 11.929 -10.158 -21.208 1.00 91.19 393 LEU A O 1
ATOM 3077 N N . ALA A 1 394 ? 10.786 -10.046 -19.269 1.00 93.06 394 ALA A N 1
ATOM 3078 C CA . ALA A 1 394 ? 11.611 -10.975 -18.513 1.00 93.06 394 ALA A CA 1
ATOM 3079 C C . ALA A 1 394 ? 10.820 -12.249 -18.282 1.00 93.06 394 ALA A C 1
ATOM 3081 O O . ALA A 1 394 ? 9.642 -12.201 -17.921 1.00 93.06 394 ALA A O 1
ATOM 3082 N N . ARG A 1 395 ? 11.495 -13.382 -18.446 1.00 95.06 395 ARG A N 1
ATOM 3083 C CA . ARG A 1 395 ? 10.987 -14.654 -17.966 1.00 95.06 395 ARG A CA 1
ATOM 3084 C C . ARG A 1 395 ? 11.391 -14.812 -16.502 1.00 95.06 395 ARG A C 1
ATOM 3086 O O . ARG A 1 395 ? 12.579 -14.846 -16.200 1.00 95.06 395 ARG A O 1
ATOM 3093 N N . VAL A 1 396 ? 10.408 -14.892 -15.613 1.00 95.06 396 VAL A N 1
ATOM 3094 C CA . VAL A 1 396 ? 10.617 -15.094 -14.173 1.00 95.06 396 VAL A CA 1
ATOM 3095 C C . VAL A 1 396 ? 9.944 -16.374 -13.715 1.00 95.06 396 VAL A C 1
ATOM 3097 O O . VAL A 1 396 ? 8.895 -16.744 -14.234 1.00 95.06 396 VAL A O 1
ATOM 3100 N N . ASP A 1 397 ? 10.531 -17.061 -12.744 1.00 94.56 397 ASP A N 1
ATOM 3101 C CA . ASP A 1 397 ? 9.928 -18.275 -12.195 1.00 94.56 397 ASP A CA 1
ATOM 3102 C C . ASP A 1 397 ? 8.886 -17.942 -11.122 1.00 94.56 397 ASP A C 1
ATOM 3104 O O . ASP A 1 397 ? 9.196 -17.260 -10.145 1.00 94.56 397 ASP A O 1
ATOM 3108 N N . SER A 1 398 ? 7.681 -18.495 -11.271 1.00 92.25 398 SER A N 1
ATOM 3109 C CA . SER A 1 398 ? 6.594 -18.402 -10.297 1.00 92.25 398 SER A CA 1
ATOM 3110 C C . SER A 1 398 ? 6.324 -19.763 -9.667 1.00 92.25 398 SER A C 1
ATOM 3112 O O . SER A 1 398 ? 6.002 -20.744 -10.346 1.00 92.25 398 SER A O 1
ATOM 3114 N N . GLU A 1 399 ? 6.402 -19.816 -8.342 1.00 88.12 399 GLU A N 1
ATOM 3115 C CA . GLU A 1 399 ? 5.973 -20.986 -7.584 1.00 88.12 399 GLU A CA 1
ATOM 3116 C C . GLU A 1 399 ? 4.446 -21.085 -7.531 1.00 88.12 399 GLU A C 1
ATOM 3118 O O . GLU A 1 399 ? 3.906 -22.186 -7.473 1.00 88.12 399 GLU A O 1
ATOM 3123 N N . LEU A 1 400 ? 3.736 -19.950 -7.533 1.00 85.62 400 LEU A N 1
ATOM 3124 C CA . LEU A 1 400 ? 2.273 -19.922 -7.469 1.00 85.62 400 LEU A CA 1
ATOM 3125 C C . LEU A 1 400 ? 1.608 -20.406 -8.757 1.00 85.62 400 LEU A C 1
ATOM 3127 O O . LEU A 1 400 ? 0.562 -21.047 -8.693 1.00 85.62 400 LEU A O 1
ATOM 3131 N N . ARG A 1 401 ? 2.192 -20.084 -9.915 1.00 81.75 401 ARG A N 1
ATOM 3132 C CA . ARG A 1 401 ? 1.633 -20.412 -11.237 1.00 81.75 401 ARG A CA 1
ATOM 3133 C C . ARG A 1 401 ? 2.228 -21.677 -11.858 1.00 81.75 401 ARG A C 1
ATOM 3135 O O . ARG A 1 401 ? 1.778 -22.081 -12.923 1.00 81.75 401 ARG A O 1
ATOM 3142 N N . GLY A 1 402 ? 3.194 -22.318 -11.198 1.00 81.81 402 GLY A N 1
ATOM 3143 C CA . GLY A 1 402 ? 3.735 -23.610 -11.622 1.00 81.81 402 GLY A CA 1
ATOM 3144 C C . GLY A 1 402 ? 4.557 -23.541 -12.910 1.00 81.81 402 GLY A C 1
ATOM 3145 O O . GLY A 1 402 ? 4.293 -24.287 -13.850 1.00 81.81 402 GLY A O 1
ATOM 3146 N N . GLY A 1 403 ? 5.557 -22.658 -12.963 1.00 89.31 403 GLY A N 1
ATOM 3147 C CA . GLY A 1 403 ? 6.452 -22.530 -14.113 1.00 89.31 403 GLY A CA 1
ATOM 3148 C C . GLY A 1 403 ? 7.011 -21.121 -14.260 1.00 89.31 403 GLY A C 1
ATOM 3149 O O . GLY A 1 403 ? 6.886 -20.291 -13.360 1.00 89.31 403 GLY A O 1
ATOM 3150 N N . SER A 1 404 ? 7.628 -20.843 -15.405 1.00 93.62 404 SER A N 1
ATOM 3151 C CA . SER A 1 404 ? 8.057 -19.484 -15.718 1.00 93.62 404 SER A CA 1
ATOM 3152 C C . SER A 1 404 ? 6.922 -18.686 -16.357 1.00 93.62 404 SER A C 1
ATOM 3154 O O . SER A 1 404 ? 6.187 -19.197 -17.200 1.00 93.62 404 SER A O 1
ATOM 3156 N N . ILE A 1 405 ? 6.819 -17.417 -15.986 1.00 94.12 405 ILE A N 1
ATOM 3157 C CA . ILE A 1 405 ? 5.881 -16.447 -16.543 1.00 94.12 405 ILE A CA 1
ATOM 3158 C C . ILE A 1 405 ? 6.640 -15.258 -17.131 1.00 94.12 405 ILE A C 1
ATOM 3160 O O . ILE A 1 405 ? 7.817 -15.045 -16.837 1.00 94.12 405 ILE A O 1
ATOM 3164 N N . TRP A 1 406 ? 5.957 -14.472 -17.954 1.00 92.62 406 TRP A N 1
ATOM 3165 C CA . TRP A 1 406 ? 6.501 -13.268 -18.569 1.00 92.62 406 TRP A CA 1
ATOM 3166 C C . TRP A 1 406 ? 5.964 -12.021 -17.881 1.00 92.62 406 TRP A C 1
ATOM 3168 O O . TRP A 1 406 ? 4.750 -11.837 -17.780 1.00 92.62 406 TRP A O 1
ATOM 3178 N N . VAL A 1 407 ? 6.885 -11.169 -17.434 1.00 92.25 407 VAL A N 1
ATOM 3179 C CA . VAL A 1 407 ? 6.607 -9.894 -16.759 1.00 92.25 407 VAL A CA 1
ATOM 3180 C C . VAL A 1 407 ? 7.359 -8.743 -17.444 1.00 92.25 407 VAL A C 1
ATOM 3182 O O . VAL A 1 407 ? 8.381 -8.988 -18.102 1.00 92.25 407 VAL A O 1
ATOM 3185 N N . PRO A 1 408 ? 6.900 -7.489 -17.293 1.00 89.94 408 PRO A N 1
ATOM 3186 C CA . PRO A 1 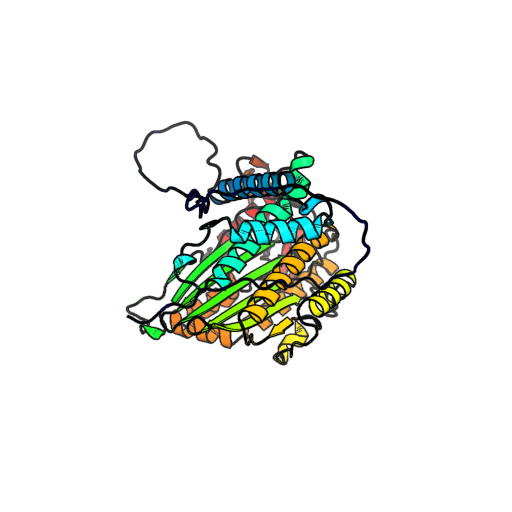408 ? 7.599 -6.303 -17.790 1.00 89.94 408 PRO A CA 1
ATOM 3187 C C . PRO A 1 408 ? 9.069 -6.212 -17.344 1.00 89.94 408 PRO A C 1
ATOM 3189 O O . PRO A 1 408 ? 9.379 -6.268 -16.153 1.00 89.94 408 PRO A O 1
ATOM 3192 N N . LYS A 1 409 ? 9.993 -6.016 -18.296 1.00 89.00 409 LYS A N 1
ATOM 3193 C CA . LYS A 1 409 ? 11.443 -5.870 -18.065 1.00 89.00 409 LYS A CA 1
ATOM 3194 C C . LYS A 1 409 ? 11.955 -4.497 -18.484 1.00 89.00 409 LYS A C 1
ATOM 3196 O O . LYS A 1 409 ? 11.654 -4.006 -19.568 1.00 89.00 409 LYS A O 1
ATOM 3201 N N . GLY A 1 410 ? 12.837 -3.917 -17.670 1.00 81.69 410 GLY A N 1
ATOM 3202 C CA . GLY A 1 410 ? 13.411 -2.598 -17.940 1.00 81.69 410 GLY A CA 1
ATOM 3203 C C . GLY A 1 410 ? 12.374 -1.474 -17.836 1.00 81.69 410 GLY A C 1
ATOM 3204 O O . GLY A 1 410 ? 11.395 -1.590 -17.110 1.00 81.69 410 GLY A O 1
ATOM 3205 N N . ASN A 1 411 ? 12.601 -0.362 -18.534 1.00 76.25 411 ASN A N 1
ATOM 3206 C CA . ASN A 1 411 ? 11.768 0.835 -18.400 1.00 76.25 411 ASN A CA 1
ATOM 3207 C C . ASN A 1 411 ? 10.582 0.788 -19.370 1.00 76.25 411 ASN A C 1
ATOM 3209 O O . ASN A 1 411 ? 10.677 1.324 -20.471 1.00 76.25 411 ASN A O 1
ATOM 3213 N N . TRP A 1 412 ? 9.495 0.142 -18.959 1.00 84.06 412 TRP A N 1
ATOM 3214 C CA . TRP A 1 412 ? 8.223 0.201 -19.679 1.00 84.06 412 TRP A CA 1
ATOM 3215 C C . TRP A 1 412 ? 7.588 1.579 -19.541 1.00 84.06 412 TRP A C 1
ATOM 3217 O O . TRP A 1 412 ? 7.694 2.227 -18.493 1.00 84.06 412 TRP A O 1
ATOM 3227 N N . THR A 1 413 ? 6.911 2.018 -20.596 1.00 79.69 413 THR A N 1
ATOM 3228 C CA . THR A 1 413 ? 6.040 3.185 -20.509 1.00 79.69 413 THR A CA 1
ATOM 3229 C C . THR A 1 413 ? 4.790 2.843 -19.688 1.00 79.69 413 THR A C 1
ATOM 3231 O O . THR A 1 413 ? 4.337 1.698 -19.695 1.00 79.69 413 THR A O 1
ATOM 3234 N N . PRO A 1 414 ? 4.173 3.825 -19.010 1.00 76.81 414 PRO A N 1
ATOM 3235 C CA . PRO A 1 414 ? 2.895 3.615 -18.330 1.00 76.81 414 PRO A CA 1
ATOM 3236 C C . PRO A 1 414 ? 1.798 3.042 -19.245 1.00 76.81 414 PRO A C 1
ATOM 3238 O O . PRO A 1 414 ? 0.988 2.236 -18.793 1.00 76.81 414 PRO A O 1
ATOM 3241 N N . GLY A 1 415 ? 1.796 3.410 -20.534 1.00 81.88 415 GLY A N 1
ATOM 3242 C CA . GLY A 1 415 ? 0.876 2.857 -21.533 1.00 81.88 415 GLY A CA 1
ATOM 3243 C C . GLY A 1 415 ? 1.069 1.357 -21.746 1.00 81.88 415 GLY A C 1
ATOM 3244 O O . GLY A 1 415 ? 0.102 0.602 -21.672 1.00 81.88 415 GLY A O 1
ATOM 3245 N N . GLU A 1 416 ? 2.316 0.914 -21.927 1.00 86.75 416 GLU A N 1
ATOM 3246 C CA . GLU A 1 416 ? 2.642 -0.510 -22.066 1.00 86.75 416 GLU A CA 1
ATOM 3247 C C . GLU A 1 416 ? 2.278 -1.298 -20.797 1.00 86.75 416 GLU A C 1
ATOM 3249 O O . GLU A 1 416 ? 1.741 -2.401 -20.881 1.00 86.75 416 GLU A O 1
ATOM 3254 N N . GLU A 1 417 ? 2.499 -0.720 -19.613 1.00 83.50 417 GLU A N 1
ATOM 3255 C CA . GLU A 1 417 ? 2.138 -1.340 -18.329 1.00 83.50 417 GLU A CA 1
ATOM 3256 C C . GLU A 1 417 ? 0.624 -1.556 -18.204 1.00 83.50 417 GLU A C 1
ATOM 3258 O O . GLU A 1 417 ? 0.162 -2.644 -17.854 1.00 83.50 417 GLU A O 1
ATOM 3263 N N . VAL A 1 418 ? -0.172 -0.533 -18.528 1.00 81.94 418 VAL A N 1
ATOM 3264 C CA . VAL A 1 418 ? -1.638 -0.634 -18.508 1.00 81.94 418 VAL A CA 1
ATOM 3265 C C . VAL A 1 418 ? -2.135 -1.630 -19.551 1.00 81.94 418 VAL A C 1
ATOM 3267 O O . VAL A 1 418 ? -3.042 -2.409 -19.253 1.00 81.94 418 VAL A O 1
ATOM 3270 N N . ALA A 1 419 ? -1.538 -1.650 -20.741 1.00 86.81 419 ALA A N 1
ATOM 3271 C CA . ALA A 1 419 ? -1.894 -2.612 -21.775 1.00 86.81 419 ALA A CA 1
ATOM 3272 C C . ALA A 1 419 ? -1.596 -4.059 -21.336 1.00 86.81 419 ALA A C 1
ATOM 3274 O O . ALA A 1 419 ? -2.450 -4.932 -21.490 1.00 86.81 419 ALA A O 1
ATOM 3275 N N . MET A 1 420 ? -0.451 -4.303 -20.684 1.00 87.38 420 MET A N 1
ATOM 3276 C CA . MET A 1 420 ? -0.120 -5.609 -20.098 1.00 87.38 420 MET A CA 1
ATOM 3277 C C . MET A 1 420 ? -1.145 -6.035 -19.038 1.00 87.38 420 MET A C 1
ATOM 3279 O O . MET A 1 420 ? -1.624 -7.169 -19.059 1.00 87.38 420 MET A O 1
ATOM 3283 N N . LEU A 1 421 ? -1.535 -5.132 -18.131 1.00 81.75 421 LEU A N 1
ATOM 3284 C CA . LEU A 1 421 ? -2.561 -5.411 -17.117 1.00 81.75 421 LEU A CA 1
ATOM 3285 C C . LEU A 1 421 ? -3.929 -5.738 -17.738 1.00 81.75 421 LEU A C 1
ATOM 3287 O O . LEU A 1 421 ? -4.625 -6.635 -17.258 1.00 81.75 421 LEU A O 1
ATOM 3291 N N . ARG A 1 422 ? -4.321 -5.050 -18.818 1.00 83.94 422 ARG A N 1
ATOM 3292 C CA . ARG A 1 422 ? -5.558 -5.361 -19.556 1.00 83.94 422 ARG A CA 1
ATOM 3293 C C . ARG A 1 422 ? -5.502 -6.754 -20.170 1.00 83.94 422 ARG A C 1
ATOM 3295 O O . ARG A 1 422 ? -6.442 -7.528 -19.988 1.00 83.94 422 ARG A O 1
ATOM 3302 N N . LEU A 1 423 ? -4.389 -7.098 -20.817 1.00 83.75 423 LEU A N 1
ATOM 3303 C CA . LEU A 1 423 ? -4.183 -8.421 -21.400 1.00 83.75 423 LEU A CA 1
ATOM 3304 C C . LEU A 1 423 ? -4.299 -9.524 -20.333 1.00 83.75 423 LEU A C 1
ATOM 3306 O O . LEU A 1 423 ? -5.037 -10.493 -20.513 1.00 83.75 423 LEU A O 1
ATOM 3310 N N . LEU A 1 424 ? -3.685 -9.326 -19.165 1.00 79.44 424 LEU A N 1
ATOM 3311 C CA . LEU A 1 424 ? -3.791 -10.245 -18.026 1.00 79.44 424 LEU A CA 1
ATOM 3312 C C . LEU A 1 424 ? -5.235 -10.447 -17.545 1.00 79.44 424 LEU A C 1
ATOM 3314 O O . LEU A 1 424 ? -5.637 -11.575 -17.255 1.00 79.44 424 LEU A O 1
ATOM 3318 N N . ASN A 1 425 ? -6.031 -9.378 -17.493 1.00 73.19 425 ASN A N 1
ATOM 3319 C CA . ASN A 1 425 ? -7.434 -9.465 -17.093 1.00 73.19 425 ASN A CA 1
ATOM 3320 C C . ASN A 1 425 ? -8.301 -10.165 -18.148 1.00 73.19 425 ASN A C 1
ATOM 3322 O O . ASN A 1 425 ? -9.189 -10.929 -17.781 1.00 73.19 425 ASN A O 1
ATOM 3326 N N . THR A 1 426 ? -8.029 -9.984 -19.445 1.00 73.62 426 THR A N 1
ATOM 3327 C CA . THR A 1 426 ? -8.763 -10.721 -20.492 1.00 73.62 426 THR A CA 1
ATOM 3328 C C . THR A 1 426 ? -8.504 -12.228 -20.437 1.00 73.62 426 THR A C 1
ATOM 3330 O O . THR A 1 426 ? -9.437 -13.014 -20.588 1.00 73.62 426 THR A O 1
ATOM 3333 N N . HIS A 1 427 ? -7.269 -12.655 -20.156 1.00 60.19 427 HIS A N 1
ATOM 3334 C CA . HIS A 1 427 ? -6.922 -14.077 -20.053 1.00 60.19 427 HIS A CA 1
ATOM 3335 C C . HIS A 1 427 ? -7.416 -14.748 -18.765 1.00 60.19 427 HIS A C 1
ATOM 3337 O O . HIS A 1 427 ? -7.656 -15.951 -18.772 1.00 60.19 427 HIS A O 1
ATOM 3343 N N . ASN A 1 428 ? -7.643 -13.994 -17.685 1.00 53.22 428 ASN A N 1
ATOM 3344 C CA . ASN A 1 428 ? -8.296 -14.517 -16.477 1.00 53.22 428 ASN A CA 1
ATOM 3345 C C . ASN A 1 428 ? -9.822 -14.704 -16.642 1.00 53.22 428 ASN A C 1
ATOM 3347 O O . ASN A 1 428 ? -10.459 -15.281 -15.761 1.00 53.22 428 ASN A O 1
ATOM 3351 N N . HIS A 1 429 ? -10.407 -14.221 -17.744 1.00 37.97 429 HIS A N 1
ATOM 3352 C CA . HIS A 1 429 ? -11.837 -14.329 -18.058 1.00 37.97 429 HIS A CA 1
ATOM 3353 C C . HIS A 1 429 ? -12.139 -15.178 -19.304 1.00 37.97 429 HIS A C 1
ATOM 3355 O O . HIS A 1 429 ? -13.293 -15.235 -19.732 1.00 37.97 429 HIS A O 1
ATOM 3361 N N . ALA A 1 430 ? -11.139 -15.852 -19.883 1.00 25.25 430 ALA A N 1
ATOM 3362 C CA . ALA A 1 430 ? -11.395 -16.875 -20.891 1.00 25.25 430 ALA A CA 1
ATOM 3363 C C . ALA A 1 430 ? -11.972 -18.132 -20.194 1.00 25.25 430 ALA A C 1
ATOM 3365 O O . ALA A 1 430 ? -11.390 -18.563 -19.197 1.00 25.25 430 ALA A O 1
ATOM 3366 N N . PRO A 1 431 ? -13.126 -18.655 -20.655 1.00 29.62 431 PRO A N 1
ATOM 3367 C CA . PRO A 1 431 ? -13.880 -19.716 -19.981 1.00 29.62 431 PRO A CA 1
ATOM 3368 C C . PRO A 1 431 ? -13.143 -21.052 -19.864 1.00 29.62 431 PRO A C 1
ATOM 3370 O O . PRO A 1 431 ? -12.319 -21.366 -20.755 1.00 29.62 431 PRO A O 1
#

Organism: NCBI:txid1461544

pLDDT: mean 78.17, std 23.01, range [21.83, 98.5]

Sequence (431 aa):
KMARPQVHSVLARRGTRVGLTRGPRTLPGSYQRLGDSSRRRRLASRPSSGGPGAGPETTTTSESQLVHDEVGRLVDAAVRESGYGALSPGERRARVALDLASEVDLRTHRLLPDVNESFVLLANVVEVMWRSGFDFDLAAAGRTPDFYAYPTIHPHAESDPALVEPAKRMRLENKEYQTSRFRRLHLELAAREDGLQVARAVMFPRVRYDIPIFALDMVSVNGRVTFVIVDCSPVTRDGVLPEVYTQAMAQLRRKHFAEADMVPLPEWADQILSPLCVCLRPRSDEDVSAFIGYCAELLNFHIECSSCFSASREESAMTETYRAHERYAKHQWGNQKTRSVLEASFGANFADSYMRQTLFDVEPGLGSRPSVTDFEDEVVLNGAVHPVSTGPLARVDSELRGGSIWVPKGNWTPGEEVAMLRLLNTHNHAP